Protein AF-0000000078837159 (afdb_homodimer)

Nearest PDB structures (foldseek):
  4mg4-assembly4_D  TM=9.538E-01  e=6.854E-24  Burkholderia cenocepacia J2315
  4iqe-assembly1_B  TM=8.968E-01  e=7.206E-20  Bacillus anthracis
  4iqd-assembly1_A  TM=8.780E-01  e=1.015E-19  Bacillus anthracis
  4iqe-assembly1_A  TM=8.700E-01  e=2.016E-19  Bacillus anthracis
  1s2v-assembly1_C  TM=8.717E-01  e=3.514E-18  Mytilus edulis

Foldseek 3Di:
DALQVLLVQVLCLLVDLFAQEEEADQALQRLLVCVVVPHQEYEHFQQLNQVVVPHGRDLTDDLVSQLQRLLRNPVNHDHAYEYECEQQSDLDLVVSLVSLVSNVVSRHQEYEHECVVHDLLSSLVNLLSSCVSCVSRYQYAYEYCCQVVVVDDDPVSLVVLLVSLVSNVVSPHQHYEYEHDADLVSLLVSLVRRPHAYEYEDDPNHDDRVSSSVSNHRYYYPHCVVVVVVVVLVVVLCVVCVVPVDVVSNVVSCPPPDDVVVSVD/DALQVLLVQVLCLLVDLFAQEEEADQALQRLLVCVVVPHQEYEHFQQLNQVVVPHGRDLTDDLVSQLQRLLRNPVNHDHAYEYECEQQSDLDLVVSLVSLVSNVVSRHQEYEHECVVHDLLSSLVNLLSSCVSCVSRYQYAYEYCCQVVVVDDDPVSLVVLLVSLVSNVVSPHQHYEYEHDADLVSLLVSLVRRPHAYEYEDDPNHDDRVSSSVSNHRYYYPHCVVVVVVVVLVVVLCVVCVVPVDVVSNVVSCPPPDDVVVSVD

Solvent-accessible surface area (backbone atoms only — not comparable to full-atom values): 25350 Å² total; per-residue (Å²): 128,56,64,66,57,34,21,53,52,51,54,45,43,49,70,49,95,54,51,33,51,32,50,28,22,55,29,8,42,53,32,32,46,38,45,74,47,62,35,74,34,39,28,41,20,45,47,43,35,16,29,40,60,46,21,19,57,81,65,61,46,60,64,68,58,52,32,51,41,47,28,33,28,40,74,40,42,90,52,34,32,29,36,39,48,43,58,53,73,48,91,46,60,69,60,32,29,53,48,49,50,47,39,47,72,27,53,37,23,24,34,38,42,36,35,62,90,53,56,64,67,58,42,22,51,45,45,32,41,46,50,63,61,44,69,78,47,48,46,39,28,38,28,46,32,44,60,62,68,57,74,43,59,74,69,56,30,55,52,50,50,47,52,46,46,52,49,32,44,73,31,59,41,60,25,36,30,48,40,61,73,40,51,65,69,59,48,30,52,48,34,72,61,40,95,46,43,29,27,38,47,39,33,76,69,22,65,31,41,68,57,35,35,74,41,49,35,21,31,40,30,34,43,56,32,52,51,27,19,14,49,15,46,30,45,57,50,39,41,50,31,56,73,50,29,37,21,41,63,44,40,59,60,14,55,80,40,74,67,51,54,62,73,46,86,127,56,65,67,57,33,22,52,52,51,54,45,42,49,69,48,94,54,52,34,51,33,52,27,20,56,31,7,40,53,31,31,47,40,46,74,46,62,33,74,35,40,29,39,22,44,47,41,35,16,31,42,59,46,22,18,59,82,64,61,47,60,64,69,58,53,34,52,41,47,28,32,28,41,72,40,42,90,52,36,29,30,36,39,49,43,56,53,72,48,90,47,61,70,60,32,30,54,49,47,50,46,40,48,72,26,52,38,22,24,33,38,43,37,36,63,89,54,56,64,68,59,41,22,52,46,45,32,42,47,49,63,59,44,69,77,48,48,47,38,28,39,27,45,33,44,58,62,68,56,74,42,58,74,68,56,28,54,53,49,50,47,52,46,46,52,49,32,45,75,30,61,40,58,24,36,29,46,39,63,72,40,53,65,67,59,49,31,52,48,33,72,62,40,94,48,44,29,27,38,47,39,33,73,69,23,66,30,40,68,57,35,35,74,38,49,36,21,31,41,30,34,42,55,33,53,50,29,18,14,50,14,45,30,46,57,49,38,39,52,33,55,72,51,31,36,22,41,63,44,39,59,59,14,56,83,40,73,67,51,53,63,72,47,88

Secondary structure (DSSP, 8-state):
--HHHHHHHHHHHHHSSS-EEE-EESSHHHHHHHHHTT-S-EEE-HHHHHHHTT--TTT-S-HHHHHHHHHHHHHH-SS-EEEE-TT-S-S-HHHHHHHHHHHHHHT-SEEEEE-TTS-HHHHHHHHHHHHHHHTT--EEEEE--TTTTTSS-HHHHHHHHHHHHHHHHHTT-SEEE--S---HHHHHHHHHH-SS-EEEE--TT---HHHHHHTT--EEE-TTHHHHHHHHHHHHHHHHHHHH--HHHHHHHTTT---HHHHH-/--HHHHHHHHHHHHHSSS-EEE-EESSHHHHHHHHHTT-S-EEE-HHHHHHHTT--TTT-S-HHHHHHHHHHHHHH-SS-EEEE-TT-S-S-HHHHHHHHHHHHHHT-SEEEEE-TTS-HHHHHHHHHHHHHHHTT--EEEEE--TTTTTSS-HHHHHHHHHHHHHHHHHHT-SEEE--S---HHHHHHHHHH-SS-EEEE--TT---HHHHHHTT--EEE-TTHHHHHHHHHHHHHHHHHHHH--HHHHHHHTTT---HHHHH-

pLDDT: mean 97.95, std 2.35, range [71.56, 98.94]

InterPro domains:
  IPR015813 Pyruvate/Phosphoenolpyruvate kinase-like domain superfamily [SSF51621] (6-253)
  IPR039556 ICL/PEPM domain [cd00377] (10-240)
  IPR040442 Pyruvate kinase-like domain superfamily [G3DSA:3.20.20.60] (1-241)

Sequence (530 aa):
MNQTAKAETFRKLHTGAEILVLPNAWDAASAAIMADAGARAVATSSAAVAWAHGHPDGDAAPFDKVCATIAEVVRAVDVPVTADIEGGYTDHLGELAENIAKVIEAGAVGINLEDGTRDPALHAEKIAAVKAAAGGRLFVNARTDVYLKGLAEGHAAFTEVLQRAERYREAGADGIFVPGPADPDLITRLADGVRLPLNVMGWTGVPNAARLQALGVRRLSSATNPFRVAYAALARAMEAFVRDGDPDALAAAGAGFPNLQKRFGMNQTAKAETFRKLHTGAEILVLPNAWDAASAAIMADAGARAVATSSAAVAWAHGHPDGDAAPFDKVCATIAEVVRAVDVPVTADIEGGYTDHLGELAENIAKVIEAGAVGINLEDGTRDPALHAEKIAAVKAAAGGRLFVNARTDVYLKGLAEGHAAFTEVLQRAERYREAGADGIFVPGPADPDLITRLADGVRLPLNVMGWTGVPNAARLQALGVRRLSSATNPFRVAYAALARAMEAFVRDGDPDALAAAGAGFPNLQKRFG

Organism: Phenylobacterium zucineum (strain HLK1) (NCBI:txid450851)

Structure (mmCIF, N/CA/C/O backbone):
data_AF-0000000078837159-model_v1
#
loop_
_entity.id
_entity.type
_entity.pdbx_description
1 polymer 'Isocitrate lyase/phosphoenolpyruvate mutase family protein'
#
loop_
_atom_site.group_PDB
_atom_site.id
_atom_site.type_symbol
_atom_site.label_atom_id
_atom_site.label_alt_id
_atom_site.label_comp_id
_atom_site.label_asym_id
_atom_site.label_entity_id
_atom_site.label_seq_id
_atom_site.pdbx_PDB_ins_code
_atom_site.Cartn_x
_atom_site.Cartn_y
_atom_site.Cartn_z
_atom_site.occupancy
_atom_site.B_iso_or_equiv
_atom_site.auth_seq_id
_atom_site.auth_comp_id
_atom_site.auth_asym_id
_atom_site.auth_atom_id
_atom_site.pdbx_PDB_model_num
ATOM 1 N N . MET A 1 1 ? -18.109 -17.875 5.527 1 71.56 1 MET A N 1
ATOM 2 C CA . MET A 1 1 ? -17.547 -19.188 5.199 1 71.56 1 MET A CA 1
ATOM 3 C C . MET A 1 1 ? -16.312 -19.484 6.027 1 71.56 1 MET A C 1
ATOM 5 O O . MET A 1 1 ? -15.469 -18.609 6.223 1 71.56 1 MET A O 1
ATOM 9 N N . ASN A 1 2 ? -16.266 -20.609 6.633 1 85.62 2 ASN A N 1
ATOM 10 C CA . ASN A 1 2 ? -15.062 -20.891 7.395 1 85.62 2 ASN A CA 1
ATOM 11 C C . ASN A 1 2 ? -13.906 -21.281 6.484 1 85.62 2 ASN A C 1
ATOM 13 O O . ASN A 1 2 ? -14.07 -21.359 5.266 1 85.62 2 ASN A O 1
ATOM 17 N N . GLN A 1 3 ? -12.805 -21.344 6.914 1 89.56 3 GLN A N 1
ATOM 18 C CA . GLN A 1 3 ? -11.578 -21.516 6.141 1 89.56 3 GLN A CA 1
ATOM 19 C C . GLN A 1 3 ? -11.617 -22.797 5.324 1 89.56 3 GLN A C 1
ATOM 21 O O . GLN A 1 3 ? -11.172 -22.828 4.18 1 89.56 3 GLN A O 1
ATOM 26 N N . THR A 1 4 ? -12.195 -23.859 5.844 1 89.69 4 THR A N 1
ATOM 27 C CA . THR A 1 4 ? -12.305 -25.141 5.141 1 89.69 4 THR A CA 1
ATOM 28 C C . THR A 1 4 ? -13.219 -25.016 3.926 1 89.69 4 THR A C 1
ATOM 30 O O . THR A 1 4 ? -12.898 -25.516 2.846 1 89.69 4 THR A O 1
ATOM 33 N N . ALA A 1 5 ? -14.297 -24.391 4.148 1 93.5 5 ALA A N 1
ATOM 34 C CA . ALA A 1 5 ? -15.227 -24.172 3.051 1 93.5 5 ALA A CA 1
ATOM 35 C C . ALA A 1 5 ? -14.602 -23.297 1.965 1 93.5 5 ALA A C 1
ATOM 37 O O . ALA A 1 5 ? -14.82 -23.531 0.773 1 93.5 5 ALA A O 1
ATOM 38 N N . LYS A 1 6 ? -13.805 -22.312 2.367 1 94.69 6 LYS A N 1
ATOM 39 C CA . LYS A 1 6 ? -13.125 -21.453 1.399 1 94.69 6 LYS A CA 1
ATOM 40 C C . LYS A 1 6 ? -12.086 -22.234 0.606 1 94.69 6 LYS A C 1
ATOM 42 O O . LYS A 1 6 ? -11.906 -22 -0.59 1 94.69 6 LYS A O 1
ATOM 47 N N . ALA A 1 7 ? -11.445 -23.125 1.273 1 94.81 7 ALA A N 1
ATOM 48 C CA . ALA A 1 7 ? -10.461 -23.953 0.6 1 94.81 7 ALA A CA 1
ATOM 49 C C . ALA A 1 7 ? -11.117 -24.828 -0.471 1 94.81 7 ALA A C 1
ATOM 51 O O . ALA A 1 7 ? -10.594 -24.953 -1.582 1 94.81 7 ALA A O 1
ATOM 52 N N . GLU A 1 8 ? -12.219 -25.438 -0.137 1 95.12 8 GLU A N 1
ATOM 53 C CA . GLU A 1 8 ? -12.953 -26.266 -1.097 1 95.12 8 GLU A CA 1
ATOM 54 C C . GLU A 1 8 ? -13.453 -25.422 -2.271 1 95.12 8 GLU A C 1
ATOM 56 O O . GLU A 1 8 ? -13.383 -25.859 -3.422 1 95.12 8 GLU A O 1
ATOM 61 N N . THR A 1 9 ? -13.961 -24.312 -1.923 1 96.38 9 THR A N 1
ATOM 62 C CA . THR A 1 9 ? -14.398 -23.391 -2.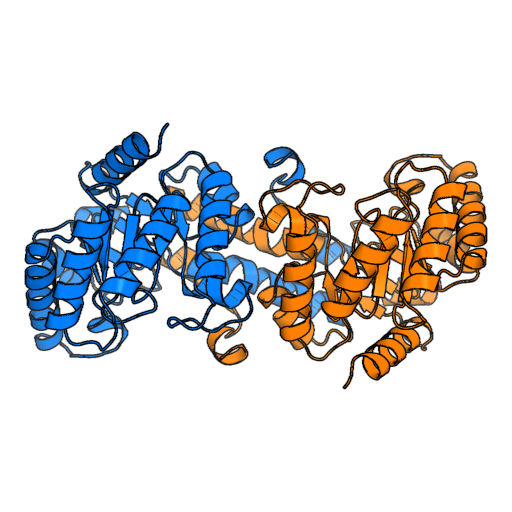967 1 96.38 9 THR A CA 1
ATOM 63 C C . THR A 1 9 ? -13.242 -23.031 -3.896 1 96.38 9 THR A C 1
ATOM 65 O O . THR A 1 9 ? -13.391 -23.047 -5.117 1 96.38 9 THR A O 1
ATOM 68 N N . PHE A 1 10 ? -12.109 -22.75 -3.34 1 98.25 10 PHE A N 1
ATOM 69 C CA . PHE A 1 10 ? -10.938 -22.375 -4.121 1 98.25 10 PHE A CA 1
ATOM 70 C C . PHE A 1 10 ? -10.516 -23.531 -5.035 1 98.25 10 PHE A C 1
ATOM 72 O O . PHE A 1 10 ? -10.18 -23.312 -6.203 1 98.25 10 PHE A O 1
ATOM 79 N N . ARG A 1 11 ? -10.547 -24.719 -4.523 1 97 11 ARG A N 1
ATOM 80 C CA . ARG A 1 11 ? -10.227 -25.891 -5.32 1 97 11 ARG A CA 1
ATOM 81 C C . ARG A 1 11 ? -11.188 -26.047 -6.496 1 97 11 ARG A C 1
ATOM 83 O O . ARG A 1 11 ? -10.766 -26.312 -7.621 1 97 11 ARG A O 1
ATOM 90 N N . LYS A 1 12 ? -12.414 -25.797 -6.254 1 97.12 12 LYS A N 1
ATOM 91 C CA . LYS A 1 12 ? -13.445 -25.938 -7.273 1 97.12 12 LYS A CA 1
ATOM 92 C C . LYS A 1 12 ? -13.281 -24.906 -8.383 1 97.12 12 LYS A C 1
ATOM 94 O O . LYS A 1 12 ? -13.641 -25.156 -9.531 1 97.12 12 LYS A O 1
ATOM 99 N N . LEU A 1 13 ? -12.703 -23.781 -8.023 1 97.88 13 LEU A N 1
ATOM 100 C CA . LEU A 1 13 ? -12.477 -22.734 -9.016 1 97.88 13 LEU A CA 1
ATOM 101 C C . LEU A 1 13 ? -11.461 -23.172 -10.055 1 97.88 13 LEU A C 1
ATOM 103 O O . LEU A 1 13 ? -11.391 -22.594 -11.148 1 97.88 13 LEU A O 1
ATOM 107 N N . HIS A 1 14 ? -10.633 -24.188 -9.797 1 97.88 14 HIS A N 1
ATOM 108 C CA . HIS A 1 14 ? -9.602 -24.656 -10.719 1 97.88 14 HIS A CA 1
ATOM 109 C C . HIS A 1 14 ? -10.094 -25.844 -11.531 1 97.88 14 HIS A C 1
ATOM 111 O O . HIS A 1 14 ? -9.445 -26.266 -12.492 1 97.88 14 HIS A O 1
ATOM 117 N N . THR A 1 15 ? -11.234 -26.406 -11.133 1 93.06 15 THR A N 1
ATOM 118 C CA . THR A 1 15 ? -11.719 -27.609 -11.797 1 93.06 15 THR A CA 1
ATOM 119 C C . THR A 1 15 ? -13.047 -27.344 -12.492 1 93.06 15 THR A C 1
ATOM 121 O O . THR A 1 15 ? -13.602 -28.234 -13.148 1 93.06 15 THR A O 1
ATOM 124 N N . GLY A 1 16 ? -13.547 -26.156 -12.359 1 88.88 16 GLY A N 1
ATOM 125 C CA . GLY A 1 16 ? -14.812 -25.797 -12.992 1 88.88 16 GLY A CA 1
ATOM 126 C C . GLY A 1 16 ? -14.672 -25.5 -14.469 1 88.88 16 GLY A C 1
ATOM 127 O O . GLY A 1 16 ? -13.609 -25.719 -15.055 1 88.88 16 GLY A O 1
ATOM 128 N N . ALA A 1 17 ? -15.797 -25.062 -15.039 1 90.06 17 ALA A N 1
ATOM 129 C CA . ALA A 1 17 ? -15.875 -24.859 -16.484 1 90.06 17 ALA A CA 1
ATOM 130 C C . ALA A 1 17 ? -15.156 -23.578 -16.906 1 90.06 17 ALA A C 1
ATOM 132 O O . ALA A 1 17 ? -14.68 -23.469 -18.031 1 90.06 17 ALA A O 1
ATOM 133 N N . GLU A 1 18 ? -15.062 -22.672 -16 1 96 18 GLU A N 1
ATOM 134 C CA . GLU A 1 18 ? -14.5 -21.375 -16.344 1 96 18 GLU A CA 1
ATOM 135 C C . GLU A 1 18 ? -13.094 -21.203 -15.781 1 96 18 GLU A C 1
ATOM 137 O O . GLU A 1 18 ? -12.812 -21.641 -14.664 1 96 18 GLU A O 1
ATOM 142 N N . ILE A 1 19 ? -12.242 -20.578 -16.594 1 98.56 19 ILE A N 1
ATOM 143 C CA . ILE A 1 19 ? -10.914 -20.219 -16.125 1 98.56 19 ILE A CA 1
ATOM 144 C C . ILE A 1 19 ? -11.031 -19.266 -14.938 1 98.56 19 ILE A C 1
ATOM 146 O O . ILE A 1 19 ? -11.922 -18.406 -14.906 1 98.56 19 ILE A O 1
ATOM 150 N N . LEU A 1 20 ? -10.18 -19.406 -13.93 1 98.75 20 LEU A N 1
ATOM 151 C CA . LEU A 1 20 ? -10.102 -18.469 -12.82 1 98.75 20 LEU A CA 1
ATOM 152 C C . LEU A 1 20 ? -9.234 -17.266 -13.18 1 98.75 20 LEU A C 1
ATOM 154 O O . LEU A 1 20 ? -8.031 -17.406 -13.406 1 98.75 20 LEU A O 1
ATOM 158 N N . VAL A 1 21 ? -9.797 -16.094 -13.352 1 98.81 21 VAL A N 1
ATOM 159 C CA . VAL A 1 21 ? -9.07 -14.836 -13.43 1 98.81 21 VAL A CA 1
ATOM 160 C C . VAL A 1 21 ? -8.719 -14.344 -12.023 1 98.81 21 VAL A C 1
ATOM 162 O O . VAL A 1 21 ? -9.609 -14.023 -11.234 1 98.81 21 VAL A O 1
ATOM 165 N N . LEU A 1 22 ? -7.426 -14.273 -11.719 1 98.88 22 LEU A N 1
ATOM 166 C CA . LEU A 1 22 ? -6.965 -14.117 -10.344 1 98.88 22 LEU A CA 1
ATOM 167 C C . LEU A 1 22 ? -6.125 -12.859 -10.188 1 98.88 22 LEU A C 1
ATOM 169 O O . LEU A 1 22 ? -4.934 -12.852 -10.508 1 98.88 22 LEU A O 1
ATOM 173 N N . PRO A 1 23 ? -6.738 -11.734 -9.672 1 98.94 23 PRO A N 1
ATOM 174 C CA . PRO A 1 23 ? -5.938 -10.539 -9.383 1 98.94 23 PRO A CA 1
ATOM 175 C C . PRO A 1 23 ? -5.035 -10.711 -8.164 1 98.94 23 PRO A C 1
ATOM 177 O O . PRO A 1 23 ? -5.391 -11.43 -7.227 1 98.94 23 PRO A O 1
ATOM 180 N N . ASN A 1 24 ? -3.895 -10.102 -8.18 1 98.94 24 ASN A N 1
ATOM 181 C CA . ASN A 1 24 ? -2.896 -10.211 -7.125 1 98.94 24 ASN A CA 1
ATOM 182 C C . ASN A 1 24 ? -2.793 -8.93 -6.312 1 98.94 24 ASN A C 1
ATOM 184 O O . ASN A 1 24 ? -2.393 -7.887 -6.836 1 98.94 24 ASN A O 1
ATOM 188 N N . ALA A 1 25 ? -3.055 -8.992 -5.086 1 98.94 25 ALA A N 1
ATOM 189 C CA . ALA A 1 25 ? -3.076 -7.879 -4.141 1 98.94 25 ALA A CA 1
ATOM 190 C C . ALA A 1 25 ? -1.755 -7.773 -3.387 1 98.94 25 ALA A C 1
ATOM 192 O O . ALA A 1 25 ? -0.915 -8.672 -3.465 1 98.94 25 ALA A O 1
ATOM 193 N N . TRP A 1 26 ? -1.578 -6.637 -2.627 1 98.94 26 TRP A N 1
ATOM 194 C CA . TRP A 1 26 ? -0.385 -6.484 -1.799 1 98.94 26 TRP A CA 1
ATOM 195 C C . TRP A 1 26 ? -0.732 -5.867 -0.449 1 98.94 26 TRP A C 1
ATOM 197 O O . TRP A 1 26 ? 0.136 -5.715 0.413 1 98.94 26 TRP A O 1
ATOM 207 N N . ASP A 1 27 ? -1.933 -5.453 -0.265 1 98.94 27 ASP A N 1
ATOM 208 C CA . ASP A 1 27 ? -2.432 -4.922 1 1 98.94 27 ASP A CA 1
ATOM 209 C C . ASP A 1 27 ? -3.949 -5.07 1.098 1 98.94 27 ASP A C 1
ATOM 211 O O . ASP A 1 27 ? -4.582 -5.633 0.202 1 98.94 27 ASP A O 1
ATOM 215 N N . ALA A 1 28 ? -4.551 -4.648 2.238 1 98.94 28 ALA A N 1
ATOM 216 C CA . ALA A 1 28 ? -5.984 -4.809 2.473 1 98.94 28 ALA A CA 1
ATOM 217 C C . ALA A 1 28 ? -6.797 -4 1.467 1 98.94 28 ALA A C 1
ATOM 219 O O . ALA A 1 28 ? -7.812 -4.48 0.955 1 98.94 28 ALA A O 1
ATOM 220 N N . ALA A 1 29 ? -6.383 -2.805 1.142 1 98.94 29 ALA A N 1
ATOM 221 C CA . ALA A 1 29 ? -7.117 -1.924 0.237 1 98.94 29 ALA A CA 1
ATOM 222 C C . ALA A 1 29 ? -7.176 -2.51 -1.172 1 98.94 29 ALA A C 1
ATOM 224 O O . ALA A 1 29 ? -8.242 -2.539 -1.795 1 98.94 29 ALA A O 1
ATOM 225 N N . SER A 1 30 ? -6.031 -2.963 -1.709 1 98.94 30 SER A N 1
ATOM 226 C CA . SER A 1 30 ? -6.023 -3.539 -3.049 1 98.94 30 SER A CA 1
ATOM 227 C C . SER A 1 30 ? -6.891 -4.793 -3.117 1 98.94 30 SER A C 1
ATOM 229 O O . SER A 1 30 ? -7.609 -5.004 -4.094 1 98.94 30 SER A O 1
ATOM 231 N N . ALA A 1 31 ? -6.844 -5.633 -2.08 1 98.94 31 ALA A N 1
ATOM 232 C CA . ALA A 1 31 ? -7.676 -6.832 -2.037 1 98.94 31 ALA A CA 1
ATOM 233 C C . ALA A 1 31 ? -9.156 -6.469 -2.057 1 98.94 31 ALA A C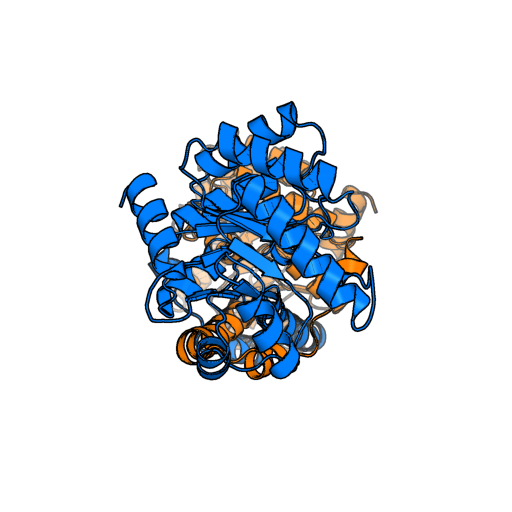 1
ATOM 235 O O . ALA A 1 31 ? -9.938 -7.07 -2.797 1 98.94 31 ALA A O 1
ATOM 236 N N . ALA A 1 32 ? -9.5 -5.5 -1.256 1 98.94 32 ALA A N 1
ATOM 237 C CA . ALA A 1 32 ? -10.898 -5.07 -1.182 1 98.94 32 ALA A CA 1
ATOM 238 C C . ALA A 1 32 ? -11.391 -4.574 -2.537 1 98.94 32 ALA A C 1
ATOM 240 O O . ALA A 1 32 ? -12.5 -4.914 -2.965 1 98.94 32 ALA A O 1
ATOM 241 N N . ILE A 1 33 ? -10.594 -3.809 -3.199 1 98.94 33 ILE A N 1
ATOM 242 C CA . ILE A 1 33 ? -10.93 -3.254 -4.504 1 98.94 33 ILE A CA 1
ATOM 243 C C . ILE A 1 33 ? -11.117 -4.383 -5.516 1 98.94 33 ILE A C 1
ATOM 245 O O . ILE A 1 33 ? -12.047 -4.355 -6.324 1 98.94 33 ILE A O 1
ATOM 249 N N . MET A 1 34 ? -10.289 -5.383 -5.434 1 98.94 34 MET A N 1
ATOM 250 C CA . MET A 1 34 ? -10.359 -6.523 -6.34 1 98.94 34 MET A CA 1
ATOM 251 C C . MET A 1 34 ? -11.633 -7.336 -6.094 1 98.94 34 MET A C 1
ATOM 253 O O . MET A 1 34 ? -12.312 -7.723 -7.043 1 98.94 34 MET A O 1
ATOM 257 N N . ALA A 1 35 ? -11.922 -7.578 -4.832 1 98.81 35 ALA A N 1
ATOM 258 C CA . ALA A 1 35 ? -13.148 -8.297 -4.488 1 98.81 35 ALA A CA 1
ATOM 259 C C . ALA A 1 35 ? -14.383 -7.516 -4.926 1 98.81 35 ALA A C 1
ATOM 261 O O . ALA A 1 35 ? -15.328 -8.094 -5.477 1 98.81 35 ALA A O 1
ATOM 262 N N . ASP A 1 36 ? -14.367 -6.195 -4.711 1 98.56 36 ASP A N 1
ATOM 263 C CA . ASP A 1 36 ? -15.484 -5.336 -5.09 1 98.56 36 ASP A CA 1
ATOM 264 C C . ASP A 1 36 ? -15.68 -5.324 -6.605 1 98.56 36 ASP A C 1
ATOM 266 O O . ASP A 1 36 ? -16.797 -5.117 -7.09 1 98.56 36 ASP A O 1
ATOM 270 N N . ALA A 1 37 ? -14.625 -5.555 -7.363 1 98.62 37 ALA A N 1
ATOM 271 C CA . ALA A 1 37 ? -14.695 -5.605 -8.82 1 98.62 37 ALA A CA 1
ATOM 272 C C . ALA A 1 37 ? -15.273 -6.934 -9.297 1 98.62 37 ALA A C 1
ATOM 274 O O . ALA A 1 37 ? -15.508 -7.121 -10.5 1 98.62 37 ALA A O 1
ATOM 275 N N . GLY A 1 38 ? -15.398 -7.93 -8.367 1 98.69 38 GLY A N 1
ATOM 276 C CA . GLY A 1 38 ? -16.062 -9.18 -8.719 1 98.69 38 GLY A CA 1
ATOM 277 C C . GLY A 1 38 ? -15.109 -10.359 -8.758 1 98.69 38 GLY A C 1
ATOM 278 O O . GLY A 1 38 ? -15.469 -11.43 -9.258 1 98.69 38 GLY A O 1
ATOM 279 N N . ALA A 1 39 ? -13.93 -10.195 -8.289 1 98.81 39 ALA A N 1
ATOM 280 C CA . ALA A 1 39 ? -12.992 -11.312 -8.266 1 98.81 39 ALA A CA 1
ATOM 281 C C . ALA A 1 39 ? -13.547 -12.477 -7.441 1 98.81 39 ALA A C 1
ATOM 283 O O . ALA A 1 39 ? -14.078 -12.273 -6.348 1 98.81 39 ALA A O 1
ATOM 284 N N . ARG A 1 40 ? -13.383 -13.664 -7.898 1 98.38 40 ARG A N 1
ATOM 285 C CA . ARG A 1 40 ? -13.906 -14.852 -7.215 1 98.38 40 ARG A CA 1
ATOM 286 C C . ARG A 1 40 ? -12.891 -15.383 -6.207 1 98.38 40 ARG A C 1
ATOM 288 O O . ARG A 1 40 ? -13.234 -16.203 -5.352 1 98.38 40 ARG A O 1
ATOM 295 N N . ALA A 1 41 ? -11.672 -14.969 -6.254 1 98.81 41 ALA A N 1
ATOM 296 C CA . ALA A 1 41 ? -10.539 -15.18 -5.352 1 98.81 41 ALA A CA 1
ATOM 297 C C . ALA A 1 41 ? -9.484 -14.094 -5.523 1 98.81 41 ALA A C 1
ATOM 299 O O . ALA A 1 41 ? -9.477 -13.383 -6.531 1 98.81 41 ALA A O 1
ATOM 300 N N . VAL A 1 42 ? -8.648 -13.891 -4.516 1 98.94 42 VAL A N 1
ATOM 301 C CA . VAL A 1 42 ? -7.559 -12.922 -4.562 1 98.94 42 VAL A CA 1
ATOM 302 C C . VAL A 1 42 ? -6.246 -13.609 -4.188 1 98.94 42 VAL A C 1
ATOM 304 O O . VAL A 1 42 ? -6.215 -14.469 -3.309 1 98.94 42 VAL A O 1
ATOM 307 N N . ALA A 1 43 ? -5.203 -13.258 -4.895 1 98.94 43 ALA A N 1
ATOM 308 C CA . ALA A 1 43 ? -3.855 -13.695 -4.535 1 98.94 43 ALA A CA 1
ATOM 309 C C . ALA A 1 43 ? -3.043 -12.547 -3.951 1 98.94 43 ALA A C 1
ATOM 311 O O . ALA A 1 43 ? -3.355 -11.375 -4.184 1 98.94 43 ALA A O 1
ATOM 312 N N . THR A 1 44 ? -2.031 -12.875 -3.176 1 98.94 44 THR A N 1
ATOM 313 C CA . THR A 1 44 ? -1.01 -11.875 -2.912 1 98.94 44 THR A CA 1
ATOM 314 C C . THR A 1 44 ? 0.133 -11.984 -3.918 1 98.94 44 THR A C 1
ATOM 316 O O . THR A 1 44 ? 0.485 -13.086 -4.344 1 98.94 44 THR A O 1
ATOM 319 N N . SER A 1 45 ? 0.66 -10.914 -4.32 1 98.75 45 SER A N 1
ATOM 320 C CA . SER A 1 45 ? 1.875 -10.852 -5.125 1 98.75 45 SER A CA 1
ATOM 321 C C . SER A 1 45 ? 3.115 -10.727 -4.246 1 98.75 45 SER A C 1
ATOM 323 O O . SER A 1 45 ? 3.266 -9.75 -3.508 1 98.75 45 SER A O 1
ATOM 325 N N . SER A 1 46 ? 4.027 -11.711 -4.324 1 98.44 46 SER A N 1
ATOM 326 C CA . SER A 1 46 ? 5.215 -11.664 -3.475 1 98.44 46 SER A CA 1
ATOM 327 C C . SER A 1 46 ? 6.02 -10.398 -3.719 1 98.44 46 SER A C 1
ATOM 329 O O . SER A 1 46 ? 6.395 -9.703 -2.773 1 98.44 46 SER A O 1
ATOM 331 N N . ALA A 1 47 ? 6.254 -10.047 -4.992 1 98.56 47 ALA A N 1
ATOM 332 C CA . ALA A 1 47 ? 7.051 -8.867 -5.312 1 98.56 47 ALA A CA 1
ATOM 333 C C . ALA A 1 47 ? 6.367 -7.59 -4.828 1 98.56 47 ALA A C 1
ATOM 335 O O . ALA A 1 47 ? 7 -6.734 -4.207 1 98.56 47 ALA A O 1
ATOM 336 N N . ALA A 1 48 ? 5.082 -7.457 -5.109 1 98.88 48 ALA A N 1
ATOM 337 C CA . ALA A 1 48 ? 4.34 -6.262 -4.719 1 98.88 48 ALA A CA 1
ATOM 338 C C . ALA A 1 48 ? 4.336 -6.09 -3.201 1 98.88 48 ALA A C 1
ATOM 340 O O . ALA A 1 48 ? 4.527 -4.98 -2.695 1 98.88 48 ALA A O 1
ATOM 341 N N . VAL A 1 49 ? 4.109 -7.207 -2.455 1 98.94 49 VAL A N 1
ATOM 342 C CA . VAL A 1 49 ? 4.145 -7.172 -0.997 1 98.94 49 VAL A CA 1
ATOM 343 C C . VAL A 1 49 ? 5.531 -6.746 -0.522 1 98.94 49 VAL A C 1
ATOM 345 O O . VAL A 1 49 ? 5.656 -5.879 0.346 1 98.94 49 VAL A O 1
ATOM 348 N N . ALA A 1 50 ? 6.555 -7.348 -1.106 1 98.88 50 ALA A N 1
ATOM 349 C CA . ALA A 1 50 ? 7.922 -7.008 -0.726 1 98.88 50 ALA A CA 1
ATOM 350 C C . ALA A 1 50 ? 8.211 -5.527 -0.968 1 98.88 50 ALA A C 1
ATOM 352 O O . ALA A 1 50 ? 8.703 -4.832 -0.079 1 98.88 50 ALA A O 1
ATOM 353 N N . TRP A 1 51 ? 7.859 -4.996 -2.148 1 98.88 51 TRP A N 1
ATOM 354 C CA . TRP A 1 51 ? 8.125 -3.611 -2.512 1 98.88 51 TRP A CA 1
ATOM 355 C C . TRP A 1 51 ? 7.359 -2.65 -1.609 1 98.88 51 TRP A C 1
ATOM 357 O O . TRP A 1 51 ? 7.902 -1.634 -1.17 1 98.88 51 TRP A O 1
ATOM 367 N N . ALA A 1 52 ? 6.105 -2.98 -1.328 1 98.88 52 ALA A N 1
ATOM 368 C CA . ALA A 1 52 ? 5.301 -2.131 -0.454 1 98.88 52 ALA A CA 1
ATOM 369 C C . ALA A 1 52 ? 5.961 -1.968 0.912 1 98.88 52 ALA A C 1
ATOM 371 O O . ALA A 1 52 ? 5.805 -0.933 1.564 1 98.88 52 ALA A O 1
ATOM 372 N N . HIS A 1 53 ? 6.758 -2.975 1.302 1 98.88 53 HIS A N 1
ATOM 373 C CA . HIS A 1 53 ? 7.395 -2.953 2.613 1 98.88 53 HIS A CA 1
ATOM 374 C C . HIS A 1 53 ? 8.875 -2.596 2.502 1 98.88 53 HIS A C 1
ATOM 376 O O . HIS A 1 53 ? 9.617 -2.693 3.482 1 98.88 53 HIS A O 1
ATOM 382 N N . GLY A 1 54 ? 9.312 -2.258 1.354 1 98.75 54 GLY A N 1
ATOM 383 C CA . GLY A 1 54 ? 10.656 -1.736 1.179 1 98.75 54 GLY A CA 1
ATOM 384 C C . GLY A 1 54 ? 11.703 -2.822 1.051 1 98.75 54 GLY A C 1
ATOM 385 O O . GLY A 1 54 ? 12.844 -2.645 1.48 1 98.75 54 GLY A O 1
ATOM 386 N N . HIS A 1 55 ? 11.32 -3.982 0.596 1 98.81 55 HIS A N 1
ATOM 387 C CA . HIS A 1 55 ? 12.234 -5.098 0.354 1 98.81 55 HIS A CA 1
ATOM 388 C C . HIS A 1 55 ? 12.195 -5.527 -1.108 1 98.81 55 HIS A C 1
ATOM 390 O O . HIS A 1 55 ? 11.203 -5.312 -1.8 1 98.81 55 HIS A O 1
ATOM 396 N N . PRO A 1 56 ? 13.289 -6.098 -1.61 1 98.5 56 PRO A N 1
ATOM 397 C CA . PRO A 1 56 ? 13.219 -6.738 -2.926 1 98.5 56 PRO A CA 1
ATOM 398 C C . PRO A 1 56 ? 12.508 -8.094 -2.885 1 98.5 56 PRO A C 1
ATOM 400 O O . PRO A 1 56 ? 12.461 -8.734 -1.834 1 98.5 56 PRO A O 1
ATOM 403 N N . ASP A 1 57 ? 11.891 -8.461 -3.99 1 97.81 57 ASP A N 1
ATOM 404 C CA . ASP A 1 57 ? 11.383 -9.812 -4.16 1 97.81 57 ASP A CA 1
ATOM 405 C C . ASP A 1 57 ? 12.508 -10.844 -4.066 1 97.81 57 ASP A C 1
ATOM 407 O O . ASP A 1 57 ? 13.664 -10.531 -4.355 1 97.81 57 ASP A O 1
ATOM 411 N N . GLY A 1 58 ? 12.188 -12.102 -3.66 1 97.25 58 GLY A N 1
ATOM 412 C CA . GLY A 1 58 ? 13.188 -13.156 -3.602 1 97.25 58 GLY A CA 1
ATOM 413 C C . GLY A 1 58 ? 13.469 -13.633 -2.189 1 97.25 58 GLY A C 1
ATOM 414 O O . GLY A 1 58 ? 14.625 -13.82 -1.808 1 97.25 58 GLY A O 1
ATOM 415 N N . ASP A 1 59 ? 12.477 -13.812 -1.43 1 97.44 59 ASP A N 1
ATOM 416 C CA . ASP A 1 59 ? 12.555 -14.336 -0.069 1 97.44 59 ASP A CA 1
ATOM 417 C C . ASP A 1 59 ? 13.32 -13.383 0.845 1 97.44 59 ASP A C 1
ATOM 419 O O . ASP A 1 59 ? 13.984 -13.82 1.787 1 97.44 59 ASP A O 1
ATOM 423 N N . ALA A 1 60 ? 13.281 -12.062 0.511 1 97.38 60 ALA A N 1
ATOM 424 C CA . ALA A 1 60 ? 14.086 -11.086 1.248 1 97.38 60 ALA A CA 1
ATOM 425 C C . ALA A 1 60 ? 13.266 -10.422 2.352 1 97.38 60 ALA A C 1
ATOM 427 O O . ALA A 1 60 ? 13.82 -9.977 3.361 1 97.38 60 ALA A O 1
ATOM 428 N N . ALA A 1 61 ? 11.922 -10.281 2.15 1 98.19 61 ALA A N 1
ATOM 429 C CA . ALA A 1 61 ? 11.07 -9.672 3.17 1 98.19 61 ALA A CA 1
ATOM 430 C C . ALA A 1 61 ? 10.992 -10.547 4.414 1 98.19 61 ALA A C 1
ATOM 432 O O . ALA A 1 61 ? 11.008 -11.781 4.32 1 98.19 61 ALA A O 1
ATOM 433 N N . PRO A 1 62 ? 10.953 -9.984 5.648 1 98.25 62 PRO A N 1
ATOM 434 C CA . PRO A 1 62 ? 10.703 -10.82 6.832 1 98.25 62 PRO A CA 1
ATOM 435 C C . PRO A 1 62 ? 9.406 -11.617 6.727 1 98.25 62 PRO A C 1
ATOM 437 O O . PRO A 1 62 ? 8.352 -11.055 6.434 1 98.25 62 PRO A O 1
ATOM 440 N N . PHE A 1 63 ? 9.492 -12.914 6.969 1 98.62 63 PHE A N 1
ATOM 441 C CA . PHE A 1 63 ? 8.359 -13.789 6.707 1 98.62 63 PHE A CA 1
ATOM 442 C C . PHE A 1 63 ? 7.164 -13.414 7.578 1 98.62 63 PHE A C 1
ATOM 444 O O . PHE A 1 63 ? 6.016 -13.516 7.141 1 98.62 63 PHE A O 1
ATOM 451 N N . ASP A 1 64 ? 7.414 -12.945 8.828 1 98.25 64 ASP A N 1
ATOM 452 C CA . ASP A 1 64 ? 6.316 -12.523 9.695 1 98.25 64 ASP A CA 1
ATOM 453 C C . ASP A 1 64 ? 5.555 -11.344 9.078 1 98.25 64 ASP A C 1
ATOM 455 O O . ASP A 1 64 ? 4.344 -11.227 9.258 1 98.25 64 ASP A O 1
ATOM 459 N N . LYS A 1 65 ? 6.328 -10.469 8.414 1 98.25 65 LYS A N 1
ATOM 460 C CA . LYS A 1 65 ? 5.699 -9.352 7.715 1 98.25 65 LYS A CA 1
ATOM 461 C C . LYS A 1 65 ? 4.812 -9.844 6.574 1 98.25 65 LYS A C 1
ATOM 463 O O . LYS A 1 65 ? 3.709 -9.336 6.375 1 98.25 65 LYS A O 1
ATOM 468 N N . VAL A 1 66 ? 5.281 -10.812 5.883 1 98.81 66 VAL A N 1
ATOM 469 C CA . VAL A 1 66 ? 4.512 -11.43 4.809 1 98.81 66 VAL A CA 1
ATOM 470 C C . VAL A 1 66 ? 3.23 -12.039 5.371 1 98.81 66 VAL A C 1
ATOM 472 O O . VAL A 1 66 ? 2.139 -11.781 4.855 1 98.81 66 VAL A O 1
ATOM 475 N N . CYS A 1 67 ? 3.328 -12.766 6.496 1 98.88 67 CYS A N 1
ATOM 476 C CA . CYS A 1 67 ? 2.174 -13.414 7.105 1 98.88 67 CYS A CA 1
ATOM 477 C C . CYS A 1 67 ? 1.177 -12.383 7.621 1 98.88 67 CYS A C 1
ATOM 479 O O . CYS A 1 67 ? -0.035 -12.562 7.492 1 98.88 67 CYS A O 1
ATOM 481 N N . ALA A 1 68 ? 1.685 -11.312 8.211 1 98.75 68 ALA A N 1
ATOM 482 C CA . ALA A 1 68 ? 0.803 -10.242 8.672 1 98.75 68 ALA A CA 1
ATOM 483 C C . ALA A 1 68 ? 0.034 -9.625 7.512 1 98.75 68 ALA A C 1
ATOM 485 O O . ALA A 1 68 ? -1.148 -9.297 7.645 1 98.75 68 ALA A O 1
ATOM 486 N N . THR A 1 69 ? 0.695 -9.445 6.379 1 98.88 69 THR A N 1
ATOM 487 C CA . THR A 1 69 ? 0.052 -8.906 5.188 1 98.88 69 THR A CA 1
ATOM 488 C C . THR A 1 69 ? -1.028 -9.852 4.676 1 98.88 69 THR A C 1
ATOM 490 O O . THR A 1 69 ? -2.133 -9.422 4.34 1 98.88 69 THR A O 1
ATOM 493 N N . ILE A 1 70 ? -0.705 -11.156 4.641 1 98.94 70 ILE A N 1
ATOM 494 C CA . ILE A 1 70 ? -1.691 -12.156 4.238 1 98.94 70 ILE A CA 1
ATOM 495 C C . ILE A 1 70 ? -2.928 -12.047 5.129 1 98.94 70 ILE A C 1
ATOM 497 O O . ILE A 1 70 ? -4.059 -12.016 4.633 1 98.94 70 ILE A O 1
ATOM 501 N N . ALA A 1 71 ? -2.725 -11.945 6.43 1 98.88 71 ALA A N 1
ATOM 502 C CA . ALA A 1 71 ? -3.836 -11.875 7.375 1 98.88 71 ALA A CA 1
ATOM 503 C C . ALA A 1 71 ? -4.703 -10.648 7.109 1 98.88 71 ALA A C 1
ATOM 505 O O . ALA A 1 71 ? -5.93 -10.719 7.18 1 98.88 71 ALA A O 1
ATOM 506 N N . GLU A 1 72 ? -4.098 -9.539 6.82 1 98.88 72 GLU A N 1
ATOM 507 C CA . GLU A 1 72 ? -4.832 -8.305 6.543 1 98.88 72 GLU A CA 1
ATOM 508 C C . GLU A 1 72 ? -5.645 -8.422 5.258 1 98.88 72 GLU A C 1
ATOM 510 O O . GLU A 1 72 ? -6.785 -7.957 5.191 1 98.88 72 GLU A O 1
ATOM 515 N N . VAL A 1 73 ? -5.035 -9 4.223 1 98.94 73 VAL A N 1
ATOM 516 C CA . VAL A 1 73 ? -5.73 -9.227 2.959 1 98.94 73 VAL A CA 1
ATOM 517 C C . VAL A 1 73 ? -6.938 -10.133 3.188 1 98.94 73 VAL A C 1
ATOM 519 O O . VAL A 1 73 ? -8.039 -9.852 2.707 1 98.94 73 VAL A O 1
ATOM 522 N N . VAL A 1 74 ? -6.738 -11.227 3.975 1 98.88 74 VAL A N 1
ATOM 523 C CA . VAL A 1 74 ? -7.805 -12.188 4.258 1 98.88 74 VAL A CA 1
ATOM 524 C C . VAL A 1 74 ? -8.945 -11.484 4.992 1 98.88 74 VAL A C 1
ATOM 526 O O . VAL A 1 74 ? -10.117 -11.695 4.676 1 98.88 74 VAL A O 1
ATOM 529 N N . ARG A 1 75 ? -8.641 -10.617 5.91 1 98.38 75 ARG A N 1
ATOM 530 C CA . ARG A 1 75 ? -9.656 -9.922 6.691 1 98.38 75 ARG A CA 1
ATOM 531 C C . ARG A 1 75 ? -10.438 -8.945 5.824 1 98.38 75 ARG A C 1
ATOM 533 O O . ARG A 1 75 ? -11.602 -8.648 6.109 1 98.38 75 ARG A O 1
ATOM 540 N N . ALA A 1 76 ? -9.859 -8.508 4.734 1 98.62 76 ALA A N 1
ATOM 541 C CA . ALA A 1 76 ? -10.43 -7.438 3.918 1 98.62 76 ALA A CA 1
ATOM 542 C C . ALA A 1 76 ? -11.453 -7.992 2.93 1 98.62 76 ALA A C 1
ATOM 544 O O . ALA A 1 76 ? -12.211 -7.234 2.314 1 98.62 76 ALA A O 1
ATOM 545 N N . VAL A 1 77 ? -11.539 -9.344 2.754 1 98.56 77 VAL A N 1
ATOM 546 C CA . VAL A 1 77 ? -12.383 -9.875 1.691 1 98.56 77 VAL A CA 1
ATOM 547 C C . VAL A 1 77 ? -13.086 -11.148 2.178 1 98.56 77 VAL A C 1
ATOM 549 O O . VAL A 1 77 ? -12.609 -11.805 3.104 1 98.56 77 VAL A O 1
ATOM 552 N N . ASP A 1 78 ? -14.156 -11.531 1.495 1 97.81 78 ASP A N 1
ATOM 553 C CA . ASP A 1 78 ? -14.898 -12.742 1.824 1 97.81 78 ASP A CA 1
ATOM 554 C C . ASP A 1 78 ? -14.516 -13.891 0.892 1 97.81 78 ASP A C 1
ATOM 556 O O . ASP A 1 78 ? -14.805 -15.055 1.182 1 97.81 78 ASP A O 1
ATOM 560 N N . VAL A 1 79 ? -13.875 -13.594 -0.19 1 98.5 79 VAL A N 1
ATOM 561 C CA . VAL A 1 79 ? -13.492 -14.609 -1.167 1 98.5 79 VAL A CA 1
ATOM 562 C C . VAL A 1 79 ? -12.219 -15.32 -0.711 1 98.5 79 VAL A C 1
ATOM 564 O O . VAL A 1 79 ? -11.484 -14.805 0.137 1 98.5 79 VAL A O 1
ATOM 567 N N . PRO A 1 80 ? -11.906 -16.484 -1.262 1 98.81 80 PRO A N 1
ATOM 568 C CA . PRO A 1 80 ? -10.664 -17.188 -0.921 1 98.81 80 PRO A CA 1
ATOM 569 C C . PRO A 1 80 ? -9.414 -16.375 -1.259 1 98.81 80 PRO A C 1
ATOM 571 O O . PRO A 1 80 ? -9.391 -15.672 -2.273 1 98.81 80 PRO A O 1
ATOM 574 N N . VAL A 1 81 ? -8.422 -16.5 -0.393 1 98.94 81 VAL A N 1
ATOM 575 C CA . VAL A 1 81 ? -7.133 -15.844 -0.615 1 98.94 81 VAL A CA 1
ATOM 576 C C . VAL A 1 81 ? -6.039 -16.906 -0.757 1 98.94 81 VAL A C 1
ATOM 578 O O . VAL A 1 81 ? -5.953 -17.828 0.056 1 98.94 81 VAL A O 1
ATOM 581 N N . THR A 1 82 ? -5.285 -16.828 -1.823 1 98.94 82 THR A N 1
ATOM 582 C CA . THR A 1 82 ? -4.078 -17.625 -2.008 1 98.94 82 THR A CA 1
ATOM 583 C C . THR A 1 82 ? -2.83 -16.75 -1.911 1 98.94 82 THR A C 1
ATOM 585 O O . THR A 1 82 ? -2.838 -15.602 -2.352 1 98.94 82 THR A O 1
ATOM 588 N N . ALA A 1 83 ? -1.771 -17.219 -1.295 1 98.88 83 ALA A N 1
ATOM 589 C CA . ALA A 1 83 ? -0.599 -16.391 -1.012 1 98.88 83 ALA A CA 1
ATOM 590 C C . ALA A 1 83 ? 0.605 -16.844 -1.828 1 98.88 83 ALA A C 1
ATOM 592 O O . ALA A 1 83 ? 0.867 -18.047 -1.937 1 98.88 83 ALA A O 1
ATOM 593 N N . ASP A 1 84 ? 1.249 -15.938 -2.428 1 98.88 84 ASP A N 1
ATOM 594 C CA . ASP A 1 84 ? 2.572 -16.219 -2.971 1 98.88 84 ASP A CA 1
ATOM 595 C C . ASP A 1 84 ? 3.637 -16.188 -1.876 1 98.88 84 ASP A C 1
ATOM 597 O O . ASP A 1 84 ? 3.949 -15.117 -1.349 1 98.88 84 ASP A O 1
ATOM 601 N N . ILE A 1 85 ? 4.203 -17.328 -1.552 1 98.88 85 ILE A N 1
ATOM 602 C CA . ILE A 1 85 ? 5.191 -17.375 -0.483 1 98.88 85 ILE A CA 1
ATOM 603 C C . ILE A 1 85 ? 6.566 -17.703 -1.066 1 98.88 85 ILE A C 1
ATOM 605 O O . ILE A 1 85 ? 7.402 -18.312 -0.394 1 98.88 85 ILE A O 1
ATOM 609 N N . GLU A 1 86 ? 6.738 -17.359 -2.32 1 98.62 86 GLU A N 1
ATOM 610 C CA . GLU A 1 86 ? 8.016 -17.5 -3.014 1 98.62 86 GLU A CA 1
ATOM 611 C C . GLU A 1 86 ? 8.578 -18.906 -2.82 1 98.62 86 GLU A C 1
ATOM 613 O O . GLU A 1 86 ? 7.91 -19.906 -3.115 1 98.62 86 GLU A O 1
ATOM 618 N N . GLY A 1 87 ? 9.758 -19.031 -2.42 1 98.56 87 GLY A N 1
ATOM 619 C CA . GLY A 1 87 ? 10.367 -20.344 -2.238 1 98.56 87 GLY A CA 1
ATOM 620 C C . GLY A 1 87 ? 10.102 -20.938 -0.872 1 98.56 87 GLY A C 1
ATOM 621 O O . GLY A 1 87 ? 10.641 -22 -0.535 1 98.56 87 GLY A O 1
ATOM 622 N N . GLY A 1 88 ? 9.289 -20.297 -0.09 1 98.69 88 GLY A N 1
ATOM 623 C CA . GLY A 1 88 ? 8.961 -20.781 1.246 1 98.69 88 GLY A CA 1
ATOM 624 C C . GLY A 1 88 ? 9.828 -20.156 2.326 1 98.69 88 GLY A C 1
ATOM 625 O O . GLY A 1 88 ? 9.664 -20.453 3.51 1 98.69 88 GLY A O 1
ATOM 626 N N . TYR A 1 89 ? 10.852 -19.375 1.95 1 98.62 89 TYR A N 1
ATOM 627 C CA . TYR A 1 89 ? 11.719 -18.578 2.818 1 98.62 89 TYR A CA 1
ATOM 628 C C . TYR A 1 89 ? 12.688 -19.484 3.59 1 98.62 89 TYR A C 1
ATOM 630 O O . TYR A 1 89 ? 13.305 -19.031 4.559 1 98.62 89 TYR A O 1
ATOM 638 N N . THR A 1 90 ? 12.766 -20.703 3.271 1 98.5 90 THR A N 1
ATOM 639 C CA . THR A 1 90 ? 13.695 -21.672 3.855 1 98.5 90 THR A CA 1
ATOM 640 C C . THR A 1 90 ? 13.805 -22.922 2.982 1 98.5 90 THR A C 1
ATOM 642 O O . THR A 1 90 ? 12.906 -23.203 2.189 1 98.5 90 THR A O 1
ATOM 645 N N . ASP A 1 91 ? 14.906 -23.609 3.066 1 98 91 ASP A N 1
ATOM 646 C CA . ASP A 1 91 ? 15.055 -24.906 2.43 1 98 91 ASP A CA 1
ATOM 647 C C . ASP A 1 91 ? 15.07 -26.031 3.469 1 98 91 ASP A C 1
ATOM 649 O O . ASP A 1 91 ? 15.203 -27.203 3.121 1 98 91 ASP A O 1
ATOM 653 N N . HIS A 1 92 ? 14.891 -25.609 4.707 1 98.31 92 HIS A N 1
ATOM 654 C CA . HIS A 1 92 ? 14.781 -26.578 5.793 1 98.31 92 HIS A CA 1
ATOM 655 C C . HIS A 1 92 ? 13.328 -27.016 5.996 1 98.31 92 HIS A C 1
ATOM 657 O O . HIS A 1 92 ? 12.477 -26.188 6.348 1 98.31 92 HIS A O 1
ATOM 663 N N . LEU A 1 93 ? 13.086 -28.297 5.836 1 98.31 93 LEU A N 1
ATOM 664 C CA . LEU A 1 93 ? 11.734 -28.812 5.77 1 98.31 93 LEU A CA 1
ATOM 665 C C . LEU A 1 93 ? 10.984 -28.562 7.074 1 98.31 93 LEU A C 1
ATOM 667 O O . LEU A 1 93 ? 9.789 -28.25 7.059 1 98.31 93 LEU A O 1
ATOM 671 N N . GLY A 1 94 ? 11.633 -28.688 8.195 1 98.06 94 GLY A N 1
ATOM 672 C CA . GLY A 1 94 ? 11 -28.391 9.469 1 98.06 94 GLY A CA 1
ATOM 673 C C . GLY A 1 94 ? 10.562 -26.953 9.602 1 98.06 94 GLY A C 1
ATOM 674 O O . GLY A 1 94 ? 9.438 -26.672 10.023 1 98.06 94 GLY A O 1
ATOM 675 N N . GLU A 1 95 ? 11.461 -26.047 9.258 1 98.5 95 GLU A N 1
ATOM 676 C CA . GLU A 1 95 ? 11.133 -24.625 9.273 1 98.5 95 GLU A CA 1
ATOM 677 C C . GLU A 1 95 ? 10.031 -24.297 8.281 1 98.5 95 GLU A C 1
ATOM 679 O O . GLU A 1 95 ? 9.18 -23.453 8.547 1 98.5 95 GLU A O 1
ATOM 684 N N . LEU A 1 96 ? 10.102 -24.938 7.16 1 98.75 96 LEU A N 1
ATOM 685 C CA . LEU A 1 96 ? 9.055 -24.75 6.16 1 98.75 96 LEU A CA 1
ATOM 686 C C . LEU A 1 96 ? 7.691 -25.125 6.723 1 98.75 96 LEU A C 1
ATOM 688 O O . LEU A 1 96 ? 6.711 -24.406 6.52 1 98.75 96 LEU A O 1
ATOM 692 N N . ALA A 1 97 ? 7.605 -26.219 7.41 1 98.56 97 ALA A N 1
ATOM 693 C CA . ALA A 1 97 ? 6.355 -26.641 8.031 1 98.56 97 ALA A CA 1
ATOM 694 C C . ALA A 1 97 ? 5.84 -25.578 9 1 98.56 97 ALA A C 1
ATOM 696 O O . ALA A 1 97 ? 4.637 -25.312 9.055 1 98.56 97 ALA A O 1
ATOM 697 N N . GLU A 1 98 ? 6.738 -25 9.773 1 98.62 98 GLU A N 1
ATOM 698 C CA . GLU A 1 98 ? 6.367 -23.938 10.688 1 98.62 98 GLU A CA 1
ATOM 699 C C . GLU A 1 98 ? 5.848 -22.703 9.93 1 98.62 98 GLU A C 1
ATOM 701 O O . GLU A 1 98 ? 4.875 -22.078 10.352 1 98.62 98 GLU A O 1
ATOM 706 N N . ASN A 1 99 ? 6.523 -22.359 8.852 1 98.81 99 ASN A N 1
ATOM 707 C CA . ASN A 1 99 ? 6.082 -21.25 8.016 1 98.81 99 ASN A CA 1
ATOM 708 C C . ASN A 1 99 ? 4.688 -21.484 7.449 1 98.81 99 ASN A C 1
ATOM 710 O O . ASN A 1 99 ? 3.854 -20.578 7.422 1 98.81 99 ASN A O 1
ATOM 714 N N . ILE A 1 100 ? 4.457 -22.703 7.062 1 98.88 100 ILE A N 1
ATOM 715 C CA . ILE A 1 100 ? 3.162 -23.062 6.492 1 98.88 100 ILE A CA 1
ATOM 716 C C . ILE A 1 100 ? 2.074 -22.938 7.555 1 98.88 100 ILE A C 1
ATOM 718 O O . ILE A 1 100 ? 0.973 -22.453 7.27 1 98.88 100 ILE A O 1
ATOM 722 N N . ALA A 1 101 ? 2.375 -23.328 8.734 1 98.69 101 ALA A N 1
ATOM 723 C CA . ALA A 1 101 ? 1.423 -23.156 9.828 1 98.69 101 ALA A CA 1
ATOM 724 C C . ALA A 1 101 ? 1.038 -21.688 9.992 1 98.69 101 ALA A C 1
ATOM 726 O O . ALA A 1 101 ? -0.133 -21.375 10.211 1 98.69 101 ALA A O 1
ATOM 727 N N . LYS A 1 102 ? 1.988 -20.766 9.891 1 98.81 102 LYS A N 1
ATOM 728 C CA . LYS A 1 102 ? 1.733 -19.344 9.992 1 98.81 102 LYS A CA 1
ATOM 729 C C . LYS A 1 102 ? 0.854 -18.859 8.844 1 98.81 102 LYS A C 1
ATOM 731 O O . LYS A 1 102 ? -0.021 -18 9.039 1 98.81 102 LYS A O 1
ATOM 736 N N . VAL A 1 103 ? 1.094 -19.359 7.648 1 98.88 103 VAL A N 1
ATOM 737 C CA . VAL A 1 103 ? 0.323 -18.984 6.469 1 98.88 103 VAL A CA 1
ATOM 738 C C . VAL A 1 103 ? -1.12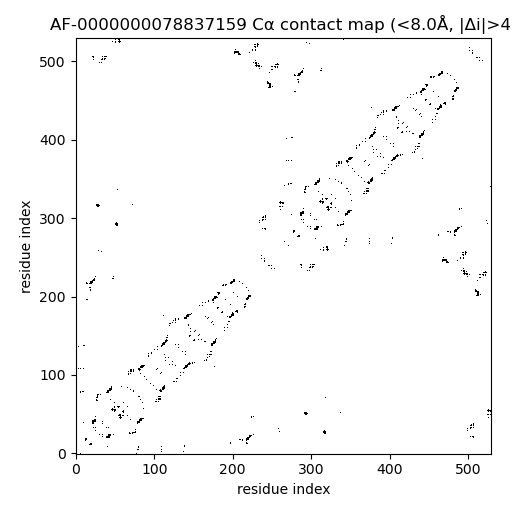9 -19.422 6.637 1 98.88 103 VAL A C 1
ATOM 740 O O . VAL A 1 103 ? -2.053 -18.672 6.332 1 98.88 103 VAL A O 1
ATOM 743 N N . ILE A 1 104 ? -1.339 -20.656 7.113 1 98.62 104 ILE A N 1
ATOM 744 C CA . ILE A 1 104 ? -2.676 -21.188 7.367 1 98.62 104 ILE A CA 1
ATOM 745 C C . ILE A 1 104 ? -3.359 -20.359 8.453 1 98.62 104 ILE A C 1
ATOM 747 O O . ILE A 1 104 ? -4.531 -20 8.328 1 98.62 104 ILE A O 1
ATOM 751 N N . GLU A 1 105 ? -2.602 -20.047 9.531 1 98.38 105 GLU A N 1
ATOM 752 C CA . GLU A 1 105 ? -3.127 -19.219 10.617 1 98.38 105 GLU A CA 1
ATOM 753 C C . GLU A 1 105 ? -3.551 -17.844 10.102 1 98.38 105 GLU A C 1
ATOM 755 O O . GLU A 1 105 ? -4.539 -17.281 10.57 1 98.38 105 GLU A O 1
ATOM 760 N N . ALA A 1 106 ? -2.859 -17.312 9.117 1 98.69 106 ALA A N 1
ATOM 761 C CA . ALA A 1 106 ? -3.18 -16.031 8.523 1 98.69 106 ALA A CA 1
ATOM 762 C C . ALA A 1 106 ? -4.461 -16.109 7.699 1 98.69 106 ALA A C 1
ATOM 764 O O . ALA A 1 106 ? -5.047 -15.078 7.352 1 98.69 106 ALA A O 1
ATOM 765 N N . GLY A 1 107 ? -4.871 -17.297 7.309 1 98.69 107 GLY A N 1
ATOM 766 C CA . GLY A 1 107 ? -6.188 -17.484 6.719 1 98.69 107 GLY A CA 1
ATOM 767 C C . GLY A 1 107 ? -6.133 -17.844 5.242 1 98.69 107 GLY A C 1
ATOM 768 O O . GLY A 1 107 ? -7.172 -18 4.598 1 98.69 107 GLY A O 1
ATOM 769 N N . ALA A 1 108 ? -4.949 -18 4.652 1 98.81 108 ALA A N 1
ATOM 770 C CA . ALA A 1 108 ? -4.812 -18.375 3.244 1 98.81 108 ALA A CA 1
ATOM 771 C C . ALA A 1 108 ? -5.336 -19.781 2.99 1 98.81 108 ALA A C 1
ATOM 773 O O . ALA A 1 108 ? -5.211 -20.656 3.846 1 98.81 108 ALA A O 1
ATOM 774 N N . VAL A 1 109 ? -5.855 -20 1.812 1 98.88 109 VAL A N 1
ATOM 775 C CA . VAL A 1 109 ? -6.387 -21.328 1.488 1 98.88 109 VAL A CA 1
ATOM 776 C C . VAL A 1 109 ? -5.637 -21.906 0.289 1 98.88 109 VAL A C 1
ATOM 778 O O . VAL A 1 109 ? -5.973 -22.984 -0.196 1 98.88 109 VAL A O 1
ATOM 781 N N . GLY A 1 110 ? -4.648 -21.219 -0.199 1 98.81 110 GLY A N 1
ATOM 782 C CA . GLY A 1 110 ? -3.721 -21.625 -1.24 1 98.81 110 GLY A CA 1
ATOM 783 C C . GLY A 1 110 ? -2.371 -20.938 -1.147 1 98.81 110 GLY A C 1
ATOM 784 O O . GLY A 1 110 ? -2.234 -19.922 -0.463 1 98.81 110 GLY A O 1
ATOM 785 N N . ILE A 1 111 ? -1.404 -21.547 -1.802 1 98.94 111 ILE A N 1
ATOM 786 C CA . ILE A 1 111 ? -0.096 -20.906 -1.889 1 98.94 111 ILE A CA 1
ATOM 787 C C . ILE A 1 111 ? 0.509 -21.156 -3.27 1 98.94 111 ILE A C 1
ATOM 789 O O . ILE A 1 111 ? 0.166 -22.125 -3.938 1 98.94 111 ILE A O 1
ATOM 793 N N . ASN A 1 112 ? 1.26 -20.219 -3.711 1 98.88 112 ASN A N 1
ATOM 794 C CA . ASN A 1 112 ? 2.295 -20.469 -4.707 1 98.88 112 ASN A CA 1
ATOM 795 C C . ASN A 1 112 ? 3.633 -20.812 -4.051 1 98.88 112 ASN A C 1
ATOM 797 O O . ASN A 1 112 ? 4.074 -20.109 -3.137 1 98.88 112 ASN A O 1
ATOM 801 N N . LEU A 1 113 ? 4.23 -21.891 -4.434 1 98.94 113 LEU A N 1
ATOM 802 C CA . LEU A 1 113 ? 5.57 -22.281 -4.008 1 98.94 113 LEU A CA 1
ATOM 803 C C . LEU A 1 113 ? 6.484 -22.484 -5.215 1 98.94 113 LEU A C 1
ATOM 805 O O . LEU A 1 113 ? 6.234 -23.344 -6.059 1 98.94 113 LEU A O 1
ATOM 809 N N . GLU A 1 114 ? 7.523 -21.703 -5.266 1 98.88 114 GLU A N 1
ATOM 810 C CA . GLU A 1 114 ? 8.312 -21.703 -6.496 1 98.88 114 GLU A CA 1
ATOM 811 C C . GLU A 1 114 ? 9.625 -22.453 -6.316 1 98.88 114 GLU A C 1
ATOM 813 O O . GLU A 1 114 ? 10.227 -22.406 -5.238 1 98.88 114 GLU A O 1
ATOM 818 N N . ASP A 1 115 ? 10.086 -23.062 -7.336 1 98.75 115 ASP A N 1
ATOM 819 C CA . ASP A 1 115 ? 11.336 -23.828 -7.285 1 98.75 115 ASP A CA 1
ATOM 820 C C . ASP A 1 115 ? 12.539 -22.906 -7.531 1 98.75 115 ASP A C 1
ATOM 822 O O . ASP A 1 115 ? 13.648 -23.203 -7.086 1 98.75 115 ASP A O 1
ATOM 826 N N . GLY A 1 116 ? 12.281 -21.75 -8.195 1 97.81 116 GLY A N 1
ATOM 827 C CA . GLY A 1 116 ? 13.414 -20.922 -8.539 1 97.81 116 GLY A CA 1
ATOM 828 C C . GLY A 1 116 ? 14.5 -21.672 -9.289 1 97.81 116 GLY A C 1
ATOM 829 O O . GLY A 1 116 ? 14.227 -22.312 -10.305 1 97.81 116 GLY A O 1
ATOM 830 N N . THR A 1 117 ? 15.719 -21.578 -8.781 1 97.56 117 THR A N 1
ATOM 831 C CA . THR A 1 117 ? 16.844 -22.281 -9.391 1 97.56 117 THR A CA 1
ATOM 832 C C . THR A 1 117 ? 17.172 -23.547 -8.609 1 97.56 117 THR A C 1
ATOM 834 O O . THR A 1 117 ? 18.203 -24.188 -8.844 1 97.56 117 THR A O 1
ATOM 837 N N . ARG A 1 118 ? 16.312 -23.891 -7.68 1 97.31 118 ARG A N 1
ATOM 838 C CA . ARG A 1 118 ? 16.547 -25.047 -6.824 1 97.31 118 ARG A CA 1
ATOM 839 C C . ARG A 1 118 ? 16.484 -26.344 -7.629 1 97.31 118 ARG A C 1
ATOM 841 O O . ARG A 1 118 ? 15.836 -26.406 -8.672 1 97.31 118 ARG A O 1
ATOM 848 N N . ASP A 1 119 ? 17.094 -27.375 -7.059 1 97.94 119 ASP A N 1
ATOM 849 C CA . ASP A 1 119 ? 16.938 -28.734 -7.539 1 97.94 119 ASP A CA 1
ATOM 850 C C . ASP A 1 119 ? 15.469 -29.172 -7.477 1 97.94 119 ASP A C 1
ATOM 852 O O . ASP A 1 119 ? 14.836 -29.078 -6.426 1 97.94 119 ASP A O 1
ATOM 856 N N . PRO A 1 120 ? 14.992 -29.672 -8.641 1 98.56 120 PRO A N 1
ATOM 857 C CA . PRO A 1 120 ? 13.594 -30.094 -8.656 1 98.56 120 PRO A CA 1
ATOM 858 C C . PRO A 1 120 ? 13.281 -31.156 -7.609 1 98.56 120 PRO A C 1
ATOM 860 O O . PRO A 1 120 ? 12.172 -31.219 -7.082 1 98.56 120 PRO A O 1
ATOM 863 N N . ALA A 1 121 ? 14.219 -32.031 -7.332 1 98.69 121 ALA A N 1
ATOM 864 C CA . ALA A 1 121 ? 14.008 -33.031 -6.309 1 98.69 121 ALA A CA 1
ATOM 865 C C . ALA A 1 121 ? 13.797 -32.406 -4.938 1 98.69 121 ALA A C 1
ATOM 867 O O . ALA A 1 121 ? 12.93 -32.844 -4.176 1 98.69 121 ALA A O 1
ATOM 868 N N . LEU A 1 122 ? 14.609 -31.453 -4.641 1 98.62 122 LEU A N 1
ATOM 869 C CA . LEU A 1 122 ? 14.422 -30.719 -3.391 1 98.62 122 LEU A CA 1
ATOM 870 C C . LEU A 1 122 ? 13.062 -30.031 -3.357 1 98.62 122 LEU A C 1
ATOM 872 O O . LEU A 1 122 ? 12.375 -30.047 -2.332 1 98.62 122 LEU A O 1
ATOM 876 N N . HIS A 1 123 ? 12.727 -29.391 -4.438 1 98.81 123 HIS A N 1
ATOM 877 C CA . HIS A 1 123 ? 11.438 -28.703 -4.473 1 98.81 123 HIS A CA 1
ATOM 878 C C . HIS A 1 123 ? 10.281 -29.688 -4.273 1 98.81 123 HIS A C 1
ATOM 880 O O . HIS A 1 123 ? 9.297 -29.359 -3.607 1 98.81 123 HIS A O 1
ATOM 886 N N . ALA A 1 124 ? 10.383 -30.891 -4.844 1 98.88 124 ALA A N 1
ATOM 887 C CA . ALA A 1 124 ? 9.375 -31.938 -4.629 1 98.88 124 ALA A CA 1
ATOM 888 C C . ALA A 1 124 ? 9.273 -32.312 -3.152 1 98.88 124 ALA A C 1
ATOM 890 O O . ALA A 1 124 ? 8.18 -32.5 -2.629 1 98.88 124 ALA A O 1
ATOM 891 N N . GLU A 1 125 ? 10.414 -32.406 -2.518 1 98.88 125 GLU A N 1
ATOM 892 C CA . GLU A 1 125 ? 10.414 -32.688 -1.082 1 98.88 125 GLU A CA 1
ATOM 893 C C . GLU A 1 125 ? 9.719 -31.562 -0.313 1 98.88 125 GLU A C 1
ATOM 895 O O . GLU A 1 125 ? 8.992 -31.828 0.648 1 98.88 125 GLU A O 1
ATOM 900 N N . LYS A 1 126 ? 9.984 -30.391 -0.711 1 98.88 126 LYS A N 1
ATOM 901 C CA . LYS A 1 126 ? 9.344 -29.25 -0.079 1 98.88 126 LYS A CA 1
ATOM 902 C C . LYS A 1 126 ? 7.832 -29.281 -0.273 1 98.88 126 LYS A C 1
ATOM 904 O O . LYS A 1 126 ? 7.074 -29.016 0.665 1 98.88 126 LYS A O 1
ATOM 909 N N . ILE A 1 127 ? 7.371 -29.578 -1.452 1 98.88 127 ILE A N 1
ATOM 910 C CA . ILE A 1 127 ? 5.945 -29.672 -1.734 1 98.88 127 ILE A CA 1
ATOM 911 C C . ILE A 1 127 ? 5.316 -30.734 -0.832 1 98.88 127 ILE A C 1
ATOM 913 O O . ILE A 1 127 ? 4.266 -30.5 -0.226 1 98.88 127 ILE A O 1
ATOM 917 N N . ALA A 1 128 ? 5.961 -31.875 -0.761 1 98.81 128 ALA A N 1
ATOM 918 C CA . ALA A 1 128 ? 5.453 -32.938 0.085 1 98.81 128 ALA A CA 1
ATOM 919 C C . ALA A 1 128 ? 5.363 -32.5 1.542 1 98.81 128 ALA A C 1
ATOM 921 O O . ALA A 1 128 ? 4.387 -32.812 2.23 1 98.81 128 ALA A O 1
ATOM 922 N N . ALA A 1 129 ? 6.402 -31.812 1.997 1 98.75 129 ALA A N 1
ATOM 923 C CA . ALA A 1 129 ? 6.414 -31.297 3.367 1 98.75 129 ALA A CA 1
ATOM 924 C C . ALA A 1 129 ? 5.281 -30.312 3.594 1 98.75 129 ALA A C 1
ATOM 926 O O . ALA A 1 129 ? 4.645 -30.312 4.648 1 98.75 129 ALA A O 1
ATOM 927 N N . VAL A 1 130 ? 5.047 -29.438 2.648 1 98.88 130 VAL A N 1
ATOM 928 C CA . VAL A 1 130 ? 3.967 -28.453 2.721 1 98.88 130 VAL A CA 1
ATOM 929 C C . VAL A 1 130 ? 2.621 -29.172 2.801 1 98.88 130 VAL A C 1
ATOM 931 O O . VAL A 1 130 ? 1.773 -28.828 3.627 1 98.88 130 VAL A O 1
ATOM 934 N N . LYS A 1 131 ? 2.439 -30.188 1.963 1 98.62 131 LYS A N 1
ATOM 935 C CA . LYS A 1 131 ? 1.188 -30.938 1.946 1 98.62 131 LYS A CA 1
ATOM 936 C C . LYS A 1 131 ? 0.941 -31.625 3.285 1 98.62 131 LYS A C 1
ATOM 938 O O . LYS A 1 131 ? -0.18 -31.609 3.799 1 98.62 131 LYS A O 1
ATOM 943 N N . ALA A 1 132 ? 1.966 -32.188 3.791 1 98.31 132 ALA A N 1
ATOM 944 C CA . ALA A 1 132 ? 1.854 -32.844 5.094 1 98.31 132 ALA A CA 1
ATOM 945 C C . ALA A 1 132 ? 1.489 -31.828 6.18 1 98.31 132 ALA A C 1
ATOM 947 O O . ALA A 1 132 ? 0.604 -32.094 7 1 98.31 132 ALA A O 1
ATOM 948 N N . ALA A 1 133 ? 2.146 -30.672 6.184 1 98.19 133 ALA A N 1
ATOM 949 C CA . ALA A 1 133 ? 1.916 -29.641 7.191 1 98.19 133 ALA A CA 1
ATOM 950 C C . ALA A 1 133 ? 0.524 -29.031 7.043 1 98.19 133 ALA A C 1
ATOM 952 O O . ALA A 1 133 ? -0.109 -28.672 8.039 1 98.19 133 ALA A O 1
ATOM 953 N N . ALA A 1 134 ? 0.029 -28.891 5.828 1 97.19 134 ALA A N 1
ATOM 954 C CA . ALA A 1 134 ? -1.234 -28.219 5.539 1 97.19 134 ALA A CA 1
ATOM 955 C C . ALA A 1 134 ? -2.424 -29.109 5.883 1 97.19 134 ALA A C 1
ATOM 957 O O . ALA A 1 134 ? -3.51 -28.625 6.195 1 97.19 134 ALA A O 1
ATOM 958 N N . GLY A 1 135 ? -2.264 -30.406 5.801 1 94.12 135 GLY A N 1
ATOM 959 C CA . GLY A 1 135 ? -3.332 -31.344 6.121 1 94.12 135 GLY A CA 1
ATOM 960 C C . GLY A 1 135 ? -4.57 -31.141 5.266 1 94.12 135 GLY A C 1
ATOM 961 O O . GLY A 1 135 ? -5.691 -31.172 5.773 1 94.12 135 GLY A O 1
ATOM 962 N N . GLY A 1 136 ? -4.414 -30.766 4.051 1 93.31 136 GLY A N 1
ATOM 963 C CA . GLY A 1 136 ? -5.512 -30.609 3.109 1 93.31 136 GLY A CA 1
ATOM 964 C C . GLY A 1 136 ? -6.113 -29.219 3.107 1 93.31 136 GLY A C 1
ATOM 965 O O . GLY A 1 136 ? -7.047 -28.953 2.348 1 93.31 136 GLY A O 1
ATOM 966 N N . ARG A 1 137 ? -5.574 -28.312 3.807 1 94.75 137 ARG A N 1
ATOM 967 C CA . ARG A 1 137 ? -6.184 -27 4.016 1 94.75 137 ARG A CA 1
ATOM 968 C C . ARG A 1 137 ? -5.664 -26 3.002 1 94.75 137 ARG A C 1
ATOM 970 O O . ARG A 1 137 ? -6.152 -24.859 2.943 1 94.75 137 ARG A O 1
ATOM 977 N N . LEU A 1 138 ? -4.633 -26.422 2.197 1 98.12 138 LEU A N 1
ATOM 978 C CA . LEU A 1 138 ? -4.047 -25.5 1.226 1 98.12 138 LEU A CA 1
ATOM 979 C C . LEU A 1 138 ? -4.051 -26.109 -0.17 1 98.12 138 LEU A C 1
ATOM 981 O O . LEU A 1 138 ? -3.678 -27.281 -0.344 1 98.12 138 LEU A O 1
ATOM 985 N N . PHE A 1 139 ? -4.578 -25.391 -1.146 1 98.69 139 PHE A N 1
ATOM 986 C CA . PHE A 1 139 ? -4.262 -25.641 -2.545 1 98.69 139 PHE A CA 1
ATOM 987 C C . PHE A 1 139 ? -2.812 -25.281 -2.848 1 98.69 139 PHE A C 1
ATOM 989 O O . PHE A 1 139 ? -2.436 -24.109 -2.775 1 98.69 139 PHE A O 1
ATOM 996 N N . VAL A 1 140 ? -1.96 -26.219 -3.164 1 98.88 140 VAL A N 1
ATOM 997 C CA . VAL A 1 140 ? -0.547 -25.953 -3.426 1 98.88 140 VAL A CA 1
ATOM 998 C C . VAL A 1 140 ? -0.314 -25.828 -4.93 1 98.88 140 VAL A C 1
ATOM 1000 O O . VAL A 1 140 ? -0.37 -26.812 -5.66 1 98.88 140 VAL A O 1
ATOM 1003 N N . ASN A 1 141 ? -0.106 -24.656 -5.355 1 98.88 141 ASN A N 1
ATOM 1004 C CA . ASN A 1 141 ? 0.264 -24.344 -6.73 1 98.88 141 ASN A CA 1
ATOM 1005 C C . ASN A 1 141 ? 1.778 -24.344 -6.918 1 98.88 141 ASN A C 1
ATOM 1007 O O . ASN A 1 141 ? 2.449 -23.359 -6.613 1 98.88 141 ASN A O 1
ATOM 1011 N N . ALA A 1 142 ? 2.32 -25.422 -7.422 1 98.94 142 ALA A N 1
ATOM 1012 C CA . ALA A 1 142 ? 3.762 -25.562 -7.609 1 98.94 142 ALA A CA 1
ATOM 1013 C C . ALA A 1 142 ? 4.23 -24.781 -8.836 1 98.94 142 ALA A C 1
ATOM 1015 O O . ALA A 1 142 ? 3.785 -25.031 -9.953 1 98.94 142 ALA A O 1
ATOM 1016 N N . ARG A 1 143 ? 5.086 -23.859 -8.609 1 98.88 143 ARG A N 1
ATOM 1017 C CA . ARG A 1 143 ? 5.617 -23.016 -9.68 1 98.88 143 ARG A CA 1
ATOM 1018 C C . ARG A 1 143 ? 6.977 -23.531 -10.148 1 98.88 143 ARG A C 1
ATOM 1020 O O . ARG A 1 143 ? 7.82 -23.906 -9.328 1 98.88 143 ARG A O 1
ATOM 1027 N N . THR A 1 144 ? 7.168 -23.594 -11.398 1 98.81 144 THR A N 1
ATOM 1028 C CA . THR A 1 144 ? 8.492 -23.859 -11.953 1 98.81 144 THR A CA 1
ATOM 1029 C C . THR A 1 144 ? 8.977 -22.672 -12.789 1 98.81 144 THR A C 1
ATOM 1031 O O . THR A 1 144 ? 8.273 -22.219 -13.695 1 98.81 144 THR A O 1
ATOM 1034 N N . ASP A 1 145 ? 10.203 -22.25 -12.57 1 98.56 145 ASP A N 1
ATOM 1035 C CA . ASP A 1 145 ? 10.727 -21.016 -13.148 1 98.56 145 ASP A CA 1
ATOM 1036 C C . ASP A 1 145 ? 11.586 -21.297 -14.375 1 98.56 145 ASP A C 1
ATOM 1038 O O . ASP A 1 145 ? 12.398 -20.453 -14.781 1 98.56 145 ASP A O 1
ATOM 1042 N N . VAL A 1 146 ? 11.391 -22.422 -14.984 1 98.81 146 VAL A N 1
ATOM 1043 C CA . VAL A 1 146 ? 12.219 -22.844 -16.109 1 98.81 146 VAL A CA 1
ATOM 1044 C C . VAL A 1 146 ? 12.227 -21.75 -17.172 1 98.81 146 VAL A C 1
ATOM 1046 O O . VAL A 1 146 ? 13.297 -21.281 -17.594 1 98.81 146 VAL A O 1
ATOM 1049 N N . TYR A 1 147 ? 11.094 -21.266 -17.609 1 98.31 147 TYR A N 1
ATOM 1050 C CA . TYR A 1 147 ? 11.016 -20.266 -18.656 1 98.31 147 TYR A CA 1
ATOM 1051 C C . TYR A 1 147 ? 11.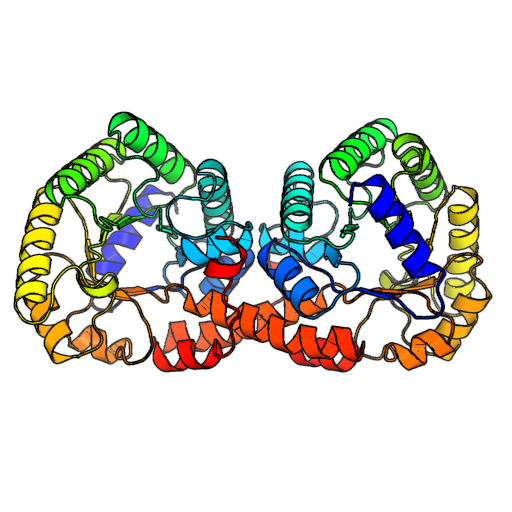344 -18.875 -18.109 1 98.31 147 TYR A C 1
ATOM 1053 O O . TYR A 1 147 ? 12.102 -18.125 -18.719 1 98.31 147 TYR A O 1
ATOM 1061 N N . LEU A 1 148 ? 10.797 -18.531 -16.953 1 96.69 148 LEU A N 1
ATOM 1062 C CA . LEU A 1 148 ? 10.945 -17.203 -16.375 1 96.69 148 LEU A CA 1
ATOM 1063 C C . LEU A 1 148 ? 12.414 -16.891 -16.125 1 96.69 148 LEU A C 1
ATOM 1065 O O . LEU A 1 148 ? 12.867 -15.766 -16.359 1 96.69 148 LEU A O 1
ATOM 1069 N N . LYS A 1 149 ? 13.133 -17.875 -15.68 1 97.19 149 LYS A N 1
ATOM 1070 C CA . LYS A 1 149 ? 14.531 -17.672 -15.32 1 97.19 149 LYS A CA 1
ATOM 1071 C C . LYS A 1 149 ? 15.469 -18.172 -16.422 1 97.19 149 LYS A C 1
ATOM 1073 O O . LYS A 1 149 ? 16.688 -18.141 -16.266 1 97.19 149 LYS A O 1
ATOM 1078 N N . GLY A 1 150 ? 14.922 -18.672 -17.453 1 97.75 150 GLY A N 1
ATOM 1079 C CA . GLY A 1 150 ? 15.727 -19.125 -18.578 1 97.75 150 GLY A CA 1
ATOM 1080 C C . GLY A 1 150 ? 16.641 -20.297 -18.203 1 97.75 150 GLY A C 1
ATOM 1081 O O . GLY A 1 150 ? 17.812 -20.297 -18.562 1 97.75 150 GLY A O 1
ATOM 1082 N N . LEU A 1 151 ? 16.125 -21.266 -17.484 1 97.94 151 LEU A N 1
ATOM 1083 C CA . LEU A 1 151 ? 16.922 -22.391 -17 1 97.94 151 LEU A CA 1
ATOM 1084 C C . LEU A 1 151 ? 17.188 -23.391 -18.125 1 97.94 151 LEU A C 1
ATOM 1086 O O . LEU A 1 151 ? 18.078 -24.234 -18.016 1 97.94 151 LEU A O 1
ATOM 1090 N N . ALA A 1 152 ? 16.375 -23.391 -19.125 1 97.12 152 ALA A N 1
ATOM 1091 C CA . ALA A 1 152 ? 16.5 -24.141 -20.375 1 97.12 152 ALA A CA 1
ATOM 1092 C C . ALA A 1 152 ? 15.82 -23.391 -21.531 1 97.12 152 ALA A C 1
ATOM 1094 O O . ALA A 1 152 ? 15.133 -22.391 -21.312 1 97.12 152 ALA A O 1
ATOM 1095 N N . GLU A 1 153 ? 16.078 -23.875 -22.781 1 95.38 153 GLU A N 1
ATOM 1096 C CA . GLU A 1 153 ? 15.508 -23.203 -23.938 1 95.38 153 GLU A CA 1
ATOM 1097 C C . GLU A 1 153 ? 14.859 -24.188 -24.891 1 95.38 153 GLU A C 1
ATOM 1099 O O . GLU A 1 153 ? 15.133 -25.391 -24.844 1 95.38 153 GLU A O 1
ATOM 1104 N N . GLY A 1 154 ? 13.914 -23.625 -25.703 1 93.94 154 GLY A N 1
ATOM 1105 C CA . GLY A 1 154 ? 13.297 -24.422 -26.766 1 93.94 154 GLY A CA 1
ATOM 1106 C C . GLY A 1 154 ? 12.641 -25.688 -26.25 1 93.94 154 GLY A C 1
ATOM 1107 O O . GLY A 1 154 ? 11.891 -25.656 -25.281 1 93.94 154 GLY A O 1
ATOM 1108 N N . HIS A 1 155 ? 12.891 -26.75 -26.953 1 96.38 155 HIS A N 1
ATOM 1109 C CA . HIS A 1 155 ? 12.289 -28.047 -26.625 1 96.38 155 HIS A CA 1
ATOM 1110 C C . HIS A 1 155 ? 12.781 -28.578 -25.297 1 96.38 155 HIS A C 1
ATOM 1112 O O . HIS A 1 155 ? 12.031 -29.219 -24.562 1 96.38 155 HIS A O 1
ATOM 1118 N N . ALA A 1 156 ? 13.984 -28.297 -24.969 1 98.06 156 ALA A N 1
ATOM 1119 C CA . ALA A 1 156 ? 14.531 -28.734 -23.688 1 98.06 156 ALA A CA 1
ATOM 1120 C C . ALA A 1 156 ? 13.773 -28.109 -22.516 1 98.06 156 ALA A C 1
ATOM 1122 O O . ALA A 1 156 ? 13.586 -28.734 -21.469 1 98.06 156 ALA A O 1
ATOM 1123 N N . ALA A 1 157 ? 13.438 -26.875 -22.703 1 98.56 157 ALA A N 1
ATOM 1124 C CA . ALA A 1 157 ? 12.656 -26.188 -21.672 1 98.56 157 ALA A CA 1
ATOM 1125 C C . ALA A 1 157 ? 11.297 -26.859 -21.5 1 98.56 157 ALA A C 1
ATOM 1127 O O . ALA A 1 157 ? 10.852 -27.094 -20.375 1 98.56 157 ALA A O 1
ATOM 1128 N N . PHE A 1 158 ? 10.664 -27.172 -22.594 1 98.5 158 PHE A N 1
ATOM 1129 C CA . PHE A 1 158 ? 9.367 -27.828 -22.578 1 98.5 158 PHE A CA 1
ATOM 1130 C C . PHE A 1 158 ? 9.453 -29.172 -21.844 1 98.5 158 PHE A C 1
ATOM 1132 O O . PHE A 1 158 ? 8.656 -29.438 -20.953 1 98.5 158 PHE A O 1
ATOM 1139 N N . THR A 1 159 ? 10.406 -29.938 -22.172 1 98.56 159 THR A N 1
ATOM 1140 C CA . THR A 1 159 ? 10.609 -31.25 -21.562 1 98.56 159 THR A CA 1
ATOM 1141 C C . THR A 1 159 ? 10.891 -31.125 -20.078 1 98.56 159 THR A C 1
ATOM 1143 O O . THR A 1 159 ? 10.359 -31.891 -19.266 1 98.56 159 THR A O 1
ATOM 1146 N N . GLU A 1 160 ? 11.75 -30.172 -19.781 1 98.69 160 GLU A N 1
ATOM 1147 C CA . GLU A 1 160 ? 12.094 -29.938 -18.391 1 98.69 160 GLU A CA 1
ATOM 1148 C C . GLU A 1 160 ? 10.859 -29.562 -17.562 1 98.69 160 GLU A C 1
ATOM 1150 O O . GLU A 1 160 ? 10.672 -30.062 -16.453 1 98.69 160 GLU A O 1
ATOM 1155 N N . VAL A 1 161 ? 10.023 -28.688 -18.078 1 98.81 161 VAL A N 1
ATOM 1156 C CA . VAL A 1 161 ? 8.805 -28.281 -17.375 1 98.81 161 VAL A CA 1
ATOM 1157 C C . VAL A 1 161 ? 7.914 -29.484 -17.141 1 98.81 161 VAL A C 1
ATOM 1159 O O . VAL A 1 161 ? 7.383 -29.672 -16.031 1 98.81 161 VAL A O 1
ATOM 1162 N N . LEU A 1 162 ? 7.711 -30.375 -18.125 1 98.81 162 LEU A N 1
ATOM 1163 C CA . LEU A 1 162 ? 6.852 -31.531 -17.984 1 98.81 162 LEU A CA 1
ATOM 1164 C C . LEU A 1 162 ? 7.41 -32.5 -16.938 1 98.81 162 LEU A C 1
ATOM 1166 O O . LEU A 1 162 ? 6.656 -33.094 -16.156 1 98.81 162 LEU A O 1
ATOM 1170 N N . GLN A 1 163 ? 8.719 -32.656 -16.969 1 98.75 163 GLN A N 1
ATOM 1171 C CA . GLN A 1 163 ? 9.359 -33.531 -15.977 1 98.75 163 GLN A CA 1
ATOM 1172 C C . GLN A 1 163 ? 9.164 -32.969 -14.562 1 98.75 163 GLN A C 1
ATOM 1174 O O . GLN A 1 163 ? 8.828 -33.719 -13.648 1 98.75 163 GLN A O 1
ATOM 1179 N N . ARG A 1 164 ? 9.367 -31.75 -14.375 1 98.88 164 ARG A N 1
ATOM 1180 C CA . ARG A 1 164 ? 9.172 -31.125 -13.07 1 98.88 164 ARG A CA 1
ATOM 1181 C C . ARG A 1 164 ? 7.711 -31.188 -12.648 1 98.88 164 ARG A C 1
ATOM 1183 O O . ARG A 1 164 ? 7.41 -31.5 -11.492 1 98.88 164 ARG A O 1
ATOM 1190 N N . ALA A 1 165 ? 6.848 -30.859 -13.586 1 98.88 165 ALA A N 1
ATOM 1191 C CA . ALA A 1 165 ? 5.418 -30.891 -13.297 1 98.88 165 ALA A CA 1
ATOM 1192 C C . ALA A 1 165 ? 5.004 -32.281 -12.773 1 98.88 165 ALA A C 1
ATOM 1194 O O . ALA A 1 165 ? 4.238 -32.375 -11.812 1 98.88 165 ALA A O 1
ATOM 1195 N N . GLU A 1 166 ? 5.496 -33.312 -13.461 1 98.81 166 GLU A N 1
ATOM 1196 C CA . GLU A 1 166 ? 5.18 -34.688 -13.031 1 98.81 166 GLU A CA 1
ATOM 1197 C C . GLU A 1 166 ? 5.746 -34.969 -11.641 1 98.81 166 GLU A C 1
ATOM 1199 O O . GLU A 1 166 ? 5.062 -35.562 -10.797 1 98.81 166 GLU A O 1
ATOM 1204 N N . ARG A 1 167 ? 6.965 -34.562 -11.414 1 98.75 167 ARG A N 1
ATOM 1205 C CA . ARG A 1 167 ? 7.594 -34.75 -10.109 1 98.75 167 ARG A CA 1
ATOM 1206 C C . ARG A 1 167 ? 6.801 -34.031 -9.023 1 98.75 167 ARG A C 1
ATOM 1208 O O . ARG A 1 167 ? 6.617 -34.562 -7.926 1 98.75 167 ARG A O 1
ATOM 1215 N N . TYR A 1 168 ? 6.375 -32.812 -9.266 1 98.94 168 TYR A N 1
ATOM 1216 C CA . TYR A 1 168 ? 5.629 -32 -8.305 1 98.94 168 TYR A CA 1
ATOM 1217 C C . TYR A 1 168 ? 4.238 -32.594 -8.07 1 98.94 168 TYR A C 1
ATOM 1219 O O . TYR A 1 168 ? 3.734 -32.562 -6.945 1 98.94 168 TYR A O 1
ATOM 1227 N N . ARG A 1 169 ? 3.588 -33.094 -9.164 1 98.81 169 ARG A N 1
ATOM 1228 C CA . ARG A 1 169 ? 2.311 -33.781 -9.023 1 98.81 169 ARG A CA 1
ATOM 1229 C C . ARG A 1 169 ? 2.434 -34.969 -8.086 1 98.81 169 ARG A C 1
ATOM 1231 O O . ARG A 1 169 ? 1.604 -35.156 -7.195 1 98.81 169 ARG A O 1
ATOM 1238 N N . GLU A 1 170 ? 3.451 -35.75 -8.305 1 98.75 170 GLU A N 1
ATOM 1239 C CA . GLU A 1 170 ? 3.68 -36.938 -7.484 1 98.75 170 GLU A CA 1
ATOM 1240 C C . GLU A 1 170 ? 3.918 -36.562 -6.023 1 98.75 170 GLU A C 1
ATOM 1242 O O . GLU A 1 170 ? 3.564 -37.312 -5.113 1 98.75 170 GLU A O 1
ATOM 1247 N N . ALA A 1 171 ? 4.508 -35.375 -5.848 1 98.81 171 ALA A N 1
ATOM 1248 C CA . ALA A 1 171 ? 4.789 -34.875 -4.5 1 98.81 171 ALA A CA 1
ATOM 1249 C C . ALA A 1 171 ? 3.523 -34.344 -3.84 1 98.81 171 ALA A C 1
ATOM 1251 O O . ALA A 1 171 ? 3.52 -34.031 -2.641 1 98.81 171 ALA A O 1
ATOM 1252 N N . GLY A 1 172 ? 2.463 -34.125 -4.629 1 98.75 172 GLY A N 1
ATOM 1253 C CA . GLY A 1 172 ? 1.181 -33.781 -4.035 1 98.75 172 GLY A CA 1
ATOM 1254 C C . GLY A 1 172 ? 0.67 -32.406 -4.461 1 98.75 172 GLY A C 1
ATOM 1255 O O . GLY A 1 172 ? -0.351 -31.938 -3.959 1 98.75 172 GLY A O 1
ATOM 1256 N N . ALA A 1 173 ? 1.319 -31.719 -5.359 1 98.81 173 ALA A N 1
ATOM 1257 C CA . ALA A 1 173 ? 0.852 -30.422 -5.836 1 98.81 173 ALA A CA 1
ATOM 1258 C C . ALA A 1 173 ? -0.578 -30.516 -6.363 1 98.81 173 ALA A C 1
ATOM 1260 O O . ALA A 1 173 ? -0.995 -31.562 -6.867 1 98.81 173 ALA A O 1
ATOM 1261 N N . ASP A 1 174 ? -1.346 -29.391 -6.223 1 98.69 174 ASP A N 1
ATOM 1262 C CA . ASP A 1 174 ? -2.729 -29.328 -6.688 1 98.69 174 ASP A CA 1
ATOM 1263 C C . ASP A 1 174 ? -2.824 -28.656 -8.055 1 98.69 174 ASP A C 1
ATOM 1265 O O . ASP A 1 174 ? -3.82 -28.812 -8.758 1 98.69 174 ASP A O 1
ATOM 1269 N N . GLY A 1 175 ? -1.897 -27.875 -8.398 1 98.69 175 GLY A N 1
ATOM 1270 C CA . GLY A 1 175 ? -1.771 -27.156 -9.656 1 98.69 175 GLY A CA 1
ATOM 1271 C C . GLY A 1 175 ? -0.331 -26.891 -10.047 1 98.69 175 GLY A C 1
ATOM 1272 O O . GLY A 1 175 ? 0.575 -27.016 -9.219 1 98.69 175 GLY A O 1
ATOM 1273 N N . ILE A 1 176 ? -0.089 -26.594 -11.289 1 98.94 176 ILE A N 1
ATOM 1274 C CA . ILE A 1 176 ? 1.229 -26.25 -11.812 1 98.94 176 ILE A CA 1
ATOM 1275 C C . ILE A 1 176 ? 1.2 -24.844 -12.398 1 98.94 176 ILE A C 1
ATOM 1277 O O . ILE A 1 176 ? 0.325 -24.516 -13.203 1 98.94 176 ILE A O 1
ATOM 1281 N N . PHE A 1 177 ? 2.057 -24.031 -11.883 1 98.94 177 PHE A N 1
ATOM 1282 C CA . PHE A 1 177 ? 2.203 -22.656 -12.352 1 98.94 177 PHE A CA 1
ATOM 1283 C C . PHE A 1 177 ? 3.457 -22.5 -13.203 1 98.94 177 PHE A C 1
ATOM 1285 O O . PHE A 1 177 ? 4.57 -22.734 -12.727 1 98.94 177 PHE A O 1
ATOM 1292 N N . VAL A 1 178 ? 3.291 -22.109 -14.422 1 98.75 178 VAL A N 1
ATOM 1293 C CA . VAL A 1 178 ? 4.402 -21.938 -15.352 1 98.75 178 VAL A CA 1
ATOM 1294 C C . VAL A 1 178 ? 4.438 -20.5 -15.852 1 98.75 178 VAL A C 1
ATOM 1296 O O . VAL A 1 178 ? 3.854 -20.172 -16.891 1 98.75 178 VAL A O 1
ATOM 1299 N N . PRO A 1 179 ? 5.121 -19.578 -15.234 1 98.25 179 PRO A N 1
ATOM 1300 C CA . PRO A 1 179 ? 5.289 -18.219 -15.734 1 98.25 179 PRO A CA 1
ATOM 1301 C C . PRO A 1 179 ? 6.242 -18.141 -16.922 1 98.25 179 PRO A C 1
ATOM 1303 O O . PRO A 1 179 ? 7.223 -18.875 -16.984 1 98.25 179 PRO A O 1
ATOM 1306 N N . GLY A 1 180 ? 5.941 -17.203 -17.812 1 96.5 180 GLY A N 1
ATOM 1307 C CA . GLY A 1 180 ? 6.883 -16.969 -18.906 1 96.5 180 GLY A CA 1
ATOM 1308 C C . GLY A 1 180 ? 6.27 -17.172 -20.266 1 96.5 180 GLY A C 1
ATOM 1309 O O . GLY A 1 180 ? 6.336 -16.281 -21.125 1 96.5 180 GLY A O 1
ATOM 1310 N N . PRO A 1 181 ? 5.707 -18.359 -20.531 1 96.94 181 PRO A N 1
ATOM 1311 C CA . PRO A 1 181 ? 5.172 -18.641 -21.859 1 96.94 181 PRO A CA 1
ATOM 1312 C C . PRO A 1 181 ? 4.039 -17.688 -22.25 1 96.94 181 PRO A C 1
ATOM 1314 O O . PRO A 1 181 ? 3.152 -17.406 -21.438 1 96.94 181 PRO A O 1
ATOM 1317 N N . ALA A 1 182 ? 4.078 -17.219 -23.484 1 97.31 182 ALA A N 1
ATOM 1318 C CA . ALA A 1 182 ? 3.033 -16.359 -24.031 1 97.31 182 ALA A CA 1
ATOM 1319 C C . ALA A 1 182 ? 2.492 -16.938 -25.344 1 97.31 182 ALA A C 1
ATOM 1321 O O . ALA A 1 182 ? 1.386 -16.594 -25.766 1 97.31 182 ALA A O 1
ATOM 1322 N N . ASP A 1 183 ? 3.217 -17.844 -25.969 1 97.5 183 ASP A N 1
ATOM 1323 C CA . ASP A 1 183 ? 2.844 -18.438 -27.25 1 97.5 183 ASP A CA 1
ATOM 1324 C C . ASP A 1 183 ? 1.684 -19.422 -27.078 1 97.5 183 ASP A C 1
ATOM 1326 O O . ASP A 1 183 ? 1.803 -20.406 -26.344 1 97.5 183 ASP A O 1
ATOM 1330 N N . PRO A 1 184 ? 0.603 -19.219 -27.828 1 98.31 184 PRO A N 1
ATOM 1331 C CA . PRO A 1 184 ? -0.569 -20.094 -27.672 1 98.31 184 PRO A CA 1
ATOM 1332 C C . PRO A 1 184 ? -0.262 -21.562 -27.969 1 98.31 184 PRO A C 1
ATOM 1334 O O . PRO A 1 184 ? -0.794 -22.453 -27.297 1 98.31 184 PRO A O 1
ATOM 1337 N N . ASP A 1 185 ? 0.537 -21.812 -28.906 1 98.19 185 ASP A N 1
ATOM 1338 C CA . ASP A 1 185 ? 0.871 -23.188 -29.234 1 98.19 185 ASP A CA 1
ATOM 1339 C C . ASP A 1 185 ? 1.613 -23.859 -28.078 1 98.19 185 ASP A C 1
ATOM 1341 O O . ASP A 1 185 ? 1.333 -25.016 -27.75 1 98.19 185 ASP A O 1
ATOM 1345 N N . LEU A 1 186 ? 2.574 -23.141 -27.594 1 98.5 186 LEU A N 1
ATOM 1346 C CA . LEU A 1 186 ? 3.307 -23.656 -26.453 1 98.5 186 LEU A CA 1
ATOM 1347 C C . LEU A 1 186 ? 2.373 -23.875 -25.266 1 98.5 186 LEU A C 1
ATOM 1349 O O . LEU A 1 186 ? 2.449 -24.906 -24.594 1 98.5 186 LEU A O 1
ATOM 1353 N N . ILE A 1 187 ? 1.508 -22.953 -24.984 1 98.62 187 ILE A N 1
ATOM 1354 C CA . ILE A 1 187 ? 0.577 -23.031 -23.875 1 98.62 187 ILE A CA 1
ATOM 1355 C C . ILE A 1 187 ? -0.33 -24.25 -24.031 1 98.62 187 ILE A C 1
ATOM 1357 O O . ILE A 1 187 ? -0.574 -24.984 -23.078 1 98.62 187 ILE A O 1
ATOM 1361 N N . THR A 1 188 ? -0.81 -24.469 -25.25 1 98.56 188 THR A N 1
ATOM 1362 C CA . THR A 1 188 ? -1.652 -25.625 -25.516 1 98.56 188 THR A CA 1
ATOM 1363 C C . THR A 1 188 ? -0.9 -26.922 -25.234 1 98.56 188 THR A C 1
ATOM 1365 O O . THR A 1 188 ? -1.443 -27.844 -24.594 1 98.56 188 THR A O 1
ATOM 1368 N N . ARG A 1 189 ? 0.32 -27 -25.672 1 98.56 189 ARG A N 1
ATOM 1369 C CA . ARG A 1 189 ? 1.12 -28.203 -25.453 1 98.56 189 ARG A CA 1
ATOM 1370 C C . ARG A 1 189 ? 1.375 -28.422 -23.969 1 98.56 189 ARG A C 1
ATOM 1372 O O . ARG A 1 189 ? 1.365 -29.562 -23.5 1 98.56 189 ARG A O 1
ATOM 1379 N N . LEU A 1 190 ? 1.665 -27.344 -23.266 1 98.75 190 LEU A N 1
ATOM 1380 C CA . LEU A 1 190 ? 1.852 -27.453 -21.828 1 98.75 190 LEU A CA 1
ATOM 1381 C C . LEU A 1 190 ? 0.571 -27.922 -21.156 1 98.75 190 LEU A C 1
ATOM 1383 O O . LEU A 1 190 ? 0.613 -28.797 -20.281 1 98.75 190 LEU A O 1
ATOM 1387 N N . ALA A 1 191 ? -0.564 -27.359 -21.531 1 98.38 191 ALA A N 1
ATOM 1388 C CA . ALA A 1 191 ? -1.849 -27.734 -20.953 1 98.38 191 ALA A CA 1
ATOM 1389 C C . ALA A 1 191 ? -2.145 -29.219 -21.172 1 98.38 191 ALA A C 1
ATOM 1391 O O . ALA A 1 191 ? -2.688 -29.875 -20.281 1 98.38 191 ALA A O 1
ATOM 1392 N N . ASP A 1 192 ? -1.775 -29.703 -22.281 1 98 192 ASP A N 1
ATOM 1393 C CA . ASP A 1 192 ? -2.01 -31.094 -22.641 1 98 192 ASP A CA 1
ATOM 1394 C C . ASP A 1 192 ? -1.064 -32.031 -21.875 1 98 192 ASP A C 1
ATOM 1396 O O . ASP A 1 192 ? -1.401 -33.188 -21.609 1 98 192 ASP A O 1
ATOM 1400 N N . GLY A 1 193 ? 0.078 -31.5 -21.609 1 98.12 193 GLY A N 1
ATOM 1401 C CA . GLY A 1 193 ? 1.12 -32.344 -21.031 1 98.12 193 GLY A CA 1
ATOM 1402 C C . GLY A 1 193 ? 1.09 -32.375 -19.516 1 98.12 193 GLY A C 1
ATOM 1403 O O . GLY A 1 193 ? 1.506 -33.375 -18.922 1 98.12 193 GLY A O 1
ATOM 1404 N N . VAL A 1 194 ? 0.714 -31.297 -18.906 1 97.38 194 VAL A N 1
ATOM 1405 C CA . VAL A 1 194 ? 0.645 -31.203 -17.438 1 97.38 194 VAL A CA 1
ATOM 1406 C C . VAL A 1 194 ? -0.619 -31.891 -16.938 1 97.38 194 VAL A C 1
ATOM 1408 O O . VAL A 1 194 ? -1.706 -31.688 -17.484 1 97.38 194 VAL A O 1
ATOM 1411 N N . ARG A 1 195 ? -0.631 -32.781 -16.031 1 96.88 195 ARG A N 1
ATOM 1412 C CA . ARG A 1 195 ? -1.744 -33.625 -15.586 1 96.88 195 ARG A CA 1
ATOM 1413 C C . ARG A 1 195 ? -2.455 -32.969 -14.391 1 96.88 195 ARG A C 1
ATOM 1415 O O . ARG A 1 195 ? -3.199 -33.656 -13.68 1 96.88 195 ARG A O 1
ATOM 1422 N N . LEU A 1 196 ? -2.16 -31.781 -14.102 1 98.31 196 LEU A N 1
ATOM 1423 C CA . LEU A 1 196 ? -2.812 -30.922 -13.117 1 98.31 196 LEU A CA 1
ATOM 1424 C C . LEU A 1 196 ? -3.289 -29.625 -13.766 1 98.31 196 LEU A C 1
ATOM 1426 O O . LEU A 1 196 ? -2.93 -29.328 -14.906 1 98.31 196 LEU A O 1
ATOM 1430 N N . PRO A 1 197 ? -4.277 -28.891 -13.086 1 98.5 197 PRO A N 1
ATOM 1431 C CA . PRO A 1 197 ? -4.629 -27.578 -13.633 1 98.5 197 PRO A CA 1
ATOM 1432 C C . PRO A 1 197 ? -3.402 -26.734 -13.945 1 98.5 197 PRO A C 1
ATOM 1434 O O . PRO A 1 197 ? -2.533 -26.547 -13.094 1 98.5 197 PRO A O 1
ATOM 1437 N N . LEU A 1 198 ? -3.312 -26.219 -15.188 1 98.75 198 LEU A N 1
ATOM 1438 C CA . LEU A 1 198 ? -2.23 -25.328 -15.594 1 98.75 198 LEU A CA 1
ATOM 1439 C C . LEU A 1 198 ? -2.576 -23.875 -15.289 1 98.75 198 LEU A C 1
ATOM 1441 O O . LEU A 1 198 ? -3.635 -23.391 -15.688 1 98.75 198 LEU A O 1
ATOM 1445 N N . ASN A 1 199 ? -1.739 -23.219 -14.594 1 98.75 199 ASN A N 1
ATOM 1446 C CA . ASN A 1 199 ? -1.841 -21.812 -14.242 1 98.75 199 ASN A CA 1
ATOM 1447 C C . ASN A 1 199 ? -0.763 -20.984 -14.938 1 98.75 199 ASN A C 1
ATOM 1449 O O . ASN A 1 199 ? 0.394 -21.391 -15.016 1 98.75 199 ASN A O 1
ATOM 1453 N N . VAL A 1 200 ? -1.135 -19.828 -15.445 1 98.69 200 VAL A N 1
ATOM 1454 C CA . VAL A 1 200 ? -0.168 -19.016 -16.172 1 98.69 200 VAL A CA 1
ATOM 1455 C C . VAL A 1 200 ? -0.154 -17.594 -15.609 1 98.69 200 VAL A C 1
ATOM 1457 O O . VAL A 1 200 ? -1.079 -17.203 -14.898 1 98.69 200 VAL A O 1
ATOM 1460 N N . MET A 1 201 ? 0.912 -16.922 -15.875 1 98.44 201 MET A N 1
ATOM 1461 C CA . MET A 1 201 ? 1.135 -15.539 -15.469 1 98.44 201 MET A CA 1
ATOM 1462 C C . MET A 1 201 ? 0.747 -14.578 -16.578 1 98.44 201 MET A C 1
ATOM 1464 O O . MET A 1 201 ? 1.208 -14.711 -17.719 1 98.44 201 MET A O 1
ATOM 1468 N N . GLY A 1 202 ? -0.112 -13.641 -16.25 1 97.75 202 GLY A N 1
ATOM 1469 C CA . GLY A 1 202 ? -0.485 -12.625 -17.219 1 97.75 202 GLY A CA 1
ATOM 1470 C C . GLY A 1 202 ? 0.579 -11.555 -17.391 1 97.75 202 GLY A C 1
ATOM 1471 O O . GLY A 1 202 ? 0.964 -10.891 -16.438 1 97.75 202 GLY A O 1
ATOM 1472 N N . TRP A 1 203 ? 1.04 -11.375 -18.609 1 94.81 203 TRP A N 1
ATOM 1473 C CA . TRP A 1 203 ? 1.946 -10.297 -19 1 94.81 203 TRP A CA 1
ATOM 1474 C C . TRP A 1 203 ? 1.821 -10 -20.484 1 94.81 203 TRP A C 1
ATOM 1476 O O . TRP A 1 203 ? 0.934 -10.523 -21.156 1 94.81 203 TRP A O 1
ATOM 1486 N N . THR A 1 204 ? 2.594 -9.102 -20.938 1 96.56 204 THR A N 1
ATOM 1487 C CA . THR A 1 204 ? 2.506 -8.648 -22.328 1 96.56 204 THR A CA 1
ATOM 1488 C C . THR A 1 204 ? 2.611 -9.836 -23.281 1 96.56 204 THR A C 1
ATOM 1490 O O . THR A 1 204 ? 3.527 -10.656 -23.172 1 96.56 204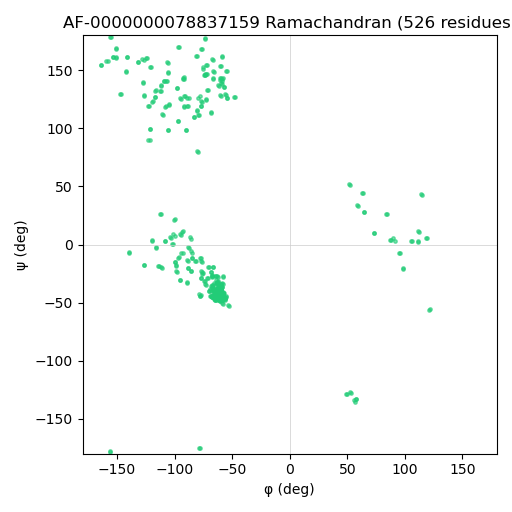 THR A O 1
ATOM 1493 N N . GLY A 1 205 ? 1.667 -9.969 -24.141 1 97.69 205 GLY A N 1
ATOM 1494 C CA . GLY A 1 205 ? 1.689 -10.992 -25.172 1 97.69 205 GLY A CA 1
ATOM 1495 C C . GLY A 1 205 ? 0.87 -12.219 -24.812 1 97.69 205 GLY A C 1
ATOM 1496 O O . GLY A 1 205 ? 0.537 -13.023 -25.672 1 97.69 205 GLY A O 1
ATOM 1497 N N . VAL A 1 206 ? 0.584 -12.445 -23.531 1 98.44 206 VAL A N 1
ATOM 1498 C CA . VAL A 1 206 ? -0.216 -13.586 -23.094 1 98.44 206 VAL A CA 1
ATOM 1499 C C . VAL A 1 206 ? -1.676 -13.375 -23.5 1 98.44 206 VAL A C 1
ATOM 1501 O O . VAL A 1 206 ? -2.234 -12.297 -23.281 1 98.44 206 VAL A O 1
ATOM 1504 N N . PRO A 1 207 ? -2.318 -14.383 -24.078 1 98.31 207 PRO A N 1
ATOM 1505 C CA . PRO A 1 207 ? -3.713 -14.25 -24.5 1 98.31 207 PRO A CA 1
ATOM 1506 C C . PRO A 1 207 ? -4.652 -13.898 -23.344 1 98.31 207 PRO A C 1
ATOM 1508 O O . PRO A 1 207 ? -4.285 -14.047 -22.188 1 98.31 207 PRO A O 1
ATOM 1511 N N . ASN A 1 208 ? -5.824 -13.391 -23.719 1 98.56 208 ASN A N 1
ATOM 1512 C CA . ASN A 1 208 ? -6.809 -13.078 -22.688 1 98.56 208 ASN A CA 1
ATOM 1513 C C . ASN A 1 208 ? -7.438 -14.344 -22.109 1 98.56 208 ASN A C 1
ATOM 1515 O O . ASN A 1 208 ? -7.164 -15.445 -22.578 1 98.56 208 ASN A O 1
ATOM 1519 N N . ALA A 1 209 ? -8.273 -14.188 -21.141 1 98.62 209 ALA A N 1
ATOM 1520 C CA . ALA A 1 209 ? -8.812 -15.289 -20.344 1 98.62 209 ALA A CA 1
ATOM 1521 C C . ALA A 1 209 ? -9.602 -16.266 -21.219 1 98.62 209 ALA A C 1
ATOM 1523 O O . ALA A 1 209 ? -9.422 -17.469 -21.125 1 98.62 209 ALA A O 1
ATOM 1524 N N . ALA A 1 210 ? -10.438 -15.742 -22.062 1 98.38 210 ALA A N 1
ATOM 1525 C CA . ALA A 1 210 ? -11.273 -16.594 -22.891 1 98.38 210 ALA A CA 1
ATOM 1526 C C . ALA A 1 210 ? -10.414 -17.484 -23.797 1 98.38 210 ALA A C 1
ATOM 1528 O O . ALA A 1 210 ? -10.68 -18.688 -23.922 1 98.38 210 ALA A O 1
ATOM 1529 N N . ARG A 1 211 ? -9.469 -16.875 -24.391 1 98.56 211 ARG A N 1
ATOM 1530 C CA . ARG A 1 211 ? -8.57 -17.641 -25.25 1 98.56 211 ARG A CA 1
ATOM 1531 C C . ARG A 1 211 ? -7.754 -18.641 -24.453 1 98.56 211 ARG A C 1
ATOM 1533 O O . ARG A 1 211 ? -7.574 -19.781 -24.875 1 98.56 211 ARG A O 1
ATOM 1540 N N . LEU A 1 212 ? -7.219 -18.234 -23.312 1 98.81 212 LEU A N 1
ATOM 1541 C CA . LEU A 1 212 ? -6.453 -19.141 -22.453 1 98.81 212 LEU A CA 1
ATOM 1542 C C . LEU A 1 212 ? -7.301 -20.328 -22.031 1 98.81 212 LEU A C 1
ATOM 1544 O O . LEU A 1 212 ? -6.812 -21.453 -22 1 98.81 212 LEU A O 1
ATOM 1548 N N . GLN A 1 213 ? -8.539 -20.016 -21.688 1 98.5 213 GLN A N 1
ATOM 1549 C CA . GLN A 1 213 ? -9.461 -21.094 -21.328 1 98.5 213 GLN A CA 1
ATOM 1550 C C . GLN A 1 213 ? -9.57 -22.109 -22.469 1 98.5 213 GLN A C 1
ATOM 1552 O O . GLN A 1 213 ? -9.523 -23.312 -22.219 1 98.5 213 GLN A O 1
ATOM 1557 N N . ALA A 1 214 ? -9.719 -21.625 -23.641 1 98.31 214 ALA A N 1
ATOM 1558 C CA . ALA A 1 214 ? -9.836 -22.469 -24.812 1 98.31 214 ALA A CA 1
ATOM 1559 C C . ALA A 1 214 ? -8.57 -23.297 -25.031 1 98.31 214 ALA A C 1
ATOM 1561 O O . ALA A 1 214 ? -8.617 -24.391 -25.578 1 98.31 214 ALA A O 1
ATOM 1562 N N . LEU A 1 215 ? -7.465 -22.75 -24.578 1 98.38 215 LEU A N 1
ATOM 1563 C CA . LEU A 1 215 ? -6.18 -23.422 -24.75 1 98.38 215 LEU A CA 1
ATOM 1564 C C . LEU A 1 215 ? -5.945 -24.438 -23.625 1 98.38 215 LEU A C 1
ATOM 1566 O O . LEU A 1 215 ? -4.949 -25.172 -23.641 1 98.38 215 LEU A O 1
ATOM 1570 N N . GLY A 1 216 ? -6.793 -24.469 -22.641 1 98.12 216 GLY A N 1
ATOM 1571 C CA . GLY A 1 216 ? -6.707 -25.484 -21.609 1 98.12 216 GLY A CA 1
ATOM 1572 C C . GLY A 1 216 ? -6.168 -24.938 -20.281 1 98.12 216 GLY A C 1
ATOM 1573 O O . GLY A 1 216 ? -5.969 -25.703 -19.344 1 98.12 216 GLY A O 1
ATOM 1574 N N . VAL A 1 217 ? -5.914 -23.656 -20.188 1 98.69 217 VAL A N 1
ATOM 1575 C CA . VAL A 1 217 ? -5.43 -23.016 -18.969 1 98.69 217 VAL A CA 1
ATOM 1576 C C . VAL A 1 217 ? -6.57 -22.922 -17.953 1 98.69 217 VAL A C 1
ATOM 1578 O O . VAL A 1 217 ? -7.715 -22.641 -18.328 1 98.69 217 VAL A O 1
ATOM 1581 N N . ARG A 1 218 ? -6.219 -23.047 -16.672 1 98.69 218 ARG A N 1
ATOM 1582 C CA . ARG A 1 218 ? -7.266 -23.078 -15.656 1 98.69 218 ARG A CA 1
ATOM 1583 C C . ARG A 1 218 ? -7.188 -21.844 -14.75 1 98.69 218 ARG A C 1
ATOM 1585 O O . ARG A 1 218 ? -8.148 -21.531 -14.047 1 98.69 218 ARG A O 1
ATOM 1592 N N . ARG A 1 219 ? -6.121 -21.172 -14.703 1 98.75 219 ARG A N 1
ATOM 1593 C CA . ARG A 1 219 ? -5.949 -19.969 -13.891 1 98.75 219 ARG A CA 1
ATOM 1594 C C . ARG A 1 219 ? -5.008 -18.969 -14.57 1 98.75 219 ARG A C 1
ATOM 1596 O O . ARG A 1 219 ? -3.963 -19.359 -15.102 1 98.75 219 ARG A O 1
ATOM 1603 N N . LEU A 1 220 ? -5.445 -17.734 -14.672 1 98.88 220 LEU A N 1
ATOM 1604 C CA . LEU A 1 220 ? -4.66 -16.578 -15.117 1 98.88 220 LEU A CA 1
ATOM 1605 C C . LEU A 1 220 ? -4.398 -15.625 -13.961 1 98.88 220 LEU A C 1
ATOM 1607 O O . LEU A 1 220 ? -5.328 -15.008 -13.438 1 98.88 220 LEU A O 1
ATOM 1611 N N . SER A 1 221 ? -3.164 -15.516 -13.523 1 98.69 221 SER A N 1
ATOM 1612 C CA . SER A 1 221 ? -2.779 -14.594 -12.461 1 98.69 221 SER A CA 1
ATOM 1613 C C . SER A 1 221 ? -2.326 -13.25 -13.039 1 98.69 221 SER A C 1
ATOM 1615 O O . SER A 1 221 ? -1.63 -13.211 -14.055 1 98.69 221 SER A O 1
ATOM 1617 N N . SER A 1 222 ? -2.643 -12.195 -12.328 1 98.69 222 SER A N 1
ATOM 1618 C CA . SER A 1 222 ? -2.27 -10.867 -12.805 1 98.69 222 SER A CA 1
ATOM 1619 C C . SER A 1 222 ? -0.821 -10.539 -12.461 1 98.69 222 SER A C 1
ATOM 1621 O O . SER A 1 222 ? -0.255 -9.578 -12.977 1 98.69 222 SER A O 1
ATOM 1623 N N . ALA A 1 223 ? -0.26 -11.312 -11.602 1 97.19 223 ALA A N 1
ATOM 1624 C CA . ALA A 1 223 ? 1.113 -11.102 -11.156 1 97.19 223 ALA A CA 1
ATOM 1625 C C . ALA A 1 223 ? 1.288 -9.703 -10.555 1 97.19 223 ALA A C 1
ATOM 1627 O O . ALA A 1 223 ? 0.527 -9.305 -9.672 1 97.19 223 ALA A O 1
ATOM 1628 N N . THR A 1 224 ? 2.328 -8.992 -10.953 1 98.31 224 THR A N 1
ATOM 1629 C CA . THR A 1 224 ? 2.682 -7.711 -10.344 1 98.31 224 THR A CA 1
ATOM 1630 C C . THR A 1 224 ? 1.957 -6.562 -11.047 1 98.31 224 THR A C 1
ATOM 1632 O O . THR A 1 224 ? 2.045 -5.41 -10.609 1 98.31 224 THR A O 1
ATOM 1635 N N . ASN A 1 225 ? 1.206 -6.855 -12.047 1 98.69 225 ASN A N 1
ATOM 1636 C CA . ASN A 1 225 ? 0.702 -5.805 -12.93 1 98.69 225 ASN A CA 1
ATOM 1637 C C . ASN A 1 225 ? -0.233 -4.855 -12.188 1 98.69 225 ASN A C 1
ATOM 1639 O O . ASN A 1 225 ? -0.172 -3.639 -12.391 1 98.69 225 ASN A O 1
ATOM 1643 N N . PRO A 1 226 ? -1.122 -5.395 -11.312 1 98.94 226 PRO A N 1
ATOM 1644 C CA . PRO A 1 226 ? -1.973 -4.441 -10.594 1 98.94 226 PRO A CA 1
ATOM 1645 C C . PRO A 1 226 ? -1.169 -3.426 -9.789 1 98.94 226 PRO A C 1
ATOM 1647 O O . PRO A 1 226 ? -1.508 -2.238 -9.773 1 98.94 226 PRO A O 1
ATOM 1650 N N . PHE A 1 227 ? -0.116 -3.861 -9.102 1 98.94 227 PHE A N 1
ATOM 1651 C CA . PHE A 1 227 ? 0.769 -2.967 -8.367 1 98.94 227 PHE A CA 1
ATOM 1652 C C . PHE A 1 227 ? 1.421 -1.957 -9.305 1 98.94 227 PHE A C 1
ATOM 1654 O O . PHE A 1 227 ? 1.475 -0.764 -9 1 98.94 227 PHE A O 1
ATOM 1661 N N . ARG A 1 228 ? 1.849 -2.428 -10.43 1 98.88 228 ARG A N 1
ATOM 1662 C CA . ARG A 1 228 ? 2.486 -1.563 -11.414 1 98.88 228 ARG A CA 1
ATOM 1663 C C . ARG A 1 228 ? 1.518 -0.497 -11.914 1 98.88 228 ARG A C 1
ATOM 1665 O O . ARG A 1 228 ? 1.91 0.65 -12.141 1 98.88 228 ARG A O 1
ATOM 1672 N N . VAL A 1 229 ? 0.272 -0.87 -12.133 1 98.94 229 VAL A N 1
ATOM 1673 C CA . VAL A 1 229 ? -0.745 0.082 -12.57 1 98.94 229 VAL A CA 1
ATOM 1674 C C . VAL A 1 229 ? -0.88 1.201 -11.539 1 98.94 229 VAL A C 1
ATOM 1676 O O . VAL A 1 229 ? -0.799 2.383 -11.883 1 98.94 229 VAL A O 1
ATOM 1679 N N . ALA A 1 230 ? -1.042 0.87 -10.281 1 98.94 230 ALA A N 1
ATOM 1680 C CA . ALA A 1 230 ? -1.283 1.833 -9.211 1 98.94 230 ALA A CA 1
ATOM 1681 C C . ALA A 1 230 ? -0.08 2.752 -9.016 1 98.94 230 ALA A C 1
ATOM 1683 O O . ALA A 1 230 ? -0.226 3.975 -8.977 1 98.94 230 ALA A O 1
ATOM 1684 N N . TYR A 1 231 ? 1.099 2.193 -9.008 1 98.94 231 TYR A N 1
ATOM 1685 C CA . TYR A 1 231 ? 2.268 2.969 -8.602 1 98.94 231 TYR A CA 1
ATOM 1686 C C . TYR A 1 231 ? 2.881 3.689 -9.797 1 98.94 231 TYR A C 1
ATOM 1688 O O . TYR A 1 231 ? 3.633 4.652 -9.633 1 98.94 231 TYR A O 1
ATOM 1696 N N . ALA A 1 232 ? 2.57 3.217 -11.008 1 98.88 232 ALA A N 1
ATOM 1697 C CA . ALA A 1 232 ? 2.885 4.039 -12.172 1 98.88 232 ALA A CA 1
ATOM 1698 C C . ALA A 1 232 ? 2.062 5.324 -12.172 1 98.88 232 ALA A C 1
ATOM 1700 O O . ALA A 1 232 ? 2.582 6.402 -12.477 1 98.88 232 ALA A O 1
ATOM 1701 N N . ALA A 1 233 ? 0.779 5.188 -11.859 1 98.88 233 ALA A N 1
ATOM 1702 C CA . ALA A 1 233 ? -0.076 6.363 -11.75 1 98.88 233 ALA A CA 1
ATOM 1703 C C . ALA A 1 233 ? 0.432 7.312 -10.664 1 98.88 233 ALA A C 1
ATOM 1705 O O . ALA A 1 233 ? 0.467 8.531 -10.859 1 98.88 233 ALA A O 1
ATOM 1706 N N . LEU A 1 234 ? 0.845 6.777 -9.578 1 98.94 234 LEU A N 1
ATOM 1707 C CA . LEU A 1 234 ? 1.41 7.57 -8.492 1 98.94 234 LEU A CA 1
ATOM 1708 C C . LEU A 1 234 ? 2.658 8.312 -8.953 1 98.94 234 LEU A C 1
ATOM 1710 O O . LEU A 1 234 ? 2.799 9.516 -8.711 1 98.94 234 LEU A O 1
ATOM 1714 N N . ALA A 1 235 ? 3.551 7.602 -9.602 1 98.88 235 ALA A N 1
ATOM 1715 C CA . ALA A 1 235 ? 4.82 8.18 -10.023 1 98.88 235 ALA A CA 1
ATOM 1716 C C . ALA A 1 235 ? 4.598 9.391 -10.93 1 98.88 235 ALA A C 1
ATOM 1718 O O . ALA A 1 235 ? 5.207 10.445 -10.734 1 98.88 235 ALA A O 1
ATOM 1719 N N . ARG A 1 236 ? 3.693 9.219 -11.852 1 98.56 236 ARG A N 1
ATOM 1720 C CA . ARG A 1 236 ? 3.387 10.312 -12.773 1 98.56 236 ARG A CA 1
ATOM 1721 C C . ARG A 1 236 ? 2.812 11.508 -12.023 1 98.56 236 ARG A C 1
ATOM 1723 O O . ARG A 1 236 ? 3.227 12.648 -12.258 1 98.56 236 ARG A O 1
ATOM 1730 N N . ALA A 1 237 ? 1.924 11.258 -11.148 1 98.75 237 ALA A N 1
ATOM 1731 C CA . ALA A 1 237 ? 1.265 12.328 -10.406 1 98.75 237 ALA A CA 1
ATOM 1732 C C . ALA A 1 237 ? 2.246 13.031 -9.477 1 98.75 237 ALA A C 1
ATOM 1734 O O . ALA A 1 237 ? 2.168 14.25 -9.289 1 98.75 237 ALA A O 1
ATOM 1735 N N . MET A 1 238 ? 3.166 12.25 -8.875 1 98.69 238 MET A N 1
ATOM 1736 C CA . MET A 1 238 ? 4.086 12.828 -7.902 1 98.69 238 MET A CA 1
ATOM 1737 C C . MET A 1 238 ? 5.141 13.688 -8.594 1 98.69 238 MET A C 1
ATOM 1739 O O . MET A 1 238 ? 5.57 14.703 -8.055 1 98.69 238 MET A O 1
ATOM 1743 N N . GLU A 1 239 ? 5.551 13.289 -9.781 1 98.44 239 GLU A N 1
ATOM 1744 C CA . GLU A 1 239 ? 6.465 14.141 -10.539 1 98.44 239 GLU A CA 1
ATOM 1745 C C . GLU A 1 239 ? 5.879 15.531 -10.75 1 98.44 239 GLU A C 1
ATOM 1747 O O . GLU A 1 239 ? 6.555 16.531 -10.508 1 98.44 239 GLU A O 1
ATOM 1752 N N . ALA A 1 240 ? 4.656 15.57 -11.156 1 98.31 240 ALA A N 1
ATOM 1753 C CA . ALA A 1 240 ? 3.979 16.844 -11.406 1 98.31 240 ALA A CA 1
ATOM 1754 C C . ALA A 1 240 ? 3.729 17.594 -10.102 1 98.31 240 ALA A C 1
ATOM 1756 O O . ALA A 1 240 ? 3.975 18.797 -10.008 1 98.31 240 ALA A O 1
ATOM 1757 N N . PHE A 1 241 ? 3.27 16.922 -9.078 1 98.81 241 PHE A N 1
ATOM 1758 C CA . PHE A 1 241 ? 2.875 17.578 -7.832 1 98.81 241 PHE A CA 1
ATOM 1759 C C . PHE A 1 241 ? 4.086 18.172 -7.121 1 98.81 241 PHE A C 1
ATOM 1761 O O . PHE A 1 241 ? 4.023 19.281 -6.59 1 98.81 241 PHE A O 1
ATOM 1768 N N . VAL A 1 242 ? 5.141 17.391 -7.062 1 98.56 242 VAL A N 1
ATOM 1769 C CA . VAL A 1 242 ? 6.34 17.859 -6.375 1 98.56 242 VAL A CA 1
ATOM 1770 C C . VAL A 1 242 ? 6.895 19.094 -7.086 1 98.56 242 VAL A C 1
ATOM 1772 O O . VAL A 1 242 ? 7.402 20.016 -6.441 1 98.56 242 VAL A O 1
ATOM 1775 N N . ARG A 1 243 ? 6.723 19.172 -8.398 1 97.12 243 ARG A N 1
ATOM 1776 C CA . ARG A 1 243 ? 7.223 20.281 -9.195 1 97.12 243 ARG A CA 1
ATOM 1777 C C . ARG A 1 243 ? 6.32 21.5 -9.062 1 97.12 243 ARG A C 1
ATOM 1779 O O . ARG A 1 243 ? 6.801 22.609 -8.828 1 97.12 243 ARG A O 1
ATOM 1786 N N . ASP A 1 244 ? 4.973 21.266 -9.102 1 97.06 244 ASP A N 1
ATOM 1787 C CA . ASP A 1 244 ? 4.059 22.391 -9.297 1 97.06 244 ASP A CA 1
ATOM 1788 C C . ASP A 1 244 ? 3.242 22.656 -8.031 1 97.06 244 ASP A C 1
ATOM 1790 O O . ASP A 1 244 ? 2.65 23.719 -7.887 1 97.06 244 ASP A O 1
ATOM 1794 N N . GLY A 1 245 ? 3.184 21.641 -7.16 1 98.56 245 GLY A N 1
ATOM 1795 C CA . GLY A 1 245 ? 2.297 21.781 -6.016 1 98.56 245 GLY A CA 1
ATOM 1796 C C . GLY A 1 245 ? 0.881 22.172 -6.402 1 98.56 245 GLY A C 1
ATOM 1797 O O . GLY A 1 245 ? 0.316 23.109 -5.844 1 98.56 245 GLY A O 1
ATOM 1798 N N . ASP A 1 246 ? 0.277 21.422 -7.344 1 98.5 246 ASP A N 1
ATOM 1799 C CA . ASP A 1 246 ? -1.059 21.734 -7.848 1 98.5 246 ASP A CA 1
ATOM 1800 C C . ASP A 1 246 ? -2.09 20.75 -7.297 1 98.5 246 ASP A C 1
ATOM 1802 O O . ASP A 1 246 ? -2.293 19.672 -7.863 1 98.5 246 ASP A O 1
ATOM 1806 N N . PRO A 1 247 ? -2.814 21.125 -6.246 1 98.31 247 PRO A N 1
ATOM 1807 C CA . PRO A 1 247 ? -3.775 20.219 -5.617 1 98.31 247 PRO A CA 1
ATOM 1808 C C . PRO A 1 247 ? -4.914 19.828 -6.555 1 98.31 247 PRO A C 1
ATOM 1810 O O . PRO A 1 247 ? -5.418 18.703 -6.484 1 98.31 247 PRO A O 1
ATOM 1813 N N . ASP A 1 248 ? -5.324 20.719 -7.434 1 98.25 248 ASP A N 1
ATOM 1814 C CA . ASP A 1 248 ? -6.422 20.422 -8.344 1 98.25 248 ASP A CA 1
ATOM 1815 C C . ASP A 1 248 ? -6.043 19.312 -9.32 1 98.25 248 ASP A C 1
ATOM 1817 O O . ASP A 1 248 ? -6.832 18.391 -9.555 1 98.25 248 ASP A O 1
ATOM 1821 N N . ALA A 1 249 ? -4.883 19.438 -9.883 1 98.12 249 ALA A N 1
ATOM 1822 C CA . ALA A 1 249 ? -4.414 18.406 -10.797 1 98.12 249 ALA A CA 1
ATOM 1823 C C . ALA A 1 249 ? -4.32 17.047 -10.102 1 98.12 249 ALA A C 1
ATOM 1825 O O . ALA A 1 249 ? -4.715 16.031 -10.664 1 98.12 249 ALA A O 1
ATOM 1826 N N . LEU A 1 250 ? -3.812 17.078 -8.906 1 98.44 250 LEU A N 1
ATOM 1827 C CA . LEU A 1 250 ? -3.658 15.836 -8.148 1 98.44 250 LEU A CA 1
ATOM 1828 C C . LEU A 1 250 ? -5.016 15.242 -7.793 1 98.44 250 LEU A C 1
ATOM 1830 O O . LEU A 1 250 ? -5.227 14.031 -7.938 1 98.44 250 LEU A O 1
ATOM 1834 N N . ALA A 1 251 ? -5.93 16.047 -7.375 1 98.25 251 ALA A N 1
ATOM 1835 C CA . ALA A 1 251 ? -7.281 15.602 -7.062 1 98.25 251 ALA A CA 1
ATOM 1836 C C . ALA A 1 251 ? -7.961 15.016 -8.297 1 98.25 251 ALA A C 1
ATOM 1838 O O . ALA A 1 251 ? -8.633 13.984 -8.219 1 98.25 251 ALA A O 1
ATOM 1839 N N . ALA A 1 252 ? -7.812 15.688 -9.398 1 98.19 252 ALA A N 1
ATOM 1840 C CA . ALA A 1 252 ? -8.406 15.219 -10.641 1 98.19 252 ALA A CA 1
ATOM 1841 C C . ALA A 1 252 ? -7.859 13.844 -11.031 1 98.19 252 ALA A C 1
ATOM 1843 O O . ALA A 1 252 ? -8.609 12.984 -11.492 1 98.19 252 ALA A O 1
ATOM 1844 N N . ALA A 1 253 ? -6.594 13.594 -10.789 1 97.88 253 ALA A N 1
ATOM 1845 C CA . ALA A 1 253 ? -5.957 12.32 -11.125 1 97.88 253 ALA A CA 1
ATOM 1846 C C . ALA A 1 253 ? -6.508 11.195 -10.258 1 97.88 253 ALA A C 1
ATOM 1848 O O . ALA A 1 253 ? -6.465 10.023 -10.656 1 97.88 253 ALA A O 1
ATOM 1849 N N . GLY A 1 254 ? -6.984 11.508 -9.07 1 98.25 254 GLY A N 1
ATOM 1850 C CA . GLY A 1 254 ? -7.508 10.5 -8.156 1 98.25 254 GLY A CA 1
ATOM 1851 C C . GLY A 1 254 ? -9.008 10.328 -8.258 1 98.25 254 GLY A C 1
ATOM 1852 O O . GLY A 1 254 ? -9.617 9.656 -7.418 1 98.25 254 GLY A O 1
ATOM 1853 N N . ALA A 1 255 ? -9.594 10.977 -9.273 1 97.56 255 ALA A N 1
ATOM 1854 C CA . ALA A 1 255 ? -11.039 10.875 -9.445 1 97.56 255 ALA A CA 1
ATOM 1855 C C . ALA A 1 255 ? -11.469 9.422 -9.617 1 97.56 255 ALA A C 1
ATOM 1857 O O . ALA A 1 255 ? -10.781 8.641 -10.273 1 97.56 255 ALA A O 1
ATOM 1858 N N . GLY A 1 256 ? -12.648 9.008 -9.055 1 96.81 256 GLY A N 1
ATOM 1859 C CA . GLY A 1 256 ? -13.18 7.66 -9.164 1 96.81 256 GLY A CA 1
ATOM 1860 C C . GLY A 1 256 ? -12.664 6.727 -8.086 1 96.81 256 GLY A C 1
ATOM 1861 O O . GLY A 1 256 ? -12.953 5.527 -8.102 1 96.81 256 GLY A O 1
ATOM 1862 N N . PHE A 1 257 ? -11.883 7.277 -7.164 1 98 257 PHE A N 1
ATOM 1863 C CA . PHE A 1 257 ? -11.391 6.496 -6.031 1 98 257 PHE A CA 1
ATOM 1864 C C . PHE A 1 257 ? -12.555 5.906 -5.242 1 98 257 PHE A C 1
ATOM 1866 O O . PHE A 1 257 ? -13.523 6.602 -4.941 1 98 257 PHE A O 1
ATOM 1873 N N . PRO A 1 258 ? -12.477 4.637 -4.855 1 97.69 258 PRO A N 1
ATOM 1874 C CA . PRO A 1 258 ? -13.547 4.043 -4.055 1 97.69 258 PRO A CA 1
ATOM 1875 C C . PRO A 1 258 ? -13.555 4.551 -2.613 1 97.69 258 PRO A C 1
ATOM 1877 O O . PRO A 1 258 ? -12.508 4.914 -2.076 1 97.69 258 PRO A O 1
ATOM 1880 N N . ASN A 1 259 ? -14.695 4.527 -1.946 1 97.75 259 ASN A N 1
ATOM 1881 C CA . ASN A 1 259 ? -14.836 4.996 -0.571 1 97.75 259 ASN A CA 1
ATOM 1882 C C . ASN A 1 259 ? -14.352 3.949 0.429 1 97.75 259 ASN A C 1
ATOM 1884 O O . ASN A 1 259 ? -15.164 3.295 1.086 1 97.75 259 ASN A O 1
ATOM 1888 N N . LEU A 1 260 ? -13.094 3.838 0.622 1 98.19 260 LEU A N 1
ATOM 1889 C CA . LEU A 1 260 ? -12.5 2.83 1.493 1 98.19 260 LEU A CA 1
ATOM 1890 C C . LEU A 1 260 ? -12.781 3.143 2.959 1 98.19 260 LEU A C 1
ATOM 1892 O O . LEU A 1 260 ? -12.789 2.24 3.799 1 98.19 260 LEU A O 1
ATOM 1896 N N . GLN A 1 261 ? -12.945 4.48 3.26 1 97.94 261 GLN A N 1
ATOM 1897 C CA . GLN A 1 261 ? -13.344 4.844 4.617 1 97.94 261 GLN A CA 1
ATOM 1898 C C . GLN A 1 261 ? -14.641 4.148 5.016 1 97.94 261 GLN A C 1
ATOM 1900 O O . GLN A 1 261 ? -14.742 3.592 6.109 1 97.94 261 GLN A O 1
ATOM 1905 N N . LYS A 1 262 ? -15.578 4.191 4.137 1 97.25 262 LYS A N 1
ATOM 1906 C CA . LYS A 1 262 ? -16.859 3.531 4.379 1 97.25 262 LYS A CA 1
ATOM 1907 C C . LYS A 1 262 ? -16.703 2.014 4.344 1 97.25 262 LYS A C 1
ATOM 1909 O O . LYS A 1 262 ? -17.297 1.307 5.16 1 97.25 262 LYS A O 1
ATOM 1914 N N . ARG A 1 263 ? -15.922 1.5 3.434 1 97.12 263 ARG A N 1
ATOM 1915 C CA . ARG A 1 263 ? -15.742 0.062 3.258 1 97.12 263 ARG A CA 1
ATOM 1916 C C . ARG A 1 263 ? -15.195 -0.582 4.527 1 97.12 263 ARG A C 1
ATOM 1918 O O . ARG A 1 263 ? -15.586 -1.694 4.883 1 97.12 263 ARG A O 1
ATOM 1925 N N . PHE A 1 264 ? -14.258 0.097 5.23 1 97.75 264 PHE A N 1
ATOM 1926 C CA . PHE A 1 264 ? -13.57 -0.496 6.371 1 97.75 264 PHE A CA 1
ATOM 1927 C C . PHE A 1 264 ? -14.203 -0.039 7.684 1 97.75 264 PHE A C 1
ATOM 1929 O O . PHE A 1 264 ? -13.836 -0.522 8.758 1 97.75 264 PHE A O 1
ATOM 1936 N N . GLY A 1 265 ? -14.984 1.054 7.68 1 92.06 265 GLY A N 1
ATOM 1937 C CA . GLY A 1 265 ? -15.602 1.598 8.883 1 92.06 265 GLY A CA 1
ATOM 1938 C C . GLY A 1 265 ? -17 1.053 9.133 1 92.06 265 GLY A C 1
ATOM 1939 O O . GLY A 1 265 ? -17.547 0.338 8.297 1 92.06 265 GLY A O 1
ATOM 1940 N N . MET B 1 1 ? 22.422 11.25 7.18 1 71.62 1 MET B N 1
ATOM 1941 C CA . MET B 1 1 ? 22.062 12.242 8.195 1 71.62 1 MET B CA 1
ATOM 1942 C C . MET B 1 1 ? 21.438 11.57 9.406 1 71.62 1 MET B C 1
ATOM 1944 O O . MET B 1 1 ? 20.609 10.664 9.266 1 71.62 1 MET B O 1
ATOM 1948 N N . ASN B 1 2 ? 21.906 11.883 10.531 1 85.56 2 ASN B N 1
ATOM 1949 C CA . ASN B 1 2 ? 21.266 11.273 11.695 1 85.56 2 ASN B CA 1
ATOM 1950 C C . ASN B 1 2 ? 19.938 11.945 12.008 1 85.56 2 ASN B C 1
ATOM 1952 O O . ASN B 1 2 ? 19.547 12.914 11.352 1 85.56 2 ASN B O 1
ATOM 1956 N N . GLN B 1 3 ? 19.203 11.438 12.789 1 89.44 3 GLN B N 1
ATOM 1957 C CA . GLN B 1 3 ? 17.828 11.852 13.055 1 89.44 3 GLN B CA 1
ATOM 1958 C C . GLN B 1 3 ? 17.766 13.305 13.523 1 89.44 3 GLN B C 1
ATOM 1960 O O . GLN B 1 3 ? 16.875 14.047 13.148 1 89.44 3 GLN B O 1
ATOM 1965 N N . THR B 1 4 ? 18.719 13.758 14.297 1 89.5 4 THR B N 1
ATOM 1966 C CA . THR B 1 4 ? 18.781 15.133 14.789 1 89.5 4 THR B CA 1
ATOM 1967 C C . THR B 1 4 ? 18.984 16.109 13.641 1 89.5 4 THR B C 1
ATOM 1969 O O . THR B 1 4 ? 18.328 17.141 13.57 1 89.5 4 THR B O 1
ATOM 1972 N N . ALA B 1 5 ? 19.891 15.758 12.805 1 93.38 5 ALA B N 1
ATOM 1973 C CA . ALA B 1 5 ? 20.156 16.594 11.641 1 93.38 5 ALA B CA 1
ATOM 1974 C C . ALA B 1 5 ? 18.922 16.656 10.727 1 93.38 5 ALA B C 1
ATOM 1976 O O . ALA B 1 5 ? 18.625 17.703 10.148 1 93.38 5 ALA B O 1
ATOM 1977 N N . LYS B 1 6 ? 18.203 15.531 10.609 1 94.69 6 LYS B N 1
ATOM 1978 C CA . LYS B 1 6 ? 16.984 15.516 9.797 1 94.69 6 LYS B CA 1
ATOM 1979 C C . LYS B 1 6 ? 15.898 16.391 10.406 1 94.69 6 LYS B C 1
ATOM 1981 O O . LYS B 1 6 ? 15.148 17.062 9.688 1 94.69 6 LYS B O 1
ATOM 1986 N N . ALA B 1 7 ? 15.852 16.375 11.672 1 94.62 7 ALA B N 1
ATOM 1987 C CA . ALA B 1 7 ? 14.867 17.203 12.367 1 94.62 7 ALA B CA 1
ATOM 1988 C C . ALA B 1 7 ? 15.141 18.688 12.117 1 94.62 7 ALA B C 1
ATOM 1990 O O . ALA B 1 7 ? 14.219 19.469 11.844 1 94.62 7 ALA B O 1
ATOM 1991 N N . GLU B 1 8 ? 16.375 19.094 12.234 1 95 8 GLU B N 1
ATOM 1992 C CA . GLU B 1 8 ? 16.75 20.469 11.977 1 95 8 GLU B CA 1
ATOM 1993 C C . GLU B 1 8 ? 16.484 20.859 10.531 1 95 8 GLU B C 1
ATOM 1995 O O . GLU B 1 8 ? 15.992 21.969 10.258 1 95 8 GLU B O 1
ATOM 2000 N N . THR B 1 9 ? 16.844 19.984 9.68 1 96.31 9 THR B N 1
ATOM 2001 C CA . THR B 1 9 ? 16.562 20.219 8.266 1 96.31 9 THR B CA 1
ATOM 2002 C C . THR B 1 9 ? 15.055 20.406 8.047 1 96.31 9 THR B C 1
ATOM 2004 O O . THR B 1 9 ? 14.641 21.312 7.332 1 96.31 9 THR B O 1
ATOM 2007 N N . PHE B 1 10 ? 14.266 19.562 8.656 1 98.25 10 PHE B N 1
ATOM 2008 C CA . PHE B 1 10 ? 12.82 19.641 8.508 1 98.25 10 PHE B CA 1
ATOM 2009 C C . PHE B 1 10 ? 12.281 20.969 9.031 1 98.25 10 PHE B C 1
ATOM 2011 O O . PHE B 1 10 ? 11.422 21.578 8.398 1 98.25 10 PHE B O 1
ATOM 2018 N N . ARG B 1 11 ? 12.797 21.406 10.125 1 96.94 11 ARG B N 1
ATOM 2019 C CA . ARG B 1 11 ? 12.406 22.688 10.688 1 96.94 11 ARG B CA 1
ATOM 2020 C C . ARG B 1 11 ? 12.742 23.828 9.727 1 96.94 11 ARG B C 1
ATOM 2022 O O . ARG B 1 11 ? 11.93 24.734 9.508 1 96.94 11 ARG B O 1
ATOM 2029 N N . LYS B 1 12 ? 13.867 23.75 9.141 1 97.12 12 LYS B N 1
ATOM 2030 C CA . LYS B 1 12 ? 14.336 24.797 8.227 1 97.12 12 LYS B CA 1
ATOM 2031 C C . LYS B 1 12 ? 13.477 24.844 6.973 1 97.12 12 LYS B C 1
ATOM 2033 O O . LYS B 1 12 ? 13.32 25.922 6.371 1 97.12 12 LYS B O 1
ATOM 2038 N N . LEU B 1 13 ? 12.898 23.734 6.617 1 97.88 13 LEU B N 1
ATOM 2039 C CA . LEU B 1 13 ? 12.039 23.688 5.441 1 97.88 13 LEU B CA 1
ATOM 2040 C C . LEU B 1 13 ? 10.773 24.516 5.656 1 97.88 13 LEU B C 1
ATOM 2042 O O . LEU B 1 13 ? 10.109 24.906 4.691 1 97.88 13 LEU B O 1
ATOM 2046 N N . HIS B 1 14 ? 10.391 24.828 6.891 1 97.88 14 HIS B N 1
ATOM 2047 C CA . HIS B 1 14 ? 9.18 25.594 7.184 1 97.88 14 HIS B CA 1
ATOM 2048 C C . HIS B 1 14 ? 9.492 27.062 7.375 1 97.88 14 HIS B C 1
ATOM 2050 O O . HIS B 1 14 ? 8.578 27.891 7.445 1 97.88 14 HIS B O 1
ATOM 2056 N N . THR B 1 15 ? 10.773 27.391 7.477 1 93.06 15 THR B N 1
ATOM 2057 C CA . THR B 1 15 ? 11.148 28.766 7.766 1 93.06 15 THR B CA 1
ATOM 2058 C C . THR B 1 15 ? 11.938 29.375 6.602 1 93.06 15 THR B C 1
ATOM 2060 O O . THR B 1 15 ? 12.312 30.547 6.637 1 93.06 15 THR B O 1
ATOM 2063 N N . GLY B 1 16 ? 12.188 28.578 5.602 1 88.81 16 GLY B N 1
ATOM 2064 C CA . GLY B 1 16 ? 12.93 29.047 4.441 1 88.81 16 GLY B CA 1
ATOM 2065 C C . GLY B 1 16 ? 12.086 29.875 3.494 1 88.81 16 GLY B C 1
ATOM 2066 O O . GLY B 1 16 ? 10.945 30.219 3.811 1 88.81 16 GLY B O 1
ATOM 2067 N N . ALA B 1 17 ? 12.719 30.234 2.375 1 90 17 ALA B N 1
ATOM 2068 C CA . ALA B 1 17 ? 12.102 31.156 1.422 1 90 17 ALA B CA 1
ATOM 2069 C C . ALA B 1 17 ? 11.016 30.453 0.611 1 90 17 ALA B C 1
ATOM 2071 O O . ALA B 1 17 ? 10.078 31.094 0.13 1 90 17 ALA B O 1
ATOM 2072 N N . GLU B 1 18 ? 11.133 29.188 0.503 1 96 18 GLU B N 1
ATOM 2073 C CA . GLU B 1 18 ? 10.211 28.453 -0.363 1 96 18 GLU B CA 1
ATOM 2074 C C . GLU B 1 18 ? 9.219 27.641 0.454 1 96 18 GLU B C 1
ATOM 2076 O O . GLU B 1 18 ? 9.57 27.062 1.486 1 96 18 GLU B O 1
ATOM 2081 N N . ILE B 1 19 ? 7.973 27.641 -0.045 1 98.56 19 ILE B N 1
ATOM 2082 C CA . ILE B 1 19 ? 6.953 26.766 0.542 1 98.56 19 ILE B CA 1
ATOM 2083 C C . ILE B 1 19 ? 7.395 25.312 0.447 1 98.56 19 ILE B C 1
ATOM 2085 O O . ILE B 1 19 ? 8 24.906 -0.544 1 98.56 19 ILE B O 1
ATOM 2089 N N . LEU B 1 20 ? 7.133 24.516 1.476 1 98.75 20 LEU B N 1
ATOM 2090 C CA . LEU B 1 20 ? 7.363 23.062 1.44 1 98.75 20 LEU B CA 1
ATOM 2091 C C . LEU B 1 20 ? 6.195 22.344 0.774 1 98.75 20 LEU B C 1
ATOM 2093 O O . LEU B 1 20 ? 5.078 22.344 1.298 1 98.75 20 LEU B O 1
ATOM 2097 N N . VAL B 1 21 ? 6.363 21.812 -0.405 1 98.81 21 VAL B N 1
ATOM 2098 C CA . VAL B 1 21 ? 5.43 20.875 -1.026 1 98.81 21 VAL B CA 1
ATOM 2099 C C . VAL B 1 21 ? 5.656 19.469 -0.471 1 98.81 21 VAL B C 1
ATOM 2101 O O . VAL B 1 21 ? 6.715 18.875 -0.683 1 98.81 21 VAL B O 1
ATOM 2104 N N . LEU B 1 22 ? 4.652 18.938 0.231 1 98.88 22 LEU B N 1
ATOM 2105 C CA . LEU B 1 22 ? 4.84 17.75 1.063 1 98.88 22 LEU B CA 1
ATOM 2106 C C . LEU B 1 22 ? 3.916 16.625 0.618 1 98.88 22 LEU B C 1
ATOM 2108 O O . LEU B 1 22 ? 2.734 16.609 0.973 1 98.88 22 LEU B O 1
ATOM 2112 N N . PRO B 1 23 ? 4.449 15.625 -0.182 1 98.94 23 PRO B N 1
ATOM 2113 C CA . PRO B 1 23 ? 3.631 14.461 -0.523 1 98.94 23 PRO B CA 1
ATOM 2114 C C . PRO B 1 23 ? 3.434 13.516 0.656 1 98.94 23 PRO B C 1
ATOM 2116 O O . PRO B 1 23 ? 4.316 13.391 1.509 1 98.94 23 PRO B O 1
ATOM 2119 N N . ASN B 1 24 ? 2.303 12.891 0.722 1 98.94 24 ASN B N 1
ATOM 2120 C CA . ASN B 1 24 ? 1.934 11.992 1.815 1 98.94 24 ASN B CA 1
ATOM 2121 C C . ASN B 1 24 ? 1.941 10.531 1.373 1 98.94 24 ASN B C 1
ATOM 2123 O O . ASN B 1 24 ? 1.14 10.133 0.528 1 98.94 24 ASN B O 1
ATOM 2127 N N . ALA B 1 25 ? 2.738 9.758 1.961 1 98.94 25 ALA B N 1
ATOM 2128 C CA . ALA B 1 25 ? 2.947 8.344 1.657 1 98.94 25 ALA B CA 1
ATOM 2129 C C . ALA B 1 25 ? 2.123 7.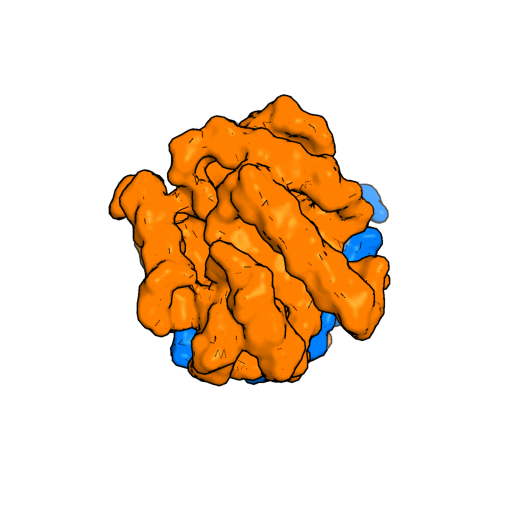457 2.584 1 98.94 25 ALA B C 1
ATOM 2131 O O . ALA B 1 25 ? 1.553 7.934 3.568 1 98.94 25 ALA B O 1
ATOM 2132 N N . TRP B 1 26 ? 2.068 6.117 2.262 1 98.94 26 TRP B N 1
ATOM 2133 C CA . TRP B 1 26 ? 1.379 5.176 3.139 1 98.94 26 TRP B CA 1
ATOM 2134 C C . TRP B 1 26 ? 2.16 3.873 3.26 1 98.94 26 TRP B C 1
ATOM 2136 O O . TRP B 1 26 ? 1.768 2.975 4.008 1 98.94 26 TRP B O 1
ATOM 2146 N N . ASP B 1 27 ? 3.195 3.709 2.51 1 98.94 27 ASP B N 1
ATOM 2147 C CA . ASP B 1 27 ? 4.086 2.555 2.578 1 98.94 27 ASP B CA 1
ATOM 2148 C C . ASP B 1 27 ? 5.477 2.9 2.051 1 98.94 27 ASP B C 1
ATOM 2150 O O . ASP B 1 27 ? 5.738 4.051 1.688 1 98.94 27 ASP B O 1
ATOM 2154 N N . ALA B 1 28 ? 6.426 1.937 2.086 1 98.94 28 ALA B N 1
ATOM 2155 C CA . ALA B 1 28 ? 7.809 2.176 1.678 1 98.94 28 ALA B CA 1
ATOM 2156 C C . ALA B 1 28 ? 7.891 2.529 0.195 1 98.94 28 ALA B C 1
ATOM 2158 O O . ALA B 1 28 ? 8.641 3.428 -0.196 1 98.94 28 ALA B O 1
ATOM 2159 N N . ALA B 1 29 ? 7.137 1.876 -0.643 1 98.94 29 ALA B N 1
ATOM 2160 C CA . ALA B 1 29 ? 7.176 2.092 -2.088 1 98.94 29 ALA B CA 1
ATOM 2161 C C . ALA B 1 29 ? 6.715 3.5 -2.445 1 98.94 29 ALA B C 1
ATOM 2163 O O . ALA B 1 29 ? 7.363 4.191 -3.238 1 98.94 29 ALA B O 1
ATOM 2164 N N . SER B 1 30 ? 5.578 3.951 -1.89 1 98.94 30 SER B N 1
ATOM 2165 C CA . SER B 1 30 ? 5.086 5.293 -2.189 1 98.94 30 SER B CA 1
ATOM 2166 C C . SER B 1 30 ? 6.07 6.359 -1.72 1 98.94 30 SER B C 1
ATOM 2168 O O . SER B 1 30 ? 6.297 7.352 -2.416 1 98.94 30 SER B O 1
ATOM 2170 N N . ALA B 1 31 ? 6.676 6.164 -0.545 1 98.94 31 ALA B N 1
ATOM 2171 C CA . ALA B 1 31 ? 7.668 7.105 -0.042 1 98.94 31 ALA B CA 1
ATOM 2172 C C . ALA B 1 31 ? 8.875 7.188 -0.979 1 98.94 31 ALA B C 1
ATOM 2174 O O . ALA B 1 31 ? 9.344 8.281 -1.297 1 98.94 31 ALA B O 1
ATOM 2175 N N . ALA B 1 32 ? 9.32 6.039 -1.405 1 98.94 32 ALA B N 1
ATOM 2176 C CA . ALA B 1 32 ? 10.477 5.992 -2.301 1 98.94 32 ALA B CA 1
ATOM 2177 C C . ALA B 1 32 ? 10.195 6.734 -3.602 1 98.94 32 ALA B C 1
ATOM 2179 O O . ALA B 1 32 ? 11.031 7.5 -4.086 1 98.94 32 ALA B O 1
ATOM 2180 N N . ILE B 1 33 ? 9.039 6.531 -4.141 1 98.94 33 ILE B N 1
ATOM 2181 C CA . ILE B 1 33 ? 8.633 7.164 -5.391 1 98.94 33 ILE B CA 1
ATOM 2182 C C . ILE B 1 33 ? 8.578 8.68 -5.207 1 98.94 33 ILE B C 1
ATOM 2184 O O . ILE B 1 33 ? 9.008 9.43 -6.078 1 98.94 33 ILE B O 1
ATOM 2188 N N . MET B 1 34 ? 8.109 9.117 -4.078 1 98.94 34 MET B N 1
ATOM 2189 C CA . MET B 1 34 ? 8 10.539 -3.773 1 98.94 34 MET B CA 1
ATOM 2190 C C . MET B 1 34 ? 9.383 11.172 -3.635 1 98.94 34 MET B C 1
ATOM 2192 O O . MET B 1 34 ? 9.633 12.25 -4.176 1 98.94 34 MET B O 1
ATOM 2196 N N . ALA B 1 35 ? 10.258 10.484 -2.922 1 98.81 35 ALA B N 1
ATOM 2197 C CA . ALA B 1 35 ? 11.625 10.977 -2.777 1 98.81 35 ALA B CA 1
ATOM 2198 C C . ALA B 1 35 ? 12.336 11.023 -4.129 1 98.81 35 ALA B C 1
ATOM 2200 O O . ALA B 1 35 ? 13.023 12 -4.434 1 98.81 35 ALA B O 1
ATOM 2201 N N . ASP B 1 36 ? 12.133 9.992 -4.953 1 98.56 36 ASP B N 1
ATOM 2202 C CA . ASP B 1 36 ? 12.75 9.93 -6.273 1 98.56 36 ASP B CA 1
ATOM 2203 C C . ASP B 1 36 ? 12.234 11.047 -7.176 1 98.56 36 ASP B C 1
ATOM 2205 O O . ASP B 1 36 ? 12.938 11.492 -8.086 1 98.56 36 ASP B O 1
ATOM 2209 N N . ALA B 1 37 ? 11.023 11.516 -6.941 1 98.62 37 ALA B N 1
ATOM 2210 C CA . ALA B 1 37 ? 10.43 12.609 -7.711 1 98.62 37 ALA B CA 1
ATOM 2211 C C . ALA B 1 37 ? 11 13.953 -7.277 1 98.62 37 ALA B C 1
ATOM 2213 O O . ALA B 1 37 ? 10.711 14.984 -7.887 1 98.62 37 ALA B O 1
ATOM 2214 N N . GLY B 1 38 ? 11.75 13.977 -6.125 1 98.69 38 GLY B N 1
ATOM 2215 C CA . GLY B 1 38 ? 12.422 15.195 -5.719 1 98.69 38 GLY B CA 1
ATOM 2216 C C . GLY B 1 38 ? 11.828 15.82 -4.469 1 98.69 38 GLY B C 1
ATOM 2217 O O . GLY B 1 38 ? 12.141 16.969 -4.125 1 98.69 38 GLY B O 1
ATOM 2218 N N . ALA B 1 39 ? 10.984 15.117 -3.791 1 98.81 39 ALA B N 1
ATOM 2219 C CA . ALA B 1 39 ? 10.422 15.648 -2.555 1 98.81 39 ALA B CA 1
ATOM 2220 C C . ALA B 1 39 ? 11.516 15.953 -1.536 1 98.81 39 ALA B C 1
ATOM 2222 O O . ALA B 1 39 ? 12.43 15.141 -1.338 1 98.81 39 ALA B O 1
ATOM 2223 N N . ARG B 1 40 ? 11.414 17.047 -0.846 1 98.38 40 ARG B N 1
ATOM 2224 C CA . ARG B 1 40 ? 12.422 17.453 0.132 1 98.38 40 ARG B CA 1
ATOM 2225 C C . ARG B 1 40 ? 12.109 16.875 1.51 1 98.38 40 ARG B C 1
ATOM 2227 O O . ARG B 1 40 ? 12.961 16.891 2.398 1 98.38 40 ARG B O 1
ATOM 2234 N N . ALA B 1 41 ? 10.938 16.359 1.733 1 98.81 41 ALA B N 1
ATOM 2235 C CA . ALA B 1 41 ? 10.414 15.625 2.877 1 98.81 41 ALA B CA 1
ATOM 2236 C C . ALA B 1 41 ? 9.195 14.805 2.482 1 98.81 41 ALA B C 1
ATOM 2238 O O . ALA B 1 41 ? 8.578 15.047 1.438 1 98.81 41 ALA B O 1
ATOM 2239 N N . VAL B 1 42 ? 8.875 13.773 3.252 1 98.94 42 VAL B N 1
ATOM 2240 C CA . VAL B 1 42 ? 7.703 12.938 3.027 1 98.94 42 VAL B CA 1
ATOM 2241 C C . VAL B 1 42 ? 6.875 12.852 4.305 1 98.94 42 VAL B C 1
ATOM 2243 O O . VAL B 1 42 ? 7.426 12.797 5.406 1 98.94 42 VAL B O 1
ATOM 2246 N N . ALA B 1 43 ? 5.578 12.922 4.156 1 98.94 43 ALA B N 1
ATOM 2247 C CA . ALA B 1 43 ? 4.664 12.672 5.27 1 98.94 43 ALA B CA 1
ATOM 2248 C C . ALA B 1 43 ? 3.982 11.312 5.121 1 98.94 43 ALA B C 1
ATOM 2250 O O . ALA B 1 43 ? 3.896 10.766 4.02 1 98.94 43 ALA B O 1
ATOM 2251 N N . THR B 1 44 ? 3.533 10.766 6.23 1 98.94 44 THR B N 1
ATOM 2252 C CA . THR B 1 44 ? 2.551 9.688 6.113 1 98.94 44 THR B CA 1
ATOM 2253 C C . THR B 1 44 ? 1.132 10.242 6.168 1 98.94 44 THR B C 1
ATOM 2255 O O . THR B 1 44 ? 0.865 11.211 6.891 1 98.94 44 THR B O 1
ATOM 2258 N N . SER B 1 45 ? 0.27 9.711 5.434 1 98.75 45 SER B N 1
ATOM 2259 C CA . SER B 1 45 ? -1.161 9.984 5.5 1 98.75 45 SER B CA 1
ATOM 2260 C C . SER B 1 45 ? -1.867 9.016 6.441 1 98.75 45 SER B C 1
ATOM 2262 O O . SER B 1 45 ? -1.87 7.809 6.211 1 98.75 45 SER B O 1
ATOM 2264 N N . SER B 1 46 ? -2.488 9.539 7.516 1 98.44 46 SER B N 1
ATOM 2265 C CA . SER B 1 46 ? -3.141 8.648 8.469 1 98.44 46 SER B CA 1
ATOM 2266 C C . SER B 1 46 ? -4.223 7.816 7.793 1 98.44 46 SER B C 1
ATOM 2268 O O . SER B 1 46 ? -4.27 6.594 7.969 1 98.44 46 SER B O 1
ATOM 2270 N N . ALA B 1 47 ? -5.07 8.438 6.973 1 98.56 47 ALA B N 1
ATOM 2271 C CA . ALA B 1 47 ? -6.156 7.719 6.312 1 98.56 47 ALA B CA 1
ATOM 2272 C C . ALA B 1 47 ? -5.609 6.664 5.352 1 98.56 47 ALA B C 1
ATOM 2274 O O . ALA B 1 47 ? -6.062 5.516 5.355 1 98.56 47 ALA B O 1
ATOM 2275 N N . ALA B 1 48 ? -4.656 7.043 4.523 1 98.88 48 ALA B N 1
ATOM 2276 C CA . ALA B 1 48 ? -4.09 6.121 3.545 1 98.88 48 ALA B CA 1
ATOM 2277 C C . ALA B 1 48 ? -3.441 4.922 4.234 1 98.88 48 ALA B C 1
ATOM 2279 O O . ALA B 1 48 ? -3.611 3.781 3.799 1 98.88 48 ALA B O 1
ATOM 2280 N N . VAL B 1 49 ? -2.668 5.18 5.328 1 98.94 49 VAL B N 1
ATOM 2281 C CA . VAL B 1 49 ? -2.049 4.102 6.098 1 98.94 49 VAL B CA 1
ATOM 2282 C C . VAL B 1 49 ? -3.129 3.188 6.668 1 98.94 49 VAL B C 1
ATOM 2284 O O . VAL B 1 49 ? -3.029 1.962 6.566 1 98.94 49 VAL B O 1
ATOM 2287 N N . ALA B 1 50 ? -4.152 3.793 7.246 1 98.88 50 ALA B N 1
ATOM 2288 C CA . ALA B 1 50 ? -5.242 3.004 7.82 1 98.88 50 ALA B CA 1
ATOM 2289 C C . ALA B 1 50 ? -5.906 2.135 6.758 1 98.88 50 ALA B C 1
ATOM 2291 O O . ALA B 1 50 ? -6.082 0.93 6.953 1 98.88 50 ALA B O 1
ATOM 2292 N N . TRP B 1 51 ? -6.25 2.705 5.594 1 98.88 51 TRP B N 1
ATOM 2293 C CA . TRP B 1 51 ? -6.938 1.987 4.527 1 98.88 51 TRP B CA 1
ATOM 2294 C C . TRP B 1 51 ? -6.066 0.864 3.975 1 98.88 51 TRP B C 1
ATOM 2296 O O . TRP B 1 51 ? -6.551 -0.242 3.725 1 98.88 51 TRP B O 1
ATOM 2306 N N . ALA B 1 52 ? -4.781 1.142 3.793 1 98.88 52 ALA B N 1
ATOM 2307 C CA . ALA B 1 52 ? -3.869 0.118 3.289 1 98.88 52 ALA B CA 1
ATOM 2308 C C . ALA B 1 52 ? -3.863 -1.108 4.195 1 98.88 52 ALA B C 1
ATOM 2310 O O . ALA B 1 52 ? -3.658 -2.232 3.732 1 98.88 52 ALA B O 1
ATOM 2311 N N . HIS B 1 53 ? -4.16 -0.881 5.488 1 98.88 53 HIS B N 1
ATOM 2312 C CA . HIS B 1 53 ? -4.129 -1.97 6.461 1 98.88 53 HIS B CA 1
ATOM 2313 C C . HIS B 1 53 ? -5.535 -2.439 6.809 1 98.88 53 HIS B C 1
ATOM 2315 O O . HIS B 1 53 ? -5.719 -3.232 7.734 1 98.88 53 HIS B O 1
ATOM 2321 N N . GLY B 1 54 ? -6.504 -1.937 6.156 1 98.75 54 GLY B N 1
ATOM 2322 C CA . GLY B 1 54 ? -7.859 -2.439 6.293 1 98.75 54 GLY B CA 1
ATOM 2323 C C . GLY B 1 54 ? -8.602 -1.846 7.477 1 98.75 54 GLY B C 1
ATOM 2324 O O . GLY B 1 54 ? -9.43 -2.514 8.094 1 98.75 54 GLY B O 1
ATOM 2325 N N . HIS B 1 55 ? -8.234 -0.662 7.887 1 98.81 55 HIS B N 1
ATOM 2326 C CA . HIS B 1 55 ? -8.898 0.063 8.961 1 98.81 55 HIS B CA 1
ATOM 2327 C C . HIS B 1 55 ? -9.43 1.404 8.477 1 98.81 55 HIS B C 1
ATOM 2329 O O . HIS B 1 55 ? -8.922 1.967 7.504 1 98.81 55 HIS B O 1
ATOM 2335 N N . PRO B 1 56 ? -10.492 1.916 9.102 1 98.5 56 PRO B N 1
ATOM 2336 C CA . PRO B 1 56 ? -10.883 3.299 8.82 1 98.5 56 PRO B CA 1
ATOM 2337 C C . PRO B 1 56 ? -9.961 4.316 9.492 1 98.5 56 PRO B C 1
ATOM 2339 O O . PRO B 1 56 ? -9.32 4.004 10.5 1 98.5 56 PRO B O 1
ATOM 2342 N N . ASP B 1 57 ? -9.852 5.48 8.898 1 97.81 57 ASP B N 1
ATOM 2343 C CA . ASP B 1 57 ? -9.203 6.613 9.555 1 97.81 57 ASP B CA 1
ATOM 2344 C C . ASP B 1 57 ? -9.922 6.988 10.844 1 97.81 57 ASP B C 1
ATOM 2346 O O . ASP B 1 57 ? -11.125 6.742 10.984 1 97.81 57 ASP B O 1
ATOM 2350 N N . GLY B 1 58 ? -9.203 7.605 11.82 1 97.31 58 GLY B N 1
ATOM 2351 C CA . GLY B 1 58 ? -9.828 8.047 13.062 1 97.31 58 GLY B CA 1
ATOM 2352 C C . GLY B 1 58 ? -9.328 7.305 14.281 1 97.31 58 GLY B C 1
ATOM 2353 O O . GLY B 1 58 ? -10.117 6.914 15.148 1 97.31 58 GLY B O 1
ATOM 2354 N N . ASP B 1 59 ? -8.07 7.09 14.359 1 97.5 59 ASP B N 1
ATOM 2355 C CA . ASP B 1 59 ? -7.414 6.453 15.492 1 97.5 59 ASP B CA 1
ATOM 2356 C C . ASP B 1 59 ? -7.863 5.004 15.648 1 97.5 59 ASP B C 1
ATOM 2358 O O . ASP B 1 59 ? -7.922 4.48 16.766 1 97.5 59 ASP B O 1
ATOM 2362 N N . ALA B 1 60 ? -8.266 4.363 14.508 1 97.38 60 ALA B N 1
ATOM 2363 C CA . ALA B 1 60 ? -8.828 3.016 14.57 1 97.38 60 ALA B CA 1
ATOM 2364 C C . ALA B 1 60 ? -7.758 1.961 14.312 1 97.38 60 ALA B C 1
ATOM 2366 O O . ALA B 1 60 ? -7.871 0.827 14.789 1 97.38 60 ALA B O 1
ATOM 2367 N N . ALA B 1 61 ? -6.715 2.285 13.492 1 98.19 61 ALA B N 1
ATOM 2368 C CA . ALA B 1 61 ? -5.641 1.333 13.219 1 98.19 61 ALA B CA 1
ATOM 2369 C C . ALA B 1 61 ? -4.828 1.043 14.477 1 98.19 61 ALA B C 1
ATOM 2371 O O . ALA B 1 61 ? -4.625 1.93 15.312 1 98.19 61 ALA B O 1
ATOM 2372 N N . PRO B 1 62 ? -4.359 -0.206 14.711 1 98.25 62 PRO B N 1
ATOM 2373 C CA . PRO B 1 62 ? -3.438 -0.448 15.828 1 98.25 62 PRO B CA 1
ATOM 2374 C C . PRO B 1 62 ? -2.191 0.431 15.766 1 98.25 62 PRO B C 1
ATOM 2376 O O . PRO B 1 62 ? -1.52 0.485 14.734 1 98.25 62 PRO B O 1
ATOM 2379 N N . PHE B 1 63 ? -1.888 1.104 16.859 1 98.62 63 PHE B N 1
ATOM 2380 C CA . PHE B 1 63 ? -0.838 2.117 16.828 1 98.62 63 PHE B CA 1
ATOM 2381 C C . PHE B 1 63 ? 0.51 1.493 16.5 1 98.62 63 PHE B C 1
ATOM 2383 O O . PHE B 1 63 ? 1.335 2.113 15.82 1 98.62 63 PHE B O 1
ATOM 2390 N N . ASP B 1 64 ? 0.762 0.231 16.953 1 98.25 64 ASP B N 1
ATOM 2391 C CA . ASP B 1 64 ? 2.016 -0.437 16.609 1 98.25 64 ASP B CA 1
ATOM 2392 C C . ASP B 1 64 ? 2.156 -0.625 15.109 1 98.25 64 ASP B C 1
ATOM 2394 O O . ASP B 1 64 ? 3.266 -0.579 14.57 1 98.25 64 ASP B O 1
ATOM 2398 N N . LYS B 1 65 ? 0.997 -0.896 14.461 1 98.25 65 LYS B N 1
ATOM 2399 C CA . LYS B 1 65 ? 0.995 -1.008 13 1 98.25 65 LYS B CA 1
ATOM 2400 C C . LYS B 1 65 ? 1.354 0.324 12.352 1 98.25 65 LYS B C 1
ATOM 2402 O O . LYS B 1 65 ? 2.115 0.36 11.375 1 98.25 65 LYS B O 1
ATOM 2407 N N . VAL B 1 66 ? 0.83 1.371 12.891 1 98.81 66 VAL B N 1
ATOM 2408 C CA . VAL B 1 66 ? 1.14 2.713 12.406 1 98.81 66 VAL B CA 1
ATOM 2409 C C . VAL B 1 66 ? 2.633 2.986 12.562 1 98.81 66 VAL B C 1
ATOM 2411 O O . VAL B 1 66 ? 3.295 3.414 11.617 1 98.81 66 VAL B O 1
ATOM 2414 N N . CYS B 1 67 ? 3.213 2.635 13.719 1 98.88 67 CYS B N 1
ATOM 2415 C CA . CYS B 1 67 ? 4.625 2.877 13.992 1 98.88 67 CYS B CA 1
ATOM 2416 C C . CYS B 1 67 ? 5.508 2.029 13.078 1 98.88 67 CYS B C 1
ATOM 2418 O O . CYS B 1 67 ? 6.535 2.498 12.594 1 98.88 67 CYS B O 1
ATOM 2420 N N . ALA B 1 68 ? 5.109 0.791 12.859 1 98.75 68 ALA B N 1
ATOM 2421 C CA . ALA B 1 68 ? 5.859 -0.068 11.945 1 98.75 68 ALA B CA 1
ATOM 2422 C C . ALA B 1 68 ? 5.871 0.511 10.531 1 98.75 68 ALA B C 1
ATOM 2424 O O . ALA B 1 68 ? 6.887 0.447 9.836 1 98.75 68 ALA B O 1
ATOM 2425 N N . THR B 1 69 ? 4.75 1.062 10.102 1 98.88 69 THR B N 1
ATOM 2426 C CA . THR B 1 69 ? 4.652 1.687 8.789 1 98.88 69 THR B CA 1
ATOM 2427 C C . THR B 1 69 ? 5.559 2.912 8.703 1 98.88 69 THR B C 1
ATOM 2429 O O . THR B 1 69 ? 6.273 3.096 7.715 1 98.88 69 THR B O 1
ATOM 2432 N N . ILE B 1 70 ? 5.539 3.744 9.766 1 98.94 70 ILE B N 1
ATOM 2433 C CA . ILE B 1 70 ? 6.422 4.902 9.82 1 98.94 70 ILE B CA 1
ATOM 2434 C C . ILE B 1 70 ? 7.871 4.453 9.656 1 98.94 70 ILE B C 1
ATOM 2436 O O . ILE B 1 70 ? 8.617 5.027 8.859 1 98.94 70 ILE B O 1
ATOM 2440 N N . ALA B 1 71 ? 8.258 3.412 10.367 1 98.88 71 ALA B N 1
ATOM 2441 C CA . ALA B 1 71 ? 9.633 2.922 10.32 1 98.88 71 ALA B CA 1
ATOM 2442 C C . ALA B 1 71 ? 10.008 2.477 8.906 1 98.88 71 ALA B C 1
ATOM 2444 O O . ALA B 1 71 ? 11.125 2.73 8.445 1 98.88 71 ALA B O 1
ATOM 2445 N N . GLU B 1 72 ? 9.125 1.822 8.242 1 98.88 72 GLU B N 1
ATOM 2446 C CA . GLU B 1 72 ? 9.375 1.354 6.883 1 98.88 72 GLU B CA 1
ATOM 2447 C C . GLU B 1 72 ? 9.531 2.523 5.914 1 98.88 72 GLU B C 1
ATOM 2449 O O . GLU B 1 72 ? 10.391 2.5 5.031 1 98.88 72 GLU B O 1
ATOM 2454 N N . VAL B 1 73 ? 8.656 3.523 6.047 1 98.94 73 VAL B N 1
ATOM 2455 C CA . VAL B 1 73 ? 8.734 4.727 5.223 1 98.94 73 VAL B CA 1
ATOM 2456 C C . VAL B 1 73 ? 10.07 5.422 5.449 1 98.94 73 VAL B C 1
ATOM 2458 O O . VAL B 1 73 ? 10.75 5.805 4.492 1 98.94 73 VAL B O 1
ATOM 2461 N N . VAL B 1 74 ? 10.484 5.543 6.738 1 98.88 74 VAL B N 1
ATOM 2462 C CA . VAL B 1 74 ? 11.734 6.199 7.094 1 98.88 74 VAL B CA 1
ATOM 2463 C C . VAL B 1 74 ? 12.914 5.449 6.473 1 98.88 74 VAL B C 1
ATOM 2465 O O . VAL B 1 74 ? 13.828 6.066 5.922 1 98.88 74 VAL B O 1
ATOM 2468 N N . ARG B 1 75 ? 12.883 4.152 6.48 1 98.38 75 ARG B N 1
ATOM 2469 C CA . ARG B 1 75 ? 13.969 3.338 5.938 1 98.38 75 ARG B CA 1
ATOM 2470 C C . ARG B 1 75 ? 14.047 3.473 4.422 1 98.38 75 ARG B C 1
ATOM 2472 O O . ARG B 1 75 ? 15.125 3.307 3.838 1 98.38 75 ARG B O 1
ATOM 2479 N N . ALA B 1 76 ? 12.969 3.836 3.787 1 98.62 76 ALA B N 1
ATOM 2480 C CA . ALA B 1 76 ? 12.875 3.83 2.33 1 98.62 76 ALA B CA 1
ATOM 2481 C C . ALA B 1 76 ? 13.43 5.121 1.737 1 98.62 76 ALA B C 1
ATOM 2483 O O . ALA B 1 76 ? 13.641 5.215 0.527 1 98.62 76 ALA B O 1
ATOM 2484 N N . VAL B 1 77 ? 13.703 6.168 2.574 1 98.56 77 VAL B N 1
ATOM 2485 C CA . VAL B 1 77 ? 14.07 7.461 2.008 1 98.56 77 VAL B CA 1
ATOM 2486 C C . VAL B 1 77 ? 15.164 8.109 2.857 1 98.56 77 VAL B C 1
ATOM 2488 O O . VAL B 1 77 ? 15.305 7.789 4.043 1 98.56 77 VAL B O 1
ATOM 2491 N N . ASP B 1 78 ? 15.867 9.07 2.289 1 97.81 78 ASP B N 1
ATOM 2492 C CA . ASP B 1 78 ? 16.922 9.797 2.998 1 97.81 78 ASP B CA 1
ATOM 2493 C C . ASP B 1 78 ? 16.406 11.148 3.492 1 97.81 78 ASP B C 1
ATOM 2495 O O . ASP B 1 78 ? 17.031 11.781 4.352 1 97.81 78 ASP B O 1
ATOM 2499 N N . VAL B 1 79 ? 15.297 11.594 2.998 1 98.5 79 VAL B N 1
ATOM 2500 C CA . VAL B 1 79 ? 14.742 12.883 3.373 1 98.5 79 VAL B CA 1
ATOM 2501 C C . VAL B 1 79 ? 13.984 12.758 4.695 1 98.5 79 VAL B C 1
ATOM 2503 O O . VAL B 1 79 ? 13.625 11.656 5.109 1 98.5 79 VAL B O 1
ATOM 2506 N N . PRO B 1 80 ? 13.711 13.867 5.391 1 98.81 80 PRO B N 1
ATOM 2507 C CA . PRO B 1 80 ? 12.93 13.828 6.629 1 98.81 80 PRO B CA 1
ATOM 2508 C C . PRO B 1 80 ? 11.531 13.266 6.426 1 98.81 80 PRO B C 1
ATOM 2510 O O . PRO B 1 80 ? 10.906 13.516 5.391 1 98.81 80 PRO B O 1
ATOM 2513 N N . VAL B 1 81 ? 11.086 12.516 7.418 1 98.94 81 VAL B N 1
ATOM 2514 C CA . VAL B 1 81 ? 9.734 11.977 7.414 1 98.94 81 VAL B CA 1
ATOM 2515 C C . VAL B 1 81 ? 8.938 12.547 8.586 1 98.94 81 VAL B C 1
ATOM 2517 O O . VAL B 1 81 ? 9.422 12.555 9.727 1 98.94 81 VAL B O 1
ATOM 2520 N N . THR B 1 82 ? 7.789 13.109 8.312 1 98.94 82 THR B N 1
ATOM 2521 C CA . THR B 1 82 ? 6.828 13.523 9.328 1 98.94 82 THR B CA 1
ATOM 2522 C C . THR B 1 82 ? 5.605 12.602 9.312 1 98.94 82 THR B C 1
ATOM 2524 O O . THR B 1 82 ? 5.176 12.148 8.258 1 98.94 82 THR B O 1
ATOM 2527 N N . ALA B 1 83 ? 5.059 12.242 10.453 1 98.88 83 ALA B N 1
ATOM 2528 C CA . ALA B 1 83 ? 3.996 11.242 10.547 1 98.88 83 ALA B CA 1
ATOM 2529 C C . ALA B 1 83 ? 2.68 11.883 10.984 1 98.88 83 ALA B C 1
ATOM 2531 O O . ALA B 1 83 ? 2.656 12.695 11.906 1 98.88 83 ALA B O 1
ATOM 2532 N N . ASP B 1 84 ? 1.663 11.578 10.305 1 98.88 84 ASP B N 1
ATOM 2533 C CA . ASP B 1 84 ? 0.331 11.883 10.812 1 98.88 84 ASP B CA 1
ATOM 2534 C C . ASP B 1 84 ? -0.109 10.844 11.844 1 98.88 84 ASP B C 1
ATOM 2536 O O . ASP B 1 84 ? -0.365 9.688 11.508 1 98.88 84 ASP B O 1
ATOM 2540 N N . ILE B 1 85 ? -0.213 11.25 13.086 1 98.88 85 ILE B N 1
ATOM 2541 C CA . ILE B 1 85 ? -0.585 10.312 14.141 1 98.88 85 ILE B CA 1
ATOM 2542 C C . ILE B 1 85 ? -1.969 10.664 14.68 1 98.88 85 ILE B C 1
ATOM 2544 O O . ILE B 1 85 ? -2.27 10.406 15.844 1 98.88 85 ILE B O 1
ATOM 2548 N N . GLU B 1 86 ? -2.752 11.297 13.836 1 98.62 86 GLU B N 1
ATOM 2549 C CA . GLU B 1 86 ? -4.137 11.633 14.148 1 98.62 86 GLU B CA 1
ATOM 2550 C C . GLU B 1 86 ? -4.246 12.305 15.516 1 98.62 86 GLU B C 1
ATOM 2552 O O . GLU B 1 86 ? -3.592 13.32 15.766 1 98.62 86 GLU B O 1
ATOM 2557 N N . GLY B 1 87 ? -5.062 11.859 16.344 1 98.56 87 GLY B N 1
ATOM 2558 C CA . GLY B 1 87 ? -5.23 12.469 17.656 1 98.56 87 GLY B CA 1
ATOM 2559 C C . GLY B 1 87 ? -4.254 11.945 18.688 1 98.56 87 GLY B C 1
ATOM 2560 O O . GLY B 1 87 ? -4.336 12.305 19.875 1 98.56 87 GLY B O 1
ATOM 2561 N N . GLY B 1 88 ? -3.338 11.117 18.281 1 98.69 88 GLY B N 1
ATOM 2562 C CA . GLY B 1 88 ? -2.352 10.547 19.188 1 98.69 88 GLY B CA 1
ATOM 2563 C C . GLY B 1 88 ? -2.746 9.18 19.703 1 98.69 88 GLY B C 1
ATOM 2564 O O . GLY B 1 88 ? -2.014 8.57 20.5 1 98.69 88 GLY B O 1
ATOM 2565 N N . TYR B 1 89 ? -3.971 8.719 19.406 1 98.62 89 TYR B N 1
ATOM 2566 C CA . TYR B 1 89 ? -4.492 7.391 19.703 1 98.62 89 TYR B CA 1
ATOM 2567 C C . TYR B 1 89 ? -4.793 7.23 21.188 1 98.62 89 TYR B C 1
ATOM 2569 O O . TYR B 1 89 ? -4.988 6.113 21.672 1 98.62 89 TYR B O 1
ATOM 2577 N N . THR B 1 90 ? -4.75 8.266 21.938 1 98.5 90 THR B N 1
ATOM 2578 C CA . THR B 1 90 ? -5.09 8.289 23.359 1 98.5 90 THR B CA 1
ATOM 2579 C C . THR B 1 90 ? -5.316 9.727 23.828 1 98.5 90 THR B C 1
ATOM 2581 O O . THR B 1 90 ? -4.828 10.672 23.203 1 98.5 90 THR B O 1
ATOM 2584 N N . ASP B 1 91 ? -6.09 9.891 24.859 1 98 91 ASP B N 1
ATOM 2585 C CA . ASP B 1 91 ? -6.227 11.18 25.531 1 98 91 ASP B CA 1
ATOM 2586 C C . ASP B 1 91 ? -5.543 11.18 26.891 1 98 91 ASP B C 1
ATOM 2588 O O . ASP B 1 91 ? -5.559 12.18 27.609 1 98 91 ASP B O 1
ATOM 2592 N N . HIS B 1 92 ? -4.906 10.055 27.172 1 98.31 92 HIS B N 1
ATOM 2593 C CA . HIS B 1 92 ? -4.117 9.938 28.391 1 98.31 92 HIS B CA 1
ATOM 2594 C C . HIS B 1 92 ? -2.68 10.391 28.156 1 98.31 92 HIS B C 1
ATOM 2596 O O . HIS B 1 92 ? -1.95 9.781 27.375 1 98.31 92 HIS B O 1
ATOM 2602 N N . LEU B 1 93 ? -2.277 11.406 28.875 1 98.31 93 LEU B N 1
ATOM 2603 C CA . LEU B 1 93 ? -1.018 12.094 28.609 1 98.31 93 LEU B CA 1
ATOM 2604 C C . LEU B 1 93 ? 0.165 11.141 28.781 1 98.31 93 LEU B C 1
ATOM 2606 O O . LEU B 1 93 ? 1.131 11.203 28.031 1 98.31 93 LEU B O 1
ATOM 2610 N N . GLY B 1 94 ? 0.139 10.289 29.781 1 98.06 94 GLY B N 1
ATOM 2611 C CA . GLY B 1 94 ? 1.198 9.312 29.953 1 98.06 94 GLY B CA 1
ATOM 2612 C C . GLY B 1 94 ? 1.329 8.352 28.797 1 98.06 94 GLY B C 1
ATOM 2613 O O . GLY B 1 94 ? 2.436 8.102 28.312 1 98.06 94 GLY B O 1
ATOM 2614 N N . GLU B 1 95 ? 0.208 7.816 28.375 1 98.44 95 GLU B N 1
ATOM 2615 C CA . GLU B 1 95 ? 0.195 6.926 27.219 1 98.44 95 GLU B CA 1
ATOM 2616 C C . GLU B 1 95 ? 0.635 7.656 25.953 1 98.44 95 GLU B C 1
ATOM 2618 O O . GLU B 1 95 ? 1.314 7.078 25.094 1 98.44 95 GLU B O 1
ATOM 2623 N N . LEU B 1 96 ? 0.202 8.867 25.844 1 98.75 96 LEU B N 1
ATOM 2624 C CA . LEU B 1 96 ? 0.617 9.672 24.703 1 98.75 96 LEU B CA 1
ATOM 2625 C C . LEU B 1 96 ? 2.135 9.812 24.656 1 98.75 96 LEU B C 1
ATOM 2627 O O . LEU B 1 96 ? 2.742 9.68 23.594 1 98.75 96 LEU B O 1
ATOM 2631 N N . ALA B 1 97 ? 2.746 10.055 25.766 1 98.56 97 ALA B N 1
ATOM 2632 C CA . ALA B 1 97 ? 4.203 10.156 25.844 1 98.56 97 ALA B CA 1
ATOM 2633 C C . ALA B 1 97 ? 4.867 8.867 25.359 1 98.56 97 ALA B C 1
ATOM 2635 O O . ALA B 1 97 ? 5.879 8.906 24.656 1 98.56 97 ALA B O 1
ATOM 2636 N N . GLU B 1 98 ? 4.312 7.742 25.75 1 98.62 98 GLU B N 1
ATOM 2637 C CA . GLU B 1 98 ? 4.82 6.449 25.312 1 98.62 98 GLU B CA 1
ATOM 2638 C C . GLU B 1 98 ? 4.672 6.289 23.797 1 98.62 98 GLU B C 1
ATOM 2640 O O . GLU B 1 98 ? 5.57 5.773 23.141 1 98.62 98 GLU B O 1
ATOM 2645 N N . ASN B 1 99 ? 3.521 6.684 23.281 1 98.81 99 ASN B N 1
ATOM 2646 C CA . ASN B 1 99 ? 3.295 6.633 21.844 1 98.81 99 ASN B CA 1
ATOM 2647 C C . ASN B 1 99 ? 4.301 7.496 21.078 1 98.81 99 ASN B C 1
ATOM 2649 O O . ASN B 1 99 ? 4.82 7.086 20.047 1 98.81 99 ASN B O 1
ATOM 2653 N N . ILE B 1 100 ? 4.574 8.633 21.641 1 98.88 100 ILE B N 1
ATOM 2654 C CA . ILE B 1 100 ? 5.516 9.547 21.016 1 98.88 100 ILE B CA 1
ATOM 2655 C C . ILE B 1 100 ? 6.91 8.93 21 1 98.88 100 ILE B C 1
ATOM 2657 O O . ILE B 1 100 ? 7.641 9.055 20.016 1 98.88 100 ILE B O 1
ATOM 2661 N N . ALA B 1 101 ? 7.266 8.289 22.047 1 98.69 101 ALA B N 1
ATOM 2662 C CA . ALA B 1 101 ? 8.547 7.594 22.078 1 98.69 101 ALA B CA 1
ATOM 2663 C C . ALA B 1 101 ? 8.648 6.574 20.953 1 98.69 101 ALA B C 1
ATOM 2665 O O . ALA B 1 101 ? 9.695 6.449 20.312 1 98.69 101 ALA B O 1
ATOM 2666 N N . LYS B 1 102 ? 7.586 5.836 20.656 1 98.81 102 LYS B N 1
ATOM 2667 C CA . LYS B 1 102 ? 7.551 4.863 19.578 1 98.81 102 LYS B CA 1
ATOM 2668 C C . LYS B 1 102 ? 7.695 5.543 18.219 1 98.81 102 LYS B C 1
ATOM 2670 O O . LYS B 1 102 ? 8.367 5.023 17.328 1 98.81 102 LYS B O 1
ATOM 2675 N N . VAL B 1 103 ? 7.059 6.688 18.047 1 98.88 103 VAL B N 1
ATOM 2676 C CA . VAL B 1 103 ? 7.117 7.445 16.797 1 98.88 103 VAL B CA 1
ATOM 2677 C C . VAL B 1 103 ? 8.547 7.922 16.547 1 98.88 103 VAL B C 1
ATOM 2679 O O . VAL B 1 103 ? 9.055 7.824 15.43 1 98.88 103 VAL B O 1
ATOM 2682 N N . ILE B 1 104 ? 9.203 8.445 17.594 1 98.62 104 ILE B N 1
ATOM 2683 C CA . ILE B 1 104 ? 10.586 8.891 17.516 1 98.62 104 ILE B CA 1
ATOM 2684 C C . ILE B 1 104 ? 11.492 7.707 17.203 1 98.62 104 ILE B C 1
ATOM 2686 O O . ILE B 1 104 ? 12.383 7.805 16.344 1 98.62 104 ILE B O 1
ATOM 2690 N N . GLU B 1 105 ? 11.258 6.57 17.891 1 98.38 105 GLU B N 1
ATOM 2691 C CA . GLU B 1 105 ? 12.023 5.355 17.625 1 98.38 105 GLU B CA 1
ATOM 2692 C C . GLU B 1 105 ? 11.875 4.898 16.188 1 98.38 105 GLU B C 1
ATOM 2694 O O . GLU B 1 105 ? 12.828 4.391 15.586 1 98.38 105 GLU B O 1
ATOM 2699 N N . ALA B 1 106 ? 10.719 5.102 15.602 1 98.75 106 ALA B N 1
ATOM 2700 C CA . ALA B 1 106 ? 10.453 4.734 14.211 1 98.75 106 ALA B CA 1
ATOM 2701 C C . ALA B 1 106 ? 11.211 5.641 13.25 1 98.75 106 ALA B C 1
ATOM 2703 O O . ALA B 1 106 ? 11.344 5.328 12.062 1 98.75 106 ALA B O 1
ATOM 2704 N N . GLY B 1 107 ? 11.641 6.801 13.703 1 98.69 107 GLY B N 1
ATOM 2705 C CA . GLY B 1 107 ? 12.555 7.625 12.93 1 98.69 107 GLY B CA 1
ATOM 2706 C C . GLY B 1 107 ? 11.914 8.906 12.422 1 98.69 107 GLY B C 1
ATOM 2707 O O . GLY B 1 107 ? 12.562 9.688 11.719 1 98.69 107 GLY B O 1
ATOM 2708 N N . ALA B 1 108 ? 10.656 9.188 12.766 1 98.81 108 ALA B N 1
ATOM 2709 C CA . ALA B 1 108 ? 9.984 10.414 12.336 1 98.81 108 ALA B CA 1
ATOM 2710 C C . ALA B 1 108 ? 10.625 11.641 12.969 1 98.81 108 ALA B C 1
ATOM 2712 O O . ALA B 1 108 ? 11.094 11.586 14.109 1 98.81 108 ALA B O 1
ATOM 2713 N N . VAL B 1 109 ? 10.586 12.742 12.258 1 98.81 109 VAL B N 1
ATOM 2714 C CA . VAL B 1 109 ? 11.18 13.969 12.789 1 98.81 109 VAL B CA 1
ATOM 2715 C C . VAL B 1 109 ? 10.117 15.055 12.906 1 98.81 109 VAL B C 1
ATOM 2717 O O . VAL B 1 109 ? 10.414 16.188 13.273 1 98.81 109 VAL B O 1
ATOM 2720 N N . GLY B 1 110 ? 8.891 14.734 12.602 1 98.81 110 GLY B N 1
ATOM 2721 C CA . GLY B 1 110 ? 7.703 15.555 12.758 1 98.81 110 GLY B CA 1
ATOM 2722 C C . GLY B 1 110 ? 6.43 14.75 12.922 1 98.81 110 GLY B C 1
ATOM 2723 O O . GLY B 1 110 ? 6.406 13.555 12.625 1 98.81 110 GLY B O 1
ATOM 2724 N N . ILE B 1 111 ? 5.426 15.422 13.445 1 98.94 111 ILE B N 1
ATOM 2725 C CA . ILE B 1 111 ? 4.117 14.781 13.531 1 98.94 111 ILE B CA 1
ATOM 2726 C C . ILE B 1 111 ? 3.025 15.805 13.234 1 98.94 111 ILE B C 1
ATOM 2728 O O . ILE B 1 111 ? 3.23 17.016 13.414 1 98.94 111 ILE B O 1
ATOM 2732 N N . ASN B 1 112 ? 1.974 15.344 12.68 1 98.88 112 ASN B N 1
ATOM 2733 C CA . ASN B 1 112 ? 0.682 16.016 12.797 1 98.88 112 ASN B CA 1
ATOM 2734 C C . ASN B 1 112 ? -0.119 15.484 13.984 1 98.88 112 ASN B C 1
ATOM 2736 O O . ASN B 1 112 ? -0.245 14.273 14.164 1 98.88 112 ASN B O 1
ATOM 2740 N N . LEU B 1 113 ? -0.57 16.359 14.82 1 98.94 113 LEU B N 1
ATOM 2741 C CA . LEU B 1 113 ? -1.458 16.031 15.93 1 98.94 113 LEU B CA 1
ATOM 2742 C C . LEU B 1 113 ? -2.754 16.828 15.844 1 98.94 113 LEU B C 1
ATOM 2744 O O . LEU B 1 113 ? -2.734 18.062 15.891 1 98.94 113 LEU B O 1
ATOM 2748 N N . GLU B 1 114 ? -3.848 16.125 15.734 1 98.88 114 GLU B N 1
ATOM 2749 C CA . GLU B 1 114 ? -5.082 16.844 15.43 1 98.88 114 GLU B CA 1
ATOM 2750 C C . GLU B 1 114 ? -5.984 16.938 16.656 1 98.88 114 GLU B C 1
ATOM 2752 O O . GLU B 1 114 ? -6.031 16.016 17.469 1 98.88 114 GLU B O 1
ATOM 2757 N N . ASP B 1 115 ? -6.723 17.984 16.75 1 98.75 115 ASP B N 1
ATOM 2758 C CA . ASP B 1 115 ? -7.625 18.188 17.891 1 98.75 115 ASP B CA 1
ATOM 2759 C C . ASP B 1 115 ? -8.969 17.5 17.641 1 98.75 115 ASP B C 1
ATOM 2761 O O . ASP B 1 115 ? -9.672 17.141 18.594 1 98.75 115 ASP B O 1
ATOM 2765 N N . GLY B 1 116 ? -9.281 17.266 16.344 1 97.88 116 GLY B N 1
ATOM 2766 C CA . GLY B 1 116 ? -10.602 16.703 16.078 1 97.88 116 GLY B CA 1
ATOM 2767 C C . GLY B 1 116 ? -11.719 17.516 16.703 1 97.88 116 GLY B C 1
ATOM 2768 O O . GLY B 1 116 ? -11.805 18.734 16.5 1 97.88 116 GLY B O 1
ATOM 2769 N N . THR B 1 117 ? -12.57 16.844 17.453 1 97.62 117 THR B N 1
ATOM 2770 C CA . THR B 1 117 ? -13.664 17.5 18.141 1 97.62 117 THR B CA 1
ATOM 2771 C C . THR B 1 117 ? -13.328 17.734 19.609 1 97.62 117 THR B C 1
ATOM 2773 O O . THR B 1 117 ? -14.195 18.109 20.406 1 97.62 117 THR B O 1
ATOM 2776 N N . ARG B 1 118 ? -12.102 17.469 19.969 1 97.38 118 ARG B N 1
ATOM 2777 C CA . ARG B 1 118 ? -11.672 17.578 21.359 1 97.38 118 ARG B CA 1
ATOM 2778 C C . ARG B 1 118 ? -11.711 19.031 21.828 1 97.38 118 ARG B C 1
ATOM 2780 O O . ARG B 1 118 ? -11.602 19.953 21.016 1 97.38 118 ARG B O 1
ATOM 2787 N N . ASP B 1 119 ? -11.766 19.172 23.141 1 97.94 119 ASP B N 1
ATOM 2788 C CA . ASP B 1 119 ? -11.547 20.469 23.781 1 97.94 119 ASP B CA 1
ATOM 2789 C C . ASP B 1 119 ? -10.156 21.016 23.469 1 97.94 119 ASP B C 1
ATOM 2791 O O . ASP B 1 119 ? -9.156 20.344 23.688 1 97.94 119 ASP B O 1
ATOM 2795 N N . PRO B 1 120 ? -10.156 22.281 23 1 98.56 120 PRO B N 1
ATOM 2796 C CA . PRO B 1 120 ? -8.859 22.875 22.656 1 98.56 120 PRO B CA 1
ATOM 2797 C C . PRO B 1 120 ? -7.898 22.906 23.844 1 98.56 120 PRO B C 1
ATOM 2799 O O . PRO B 1 120 ? -6.684 22.781 23.656 1 98.56 120 PRO B O 1
ATOM 2802 N N . ALA B 1 121 ? -8.414 23.078 25.031 1 98.69 121 ALA B N 1
ATOM 2803 C CA . ALA B 1 121 ? -7.555 23.062 26.203 1 98.69 121 ALA B CA 1
ATOM 2804 C C . ALA B 1 121 ? -6.883 21.703 26.391 1 98.69 121 ALA B C 1
ATOM 2806 O O . ALA B 1 121 ? -5.699 21.641 26.719 1 98.69 121 ALA B O 1
ATOM 2807 N N . LEU B 1 122 ? -7.66 20.688 26.234 1 98.62 122 LEU B N 1
ATOM 2808 C CA . LEU B 1 122 ? -7.086 19.344 26.297 1 98.62 122 LEU B CA 1
ATOM 2809 C C . LEU B 1 122 ? -6.035 19.156 25.219 1 98.62 122 LEU B C 1
ATOM 2811 O O . LEU B 1 122 ? -4.977 18.578 25.469 1 98.62 122 LEU B O 1
ATOM 2815 N N . HIS B 1 123 ? -6.363 19.562 24.031 1 98.81 123 HIS B N 1
ATOM 2816 C CA . HIS B 1 123 ? -5.406 19.406 22.938 1 98.81 123 HIS B CA 1
ATOM 2817 C C . HIS B 1 123 ? -4.113 20.156 23.234 1 98.81 123 HIS B C 1
ATOM 2819 O O . HIS B 1 123 ? -3.025 19.672 22.906 1 98.81 123 HIS B O 1
ATOM 2825 N N . ALA B 1 124 ? -4.199 21.344 23.828 1 98.88 124 ALA B N 1
ATOM 2826 C CA . ALA B 1 124 ? -3.012 22.094 24.219 1 98.88 124 ALA B CA 1
ATOM 2827 C C . ALA B 1 124 ? -2.18 21.312 25.234 1 98.88 124 ALA B C 1
ATOM 2829 O O . ALA B 1 124 ? -0.949 21.312 25.156 1 98.88 124 ALA B O 1
ATOM 2830 N N . GLU B 1 125 ? -2.854 20.703 26.172 1 98.88 125 GLU B N 1
ATOM 2831 C CA . GLU B 1 125 ? -2.152 19.844 27.125 1 98.88 125 GLU B CA 1
ATOM 2832 C C . GLU B 1 125 ? -1.437 18.703 26.422 1 98.88 125 GLU B C 1
ATOM 2834 O O . GLU B 1 125 ? -0.317 18.344 26.797 1 98.88 125 GLU B O 1
ATOM 2839 N N . LYS B 1 126 ? -2.094 18.141 25.484 1 98.88 126 LYS B N 1
ATOM 2840 C CA . LYS B 1 126 ? -1.497 17.062 24.719 1 98.88 126 LYS B CA 1
ATOM 2841 C C . LYS B 1 126 ? -0.265 17.531 23.953 1 98.88 126 LYS B C 1
ATOM 2843 O O . LYS B 1 126 ? 0.761 16.859 23.938 1 98.88 126 LYS B O 1
ATOM 2848 N N . ILE B 1 127 ? -0.343 18.672 23.328 1 98.88 127 ILE B N 1
ATOM 2849 C CA . ILE B 1 127 ? 0.79 19.25 22.609 1 98.88 127 ILE B CA 1
ATOM 2850 C C . ILE B 1 127 ? 1.965 19.438 23.562 1 98.88 127 ILE B C 1
ATOM 2852 O O . ILE B 1 127 ? 3.1 19.078 23.25 1 98.88 127 ILE B O 1
ATOM 2856 N N . ALA B 1 128 ? 1.683 20.016 24.703 1 98.81 128 ALA B N 1
ATOM 2857 C CA . ALA B 1 128 ? 2.73 20.234 25.703 1 98.81 128 ALA B CA 1
ATOM 2858 C C . ALA B 1 128 ? 3.373 18.906 26.125 1 98.81 128 ALA B C 1
ATOM 2860 O O . ALA B 1 128 ? 4.594 18.828 26.266 1 98.81 128 ALA B O 1
ATOM 2861 N N . ALA B 1 129 ? 2.529 17.906 26.328 1 98.75 129 ALA B N 1
ATOM 2862 C CA . ALA B 1 129 ? 3.027 16.578 26.703 1 98.75 129 ALA B CA 1
ATOM 2863 C C . ALA B 1 129 ? 3.902 15.992 25.594 1 98.75 129 ALA B C 1
ATOM 2865 O O . ALA B 1 129 ? 4.93 15.367 25.875 1 98.75 129 ALA B O 1
ATOM 2866 N N . VAL B 1 130 ? 3.498 16.141 24.359 1 98.88 130 VAL B N 1
ATOM 2867 C CA . VAL B 1 130 ? 4.262 15.672 23.219 1 98.88 130 VAL B CA 1
ATOM 2868 C C . VAL B 1 130 ? 5.617 16.375 23.172 1 98.88 130 VAL B C 1
ATOM 2870 O O . VAL B 1 130 ? 6.648 15.727 22.969 1 98.88 130 VAL B O 1
ATOM 2873 N N . LYS B 1 131 ? 5.605 17.688 23.359 1 98.62 131 LYS B N 1
ATOM 2874 C CA . LYS B 1 131 ? 6.844 18.453 23.328 1 98.62 131 LYS B CA 1
ATOM 2875 C C . LYS B 1 131 ? 7.805 18.016 24.422 1 98.62 131 LYS B C 1
ATOM 2877 O O . LYS B 1 131 ? 9.008 17.875 24.188 1 98.62 131 LYS B O 1
ATOM 2882 N N . ALA B 1 132 ? 7.258 17.797 25.562 1 98.31 132 ALA B N 1
ATOM 2883 C CA . ALA B 1 132 ? 8.078 17.312 26.672 1 98.31 132 ALA B CA 1
ATOM 2884 C C . ALA B 1 132 ? 8.672 15.945 26.359 1 98.31 132 ALA B C 1
ATOM 2886 O O . ALA B 1 132 ? 9.859 15.719 26.578 1 98.31 132 ALA B O 1
ATOM 2887 N N . ALA B 1 133 ? 7.863 15.047 25.828 1 98.19 133 ALA B N 1
ATOM 2888 C CA . ALA B 1 133 ? 8.297 13.688 25.531 1 98.19 133 ALA B CA 1
ATOM 2889 C C . ALA B 1 133 ? 9.312 13.688 24.391 1 98.19 133 ALA B C 1
ATOM 2891 O O . ALA B 1 133 ? 10.234 12.867 24.375 1 98.19 133 ALA B O 1
ATOM 2892 N N . ALA B 1 134 ? 9.164 14.562 23.422 1 97.12 134 ALA B N 1
ATOM 2893 C CA . ALA B 1 134 ? 9.992 14.586 22.219 1 97.12 134 ALA B CA 1
ATOM 2894 C C . ALA B 1 134 ? 11.367 15.188 22.5 1 97.12 134 ALA B C 1
ATOM 2896 O O . ALA B 1 134 ? 12.344 14.867 21.828 1 97.12 134 ALA B O 1
ATOM 2897 N N . GLY B 1 135 ? 11.453 16.078 23.469 1 94 135 GLY B N 1
ATOM 2898 C CA . GLY B 1 135 ? 12.719 16.688 23.828 1 94 135 GLY B CA 1
ATOM 2899 C C . GLY B 1 135 ? 13.367 17.438 22.672 1 94 135 GLY B C 1
ATOM 2900 O O . GLY B 1 135 ? 14.578 17.328 22.469 1 94 135 GLY B O 1
ATOM 2901 N N . GLY B 1 136 ? 12.609 18.016 21.812 1 93.06 136 GLY B N 1
ATOM 2902 C CA . GLY B 1 136 ? 13.109 18.812 20.719 1 93.06 136 GLY B CA 1
ATOM 2903 C C . GLY B 1 136 ? 13.336 18.016 19.438 1 93.06 136 GLY B C 1
ATOM 2904 O O . GLY B 1 136 ? 13.742 18.562 18.422 1 93.06 136 GLY B O 1
ATOM 2905 N N . ARG B 1 137 ? 13.023 16.797 19.422 1 94.88 137 ARG B N 1
ATOM 2906 C CA . ARG B 1 137 ? 13.375 15.906 18.328 1 94.88 137 ARG B CA 1
ATOM 2907 C C . ARG B 1 137 ? 12.258 15.844 17.297 1 94.88 137 ARG B C 1
ATOM 2909 O O . ARG B 1 137 ? 12.422 15.242 16.234 1 94.88 137 ARG B O 1
ATOM 2916 N N . LEU B 1 138 ? 11.062 16.484 17.609 1 98.12 138 LEU B N 1
ATOM 2917 C CA . LEU B 1 138 ? 9.93 16.453 16.688 1 98.12 138 LEU B CA 1
ATOM 2918 C C . LEU B 1 138 ? 9.43 17.859 16.375 1 98.12 138 LEU B C 1
ATOM 2920 O O . LEU B 1 138 ? 9.281 18.672 17.281 1 98.12 138 LEU B O 1
ATOM 2924 N N . PHE B 1 139 ? 9.289 18.188 15.102 1 98.69 139 PHE B N 1
ATOM 2925 C CA . PHE B 1 139 ? 8.43 19.281 14.688 1 98.69 139 PHE B CA 1
ATOM 2926 C C . PHE B 1 139 ? 6.961 18.953 14.922 1 98.69 139 PHE B C 1
ATOM 2928 O O . PHE B 1 139 ? 6.422 18.031 14.297 1 98.69 139 PHE B O 1
ATOM 2935 N N . VAL B 1 140 ? 6.281 19.625 15.805 1 98.88 140 VAL B N 1
ATOM 2936 C CA . VAL B 1 140 ? 4.883 19.344 16.125 1 98.88 140 VAL B CA 1
ATOM 2937 C C . VAL B 1 140 ? 3.975 20.281 15.336 1 98.88 140 VAL B C 1
ATOM 2939 O O . VAL B 1 140 ? 3.9 21.484 15.633 1 98.88 140 VAL B O 1
ATOM 2942 N N . ASN B 1 141 ? 3.355 19.75 14.367 1 98.88 141 ASN B N 1
ATOM 2943 C CA . ASN B 1 141 ? 2.348 20.453 13.57 1 98.88 141 ASN B CA 1
ATOM 2944 C C . ASN B 1 141 ? 0.951 20.281 14.156 1 98.88 141 ASN B C 1
ATOM 2946 O O . ASN B 1 141 ? 0.302 19.25 13.922 1 98.88 141 ASN B O 1
ATOM 2950 N N . ALA B 1 142 ? 0.482 21.25 14.898 1 98.94 142 ALA B N 1
ATOM 2951 C CA . ALA B 1 142 ? -0.827 21.172 15.539 1 98.94 142 ALA B CA 1
ATOM 2952 C C . ALA B 1 142 ? -1.947 21.422 14.539 1 98.94 142 ALA B C 1
ATOM 2954 O O . ALA B 1 142 ? -2.01 22.5 13.922 1 98.94 142 ALA B O 1
ATOM 2955 N N . ARG B 1 143 ? -2.783 20.453 14.383 1 98.88 143 ARG B N 1
ATOM 2956 C CA . ARG B 1 143 ? -3.904 20.547 13.453 1 98.88 143 ARG B CA 1
ATOM 2957 C C . ARG B 1 143 ? -5.188 20.938 14.18 1 98.88 143 ARG B C 1
ATOM 2959 O O . ARG B 1 143 ? -5.469 20.438 15.266 1 98.88 143 ARG B O 1
ATOM 2966 N N . THR B 1 144 ? -5.895 21.844 13.641 1 98.88 144 THR B N 1
ATOM 2967 C CA . THR B 1 144 ? -7.238 22.141 14.125 1 98.88 144 THR B CA 1
ATOM 2968 C C . THR B 1 144 ? -8.281 21.844 13.055 1 98.88 144 THR B C 1
ATOM 2970 O O . THR B 1 144 ? -8.164 22.328 11.922 1 98.88 144 THR B O 1
ATOM 2973 N N . ASP B 1 145 ? -9.344 21.156 13.422 1 98.56 145 ASP B N 1
ATOM 2974 C CA . ASP B 1 145 ? -10.32 20.625 12.477 1 98.56 145 ASP B CA 1
ATOM 2975 C C . ASP B 1 145 ? -11.562 21.516 12.414 1 98.56 145 ASP B C 1
ATOM 2977 O O . ASP B 1 145 ? -12.617 21.078 11.961 1 98.56 145 ASP B O 1
ATOM 2981 N N . VAL B 1 146 ? -11.422 22.75 12.812 1 98.81 146 VAL B N 1
ATOM 2982 C CA . VAL B 1 146 ? -12.555 23.672 12.875 1 98.81 146 VAL B CA 1
ATOM 2983 C C . VAL B 1 146 ? -13.273 23.688 11.523 1 98.81 146 VAL B C 1
ATOM 2985 O O . VAL B 1 146 ? -14.484 23.453 11.453 1 98.81 146 VAL B O 1
ATOM 2988 N N . TYR B 1 147 ? -12.586 23.922 10.445 1 98.31 147 TYR B N 1
ATOM 2989 C CA . TYR B 1 147 ? -13.211 24.016 9.125 1 98.31 147 TYR B CA 1
ATOM 2990 C C . TYR B 1 147 ? -13.531 22.641 8.578 1 98.31 147 TYR B C 1
ATOM 2992 O O . TYR B 1 147 ? -14.625 22.406 8.055 1 98.31 147 TYR B O 1
ATOM 3000 N N . LEU B 1 148 ? -12.609 21.688 8.703 1 96.75 148 LEU B N 1
ATOM 3001 C CA . LEU B 1 148 ? -12.766 20.375 8.117 1 96.75 148 LEU B CA 1
ATOM 3002 C C . LEU B 1 148 ? -13.984 19.656 8.695 1 96.75 148 LEU B C 1
ATOM 3004 O O . LEU B 1 148 ? -14.719 18.984 7.965 1 96.75 148 LEU B O 1
ATOM 3008 N N . LYS B 1 149 ? -14.203 19.859 9.969 1 97.25 149 LYS B N 1
ATOM 3009 C CA . LYS B 1 149 ? -15.297 19.172 10.633 1 97.25 149 LYS B CA 1
ATOM 3010 C C . LYS B 1 149 ? -16.5 20.094 10.828 1 97.25 149 LYS B C 1
ATOM 3012 O O . LYS B 1 149 ? -17.5 19.703 11.438 1 97.25 149 LYS B O 1
ATOM 3017 N N . GLY B 1 150 ? -16.375 21.281 10.383 1 97.75 150 GLY B N 1
ATOM 3018 C CA . GLY B 1 150 ? -17.484 22.219 10.477 1 97.75 150 GLY B CA 1
ATOM 3019 C C . GLY B 1 150 ? -17.875 22.531 11.914 1 97.75 150 GLY B C 1
ATOM 3020 O O . GLY B 1 150 ? -19.047 22.547 12.258 1 97.75 150 GLY B O 1
ATOM 3021 N N . LEU B 1 151 ? -16.891 22.766 12.773 1 98 151 LEU B N 1
ATOM 3022 C CA . LEU B 1 151 ? -17.141 23.016 14.188 1 98 151 LEU B CA 1
ATOM 3023 C C . LEU B 1 151 ? -17.672 24.422 14.414 1 98 151 LEU B C 1
ATOM 3025 O O . LEU B 1 151 ? -18.203 24.734 15.484 1 98 151 LEU B O 1
ATOM 3029 N N . ALA B 1 152 ? -17.406 25.312 13.516 1 97.19 152 ALA B N 1
ATOM 3030 C CA . ALA B 1 152 ? -17.922 26.672 13.438 1 97.19 152 ALA B CA 1
ATOM 3031 C C . ALA B 1 152 ? -18 27.156 11.984 1 97.19 152 ALA B C 1
ATOM 3033 O O . ALA B 1 152 ? -17.516 26.469 11.078 1 97.19 152 ALA B O 1
ATOM 3034 N N . GLU B 1 153 ? -18.688 28.312 11.781 1 95.56 153 GLU B N 1
ATOM 3035 C CA . GLU B 1 153 ? -18.859 28.797 10.422 1 95.56 153 GLU B CA 1
ATOM 3036 C C . GLU B 1 153 ? -18.516 30.281 10.328 1 95.56 153 GLU B C 1
ATOM 3038 O O . GLU B 1 153 ? -18.484 30.984 11.344 1 95.56 153 GLU B O 1
ATOM 3043 N N . GLY B 1 154 ? -18.172 30.688 9.07 1 94 154 GLY B N 1
ATOM 3044 C CA . GLY B 1 154 ? -17.938 32.094 8.789 1 94 154 GLY B CA 1
ATOM 3045 C C . GLY B 1 154 ? -16.891 32.719 9.68 1 94 154 GLY B C 1
ATOM 3046 O O . GLY B 1 154 ? -15.797 32.188 9.844 1 94 154 GLY B O 1
ATOM 3047 N N . HIS B 1 155 ? -17.203 33.875 10.195 1 96.44 155 HIS B N 1
ATOM 3048 C CA . HIS B 1 155 ? -16.281 34.625 11.016 1 96.44 155 HIS B CA 1
ATOM 3049 C C . HIS B 1 155 ? -15.992 33.906 12.336 1 96.44 155 HIS B C 1
ATOM 3051 O O . HIS B 1 155 ? -14.875 34 12.852 1 96.44 155 HIS B O 1
ATOM 3057 N N . ALA B 1 156 ? -16.938 33.25 12.852 1 98.06 156 ALA B N 1
ATOM 3058 C CA . ALA B 1 156 ? -16.734 32.5 14.094 1 98.06 156 ALA B CA 1
ATOM 3059 C C . ALA B 1 156 ? -15.695 31.406 13.914 1 98.06 156 ALA B C 1
ATOM 3061 O O . ALA B 1 156 ? -14.922 31.125 14.836 1 98.06 156 ALA B O 1
ATOM 3062 N N . ALA B 1 157 ? -15.742 30.797 12.781 1 98.56 157 ALA B N 1
ATOM 3063 C CA . ALA B 1 157 ? -14.742 29.781 12.492 1 98.56 157 ALA B CA 1
ATOM 3064 C C . ALA B 1 157 ? -13.336 30.391 12.445 1 98.56 157 ALA B C 1
ATOM 3066 O O . ALA B 1 157 ? -12.398 29.828 13.016 1 98.56 157 ALA B O 1
ATOM 3067 N N . PHE B 1 158 ? -13.227 31.5 11.805 1 98.5 158 PHE B N 1
ATOM 3068 C CA . PHE B 1 158 ? -11.945 32.219 11.703 1 98.5 158 PHE B CA 1
ATOM 3069 C C . PHE B 1 158 ? -11.414 32.562 13.094 1 98.5 158 PHE B C 1
ATOM 3071 O O . PHE B 1 158 ? -10.258 32.25 13.406 1 98.5 158 PHE B O 1
ATOM 3078 N N . THR B 1 159 ? -12.227 33.094 13.906 1 98.56 159 THR B N 1
ATOM 3079 C CA . THR B 1 159 ? -11.852 33.5 15.258 1 98.56 159 THR B CA 1
ATOM 3080 C C . THR B 1 159 ? -11.453 32.281 16.094 1 98.56 159 THR B C 1
ATOM 3082 O O . THR B 1 159 ? -10.469 32.312 16.828 1 98.56 159 THR B O 1
ATOM 3085 N N . GLU B 1 160 ? -12.266 31.266 15.938 1 98.69 160 GLU B N 1
ATOM 3086 C CA . GLU B 1 160 ? -11.984 30.031 16.672 1 98.69 160 GLU B CA 1
ATOM 3087 C C . GLU B 1 160 ? -10.625 29.469 16.281 1 98.69 160 GLU B C 1
ATOM 3089 O O . GLU B 1 160 ? -9.859 29.031 17.156 1 98.69 160 GLU B O 1
ATOM 3094 N N . VAL B 1 161 ? -10.312 29.422 15.016 1 98.88 161 VAL B N 1
ATOM 3095 C CA . VAL B 1 161 ? -9.031 28.906 14.539 1 98.88 161 VAL B CA 1
ATOM 3096 C C . VAL B 1 161 ? -7.891 29.734 15.141 1 98.88 161 VAL B C 1
ATOM 3098 O O . VAL B 1 161 ? -6.898 29.172 15.617 1 98.88 161 VAL B O 1
ATOM 3101 N N . LEU B 1 162 ? -7.98 31.062 15.156 1 98.81 162 LEU B N 1
ATOM 3102 C CA . LEU B 1 162 ? -6.922 31.922 15.68 1 98.81 162 LEU B CA 1
ATOM 3103 C C . LEU B 1 162 ? -6.738 31.688 17.188 1 98.81 162 LEU B C 1
ATOM 3105 O O . LEU B 1 162 ? -5.609 31.672 17.672 1 98.81 162 LEU B O 1
ATOM 3109 N N . GLN B 1 163 ? -7.852 31.531 17.859 1 98.75 163 GLN B N 1
ATOM 3110 C CA . GLN B 1 163 ? -7.781 31.266 19.297 1 98.75 163 GLN B CA 1
ATOM 3111 C C . GLN B 1 163 ? -7.086 29.922 19.578 1 98.75 163 GLN B C 1
ATOM 3113 O O . GLN B 1 163 ? -6.227 29.844 20.453 1 98.75 163 GLN B O 1
ATOM 3118 N N . ARG B 1 164 ? -7.441 28.938 18.891 1 98.88 164 ARG B N 1
ATOM 3119 C CA . ARG B 1 164 ? -6.816 27.641 19.047 1 98.88 164 ARG B CA 1
ATOM 3120 C C . ARG B 1 164 ? -5.34 27.688 18.656 1 98.88 164 ARG B C 1
ATOM 3122 O O . ARG B 1 164 ? -4.492 27.125 19.359 1 98.88 164 ARG B O 1
ATOM 3129 N N . ALA B 1 165 ? -5.082 28.328 17.531 1 98.88 165 ALA B N 1
ATOM 3130 C CA . ALA B 1 165 ? -3.699 28.438 17.078 1 98.88 165 ALA B CA 1
ATOM 3131 C C . ALA B 1 165 ? -2.818 29.078 18.156 1 98.88 165 ALA B C 1
ATOM 3133 O O . ALA B 1 165 ? -1.699 28.609 18.391 1 98.88 165 ALA B O 1
ATOM 3134 N N . GLU B 1 166 ? -3.336 30.156 18.766 1 98.81 166 GLU B N 1
ATOM 3135 C CA . GLU B 1 166 ? -2.586 30.812 19.828 1 98.81 166 GLU B CA 1
ATOM 3136 C C . GLU B 1 166 ? -2.389 29.891 21.016 1 98.81 166 GLU B C 1
ATOM 3138 O O . GLU B 1 166 ? -1.296 29.828 21.578 1 98.81 166 GLU B O 1
ATOM 3143 N N . ARG B 1 167 ? -3.418 29.203 21.406 1 98.75 167 ARG B N 1
ATOM 3144 C CA . ARG B 1 167 ? -3.342 28.25 22.5 1 98.75 167 ARG B CA 1
ATOM 3145 C C . ARG B 1 167 ? -2.312 27.156 22.219 1 98.75 167 ARG B C 1
ATOM 3147 O O . ARG B 1 167 ? -1.55 26.766 23.094 1 98.75 167 ARG B O 1
ATOM 3154 N N . TYR B 1 168 ? -2.311 26.625 21.016 1 98.94 168 TYR B N 1
ATOM 3155 C CA . TYR B 1 168 ? -1.399 25.562 20.625 1 98.94 168 TYR B CA 1
ATOM 3156 C C . TYR B 1 168 ? 0.033 26.062 20.531 1 98.94 168 TYR B C 1
ATOM 3158 O O . TYR B 1 168 ? 0.975 25.359 20.891 1 98.94 168 TYR B O 1
ATOM 3166 N N . ARG B 1 169 ? 0.208 27.328 20.016 1 98.81 169 ARG B N 1
ATOM 3167 C CA . ARG B 1 169 ? 1.523 27.953 20.016 1 98.81 169 ARG B CA 1
ATOM 3168 C C . ARG B 1 169 ? 2.092 28.062 21.422 1 98.81 169 ARG B C 1
ATOM 3170 O O . ARG B 1 169 ? 3.252 27.719 21.656 1 98.81 169 ARG B O 1
ATOM 3177 N N . GLU B 1 170 ? 1.274 28.5 22.328 1 98.75 170 GLU B N 1
ATOM 3178 C CA . GLU B 1 170 ? 1.698 28.656 23.703 1 98.75 170 GLU B CA 1
ATOM 3179 C C . GLU B 1 170 ? 2.068 27.312 24.328 1 98.75 170 GLU B C 1
ATOM 3181 O O . GLU B 1 170 ? 2.951 27.234 25.188 1 98.75 170 GLU B O 1
ATOM 3186 N N . ALA B 1 171 ? 1.387 26.281 23.844 1 98.81 171 ALA B N 1
ATOM 3187 C CA . ALA B 1 171 ? 1.649 24.922 24.328 1 98.81 171 ALA B CA 1
ATOM 3188 C C . ALA B 1 171 ? 2.93 24.359 23.734 1 98.81 171 ALA B C 1
ATOM 3190 O O . ALA B 1 171 ? 3.416 23.312 24.156 1 98.81 171 ALA B O 1
ATOM 3191 N N . GLY B 1 172 ? 3.445 25 22.672 1 98.69 172 GLY B N 1
ATOM 3192 C CA . GLY B 1 172 ? 4.754 24.625 22.172 1 98.69 172 GLY B CA 1
ATOM 3193 C C . GLY B 1 172 ? 4.719 24.125 20.734 1 98.69 172 GLY B C 1
ATOM 3194 O O . GLY B 1 172 ? 5.73 23.672 20.203 1 98.69 172 GLY B O 1
ATOM 3195 N N . ALA B 1 173 ? 3.607 24.172 20.047 1 98.81 173 ALA B N 1
ATOM 3196 C CA . ALA B 1 173 ? 3.521 23.75 18.656 1 98.81 173 ALA B CA 1
ATOM 3197 C C . ALA B 1 173 ? 4.543 24.484 17.797 1 98.81 173 ALA B C 1
ATOM 3199 O O . ALA B 1 173 ? 4.891 25.641 18.094 1 98.81 173 ALA B O 1
ATOM 3200 N N . ASP B 1 174 ? 5.027 23.797 16.719 1 98.62 174 ASP B N 1
ATOM 3201 C CA . ASP B 1 174 ? 6.004 24.391 15.805 1 98.62 174 ASP B CA 1
ATOM 3202 C C . ASP B 1 174 ? 5.328 24.938 14.547 1 98.62 174 ASP B C 1
ATOM 3204 O O . ASP B 1 174 ? 5.906 25.75 13.836 1 98.62 174 ASP B O 1
ATOM 3208 N N . GLY B 1 175 ? 4.207 24.453 14.234 1 98.69 175 GLY B N 1
ATOM 3209 C CA . GLY B 1 175 ? 3.379 24.844 13.102 1 98.69 175 GLY B CA 1
ATOM 3210 C C . GLY B 1 175 ? 1.896 24.641 13.344 1 98.69 175 GLY B C 1
ATOM 3211 O O . GLY B 1 175 ? 1.508 23.953 14.289 1 98.69 175 GLY B O 1
ATOM 3212 N N . ILE B 1 176 ? 1.068 25.297 12.578 1 98.94 176 ILE B N 1
ATOM 3213 C CA . ILE B 1 176 ? -0.382 25.156 12.641 1 98.94 176 ILE B CA 1
ATOM 3214 C C . ILE B 1 176 ? -0.917 24.641 11.305 1 98.94 176 ILE B C 1
ATOM 3216 O O . ILE B 1 176 ? -0.592 25.188 10.25 1 98.94 176 ILE B O 1
ATOM 3220 N N . PHE B 1 177 ? -1.598 23.562 11.391 1 98.94 177 PHE B N 1
ATOM 3221 C CA . PHE B 1 177 ? -2.227 22.953 10.227 1 98.94 177 PHE B CA 1
ATOM 3222 C C . PHE B 1 177 ? -3.73 23.203 10.234 1 98.94 177 PHE B C 1
ATOM 3224 O O . PHE B 1 177 ? -4.434 22.766 11.148 1 98.94 177 PHE B O 1
ATOM 3231 N N . VAL B 1 178 ? -4.219 23.828 9.219 1 98.75 178 VAL B N 1
ATOM 3232 C CA . VAL B 1 178 ? -5.637 24.156 9.109 1 98.75 178 VAL B CA 1
ATOM 3233 C C . VAL B 1 178 ? -6.203 23.547 7.824 1 98.75 178 VAL B C 1
ATOM 3235 O O . VAL B 1 178 ? -6.242 24.203 6.781 1 98.75 178 VAL B O 1
ATOM 3238 N N . PRO B 1 179 ? -6.711 22.344 7.809 1 98.25 179 PRO B N 1
ATOM 3239 C CA . PRO B 1 179 ? -7.371 21.766 6.641 1 98.25 179 PRO B CA 1
ATOM 3240 C C . PRO B 1 179 ? -8.75 22.359 6.383 1 98.25 179 PRO B C 1
ATOM 3242 O O . PRO B 1 179 ? -9.469 22.703 7.328 1 98.25 179 PRO B O 1
ATOM 3245 N N . GLY B 1 180 ? -9.086 22.453 5.109 1 96.56 180 GLY B N 1
ATOM 3246 C CA . GLY B 1 180 ? -10.438 22.875 4.789 1 96.56 180 GLY B CA 1
ATOM 3247 C C . GLY B 1 180 ? -10.484 24.125 3.918 1 96.56 180 GLY B C 1
ATOM 3248 O O . GLY B 1 180 ? -11.109 24.125 2.857 1 96.56 180 GLY B O 1
ATOM 3249 N N . PRO B 1 181 ? -9.852 25.203 4.363 1 96.94 181 PRO B N 1
ATOM 3250 C CA . PRO B 1 181 ? -9.93 26.453 3.611 1 96.94 181 PRO B CA 1
ATOM 3251 C C . PRO B 1 181 ? -9.32 26.344 2.215 1 96.94 181 PRO B C 1
ATOM 3253 O O . PRO B 1 181 ? -8.242 25.766 2.051 1 96.94 181 PRO B O 1
ATOM 3256 N N . ALA B 1 182 ? -10 26.906 1.234 1 97.31 182 ALA B N 1
ATOM 3257 C CA . ALA B 1 182 ? -9.523 26.938 -0.145 1 97.31 182 ALA B CA 1
ATOM 3258 C C . ALA B 1 182 ? -9.516 28.375 -0.678 1 97.31 182 ALA B C 1
ATOM 3260 O O . ALA B 1 182 ? -8.812 28.688 -1.645 1 97.31 182 ALA B O 1
ATOM 3261 N N . ASP B 1 183 ? -10.234 29.266 -0.036 1 97.5 183 ASP B N 1
ATOM 3262 C CA . ASP B 1 183 ? -10.359 30.656 -0.457 1 97.5 183 ASP B CA 1
ATOM 3263 C C . ASP B 1 183 ? -9.07 31.438 -0.19 1 97.5 183 ASP B C 1
ATOM 3265 O O . ASP B 1 183 ? -8.641 31.547 0.959 1 97.5 183 ASP B O 1
ATOM 3269 N N . PRO B 1 184 ? -8.508 32.062 -1.222 1 98.31 184 PRO B N 1
ATOM 3270 C CA . PRO B 1 184 ? -7.242 32.781 -1.046 1 98.31 184 PRO B CA 1
ATOM 3271 C C . PRO B 1 184 ? -7.332 33.906 -0.008 1 98.31 184 PRO B C 1
ATOM 3273 O O . PRO B 1 184 ? -6.379 34.125 0.746 1 98.31 184 PRO B O 1
ATOM 3276 N N . ASP B 1 185 ? -8.398 34.594 0.034 1 98.12 185 ASP B N 1
ATOM 3277 C CA . ASP B 1 185 ? -8.547 35.656 1.002 1 98.12 185 ASP B CA 1
ATOM 3278 C C . ASP B 1 185 ? -8.531 35.125 2.432 1 98.12 185 ASP B C 1
ATOM 3280 O O . ASP B 1 185 ? -7.895 35.719 3.312 1 98.12 185 ASP B O 1
ATOM 3284 N N . LEU B 1 186 ? -9.297 34.094 2.594 1 98.5 186 LEU B N 1
ATOM 3285 C CA . LEU B 1 186 ? -9.305 33.469 3.912 1 98.5 186 LEU B CA 1
ATOM 3286 C C . LEU B 1 186 ? -7.918 32.969 4.281 1 98.5 186 LEU B C 1
ATOM 3288 O O . LEU B 1 186 ? -7.465 33.156 5.414 1 98.5 186 LEU B O 1
ATOM 3292 N N . ILE B 1 187 ? -7.238 32.312 3.375 1 98.62 187 ILE B N 1
ATOM 3293 C CA . ILE B 1 187 ? -5.906 31.766 3.607 1 98.62 187 ILE B CA 1
ATOM 3294 C C . ILE B 1 187 ? -4.941 32.906 3.984 1 98.62 187 ILE B C 1
ATOM 3296 O O . ILE B 1 187 ? -4.141 32.75 4.91 1 98.62 187 ILE B O 1
ATOM 3300 N N . THR B 1 188 ? -5.031 34.031 3.279 1 98.56 188 THR B N 1
ATOM 3301 C CA . THR B 1 188 ? -4.18 35.156 3.586 1 98.56 188 THR B CA 1
ATOM 3302 C C . THR B 1 188 ? -4.43 35.656 5.008 1 98.56 188 THR B C 1
ATOM 3304 O O . THR B 1 188 ? -3.482 35.938 5.754 1 98.56 188 THR B O 1
ATOM 3307 N N . ARG B 1 189 ? -5.672 35.75 5.375 1 98.5 189 ARG B N 1
ATOM 3308 C CA . ARG B 1 189 ? -6.016 36.219 6.715 1 98.5 189 ARG B CA 1
ATOM 3309 C C . ARG B 1 189 ? -5.523 35.25 7.781 1 98.5 189 ARG B C 1
ATOM 3311 O O . ARG B 1 189 ? -5.066 35.688 8.844 1 98.5 189 ARG B O 1
ATOM 3318 N N . LEU B 1 190 ? -5.68 34 7.516 1 98.75 190 LEU B N 1
ATOM 3319 C CA . LEU B 1 190 ? -5.172 33 8.445 1 98.75 190 LEU B CA 1
ATOM 3320 C C . LEU B 1 190 ? -3.654 33.094 8.57 1 98.75 190 LEU B C 1
ATOM 3322 O O . LEU B 1 190 ? -3.115 33.031 9.68 1 98.75 190 LEU B O 1
ATOM 3326 N N . ALA B 1 191 ? -2.963 33.219 7.449 1 98.38 191 ALA B N 1
ATOM 3327 C CA . ALA B 1 191 ? -1.505 33.312 7.449 1 98.38 191 ALA B CA 1
ATOM 3328 C C . ALA B 1 191 ? -1.037 34.531 8.266 1 98.38 191 ALA B C 1
ATOM 3330 O O . ALA B 1 191 ? -0.026 34.469 8.969 1 98.38 191 ALA B O 1
ATOM 3331 N N . ASP B 1 192 ? -1.757 35.562 8.172 1 97.94 192 ASP B N 1
ATOM 3332 C CA . ASP B 1 192 ? -1.422 36.812 8.883 1 97.94 192 ASP B CA 1
ATOM 3333 C C . ASP B 1 192 ? -1.707 36.688 10.375 1 97.94 192 ASP B C 1
ATOM 3335 O O . ASP B 1 192 ? -1.054 37.312 11.203 1 97.94 192 ASP B O 1
ATOM 3339 N N . GLY B 1 193 ? -2.693 35.906 10.656 1 98.06 193 GLY B N 1
ATOM 3340 C CA . GLY B 1 193 ? -3.172 35.844 12.031 1 98.06 193 GLY B CA 1
ATOM 3341 C C . GLY B 1 193 ? -2.459 34.781 12.867 1 98.06 193 GLY B C 1
ATOM 3342 O O . GLY B 1 193 ? -2.348 34.938 14.086 1 98.06 193 GLY B O 1
ATOM 3343 N N . VAL B 1 194 ? -2.064 33.719 12.234 1 97.25 194 VAL B N 1
ATOM 3344 C CA . VAL B 1 194 ? -1.377 32.625 12.914 1 97.25 194 VAL B CA 1
ATOM 3345 C C . VAL B 1 194 ? 0.093 32.969 13.117 1 97.25 194 VAL B C 1
ATOM 3347 O O . VAL B 1 194 ? 0.748 33.469 12.203 1 97.25 194 VAL B O 1
ATOM 3350 N N . ARG B 1 195 ? 0.707 32.938 14.227 1 96.75 195 ARG B N 1
ATOM 3351 C CA . ARG B 1 195 ? 2.049 33.406 14.562 1 96.75 195 ARG B CA 1
ATOM 3352 C C . ARG B 1 195 ? 3.068 32.281 14.43 1 96.75 195 ARG B C 1
ATOM 3354 O O . ARG B 1 195 ? 4.176 32.375 14.969 1 96.75 195 ARG B O 1
ATOM 3361 N N . LEU B 1 196 ? 2.691 31.203 13.852 1 98.25 196 LEU B N 1
ATOM 3362 C CA . LEU B 1 196 ? 3.52 30.062 13.469 1 98.25 196 LEU B CA 1
ATOM 3363 C C . LEU B 1 196 ? 3.373 29.75 11.977 1 98.25 196 LEU B C 1
ATOM 3365 O O . LEU B 1 196 ? 2.488 30.297 11.312 1 98.25 196 LEU B O 1
ATOM 3369 N N . PRO B 1 197 ? 4.375 29 11.383 1 98.5 197 PRO B N 1
ATOM 3370 C CA . PRO B 1 197 ? 4.16 28.578 9.992 1 98.5 197 PRO B CA 1
ATOM 3371 C C . PRO B 1 197 ? 2.773 27.984 9.766 1 98.5 197 PRO B C 1
ATOM 3373 O O . PRO B 1 197 ? 2.367 27.062 10.484 1 98.5 197 PRO B O 1
ATOM 3376 N N . LEU B 1 198 ? 2.035 28.5 8.766 1 98.75 198 LEU B N 1
ATOM 3377 C CA . LEU B 1 198 ? 0.726 27.969 8.406 1 98.75 198 LEU B CA 1
ATOM 3378 C C . LEU B 1 198 ? 0.861 26.859 7.371 1 98.75 198 LEU B C 1
ATOM 3380 O O . LEU B 1 198 ? 1.496 27.047 6.332 1 98.75 198 LEU B O 1
ATOM 3384 N N . ASN B 1 199 ? 0.303 25.75 7.656 1 98.75 199 ASN B N 1
ATOM 3385 C CA . ASN B 1 199 ? 0.251 24.578 6.785 1 98.75 199 ASN B CA 1
ATOM 3386 C C . ASN B 1 199 ? -1.171 24.297 6.309 1 98.75 199 ASN B C 1
ATOM 3388 O O . ASN B 1 199 ? -2.121 24.391 7.086 1 98.75 199 ASN B O 1
ATOM 3392 N N . VAL B 1 200 ? -1.314 23.984 5.047 1 98.69 200 VAL B N 1
ATOM 3393 C CA . VAL B 1 200 ? -2.652 23.766 4.508 1 98.69 200 VAL B CA 1
ATOM 3394 C C . VAL B 1 200 ? -2.709 22.406 3.805 1 98.69 200 VAL B C 1
ATOM 3396 O O . VAL B 1 200 ? -1.67 21.828 3.482 1 98.69 200 VAL B O 1
ATOM 3399 N N . MET B 1 201 ? -3.9 21.922 3.668 1 98.44 201 MET B N 1
ATOM 3400 C CA . MET B 1 201 ? -4.203 20.656 2.996 1 98.44 201 MET B CA 1
ATOM 3401 C C . MET B 1 201 ? -4.566 20.891 1.533 1 98.44 201 MET B C 1
ATOM 3403 O O . MET B 1 201 ? -5.441 21.703 1.23 1 98.44 201 MET B O 1
ATOM 3407 N N . GLY B 1 202 ? -3.867 20.219 0.661 1 97.75 202 GLY B N 1
ATOM 3408 C CA . GLY B 1 202 ? -4.191 20.312 -0.753 1 97.75 202 GLY B CA 1
ATOM 3409 C C . GLY B 1 202 ? -5.422 19.5 -1.134 1 97.75 202 GLY B C 1
ATOM 3410 O O . GLY B 1 202 ? -5.465 18.297 -0.933 1 97.75 202 GLY B O 1
ATOM 3411 N N . TRP B 1 203 ? -6.402 20.141 -1.7 1 94.75 203 TRP B N 1
ATOM 3412 C CA . TRP B 1 203 ? -7.586 19.516 -2.273 1 94.75 203 TRP B CA 1
ATOM 3413 C C . TRP B 1 203 ? -8.219 20.406 -3.338 1 94.75 203 TRP B C 1
ATOM 3415 O O . TRP B 1 203 ? -7.645 21.422 -3.719 1 94.75 203 TRP B O 1
ATOM 3425 N N . THR B 1 204 ? -9.281 19.984 -3.873 1 96.5 204 THR B N 1
ATOM 3426 C CA . THR B 1 204 ? -9.922 20.688 -4.973 1 96.5 204 THR B CA 1
ATOM 3427 C C . THR B 1 204 ? -10.195 22.141 -4.594 1 96.5 204 THR B C 1
ATOM 3429 O O . THR B 1 204 ? -10.766 22.406 -3.533 1 96.5 204 THR B O 1
ATOM 3432 N N . GLY B 1 205 ? -9.734 23.031 -5.387 1 97.62 205 GLY B N 1
ATOM 3433 C CA . GLY B 1 205 ? -10 24.453 -5.191 1 97.62 205 GLY B CA 1
ATOM 3434 C C . GLY B 1 205 ? -8.867 25.188 -4.5 1 97.62 205 GLY B C 1
ATOM 3435 O O . GLY B 1 205 ? -8.797 26.406 -4.535 1 97.62 205 GLY B O 1
ATOM 3436 N N . VAL B 1 206 ? -7.992 24.484 -3.783 1 98.38 206 VAL B N 1
ATOM 3437 C CA . VAL B 1 206 ? -6.859 25.109 -3.1 1 98.38 206 VAL B CA 1
ATOM 3438 C C . VAL B 1 206 ? -5.816 25.547 -4.125 1 98.38 206 VAL B C 1
ATOM 3440 O O . VAL B 1 206 ? -5.469 24.781 -5.035 1 98.38 206 VAL B O 1
ATOM 3443 N N . PRO B 1 207 ? -5.309 26.781 -4.004 1 98.31 207 PRO B N 1
ATOM 3444 C CA . PRO B 1 207 ? -4.316 27.281 -4.957 1 98.31 207 PRO B CA 1
ATOM 3445 C C . PRO B 1 207 ? -3.061 26.422 -5.02 1 98.31 207 PRO B C 1
ATOM 3447 O O . PRO B 1 207 ? -2.822 25.594 -4.121 1 98.31 207 PRO B O 1
ATOM 3450 N N . ASN B 1 208 ? -2.314 26.594 -6.098 1 98.5 208 ASN B N 1
ATOM 3451 C CA . ASN B 1 208 ? -1.062 25.844 -6.215 1 98.5 208 ASN B CA 1
ATOM 3452 C C . ASN B 1 208 ? 0.009 26.406 -5.281 1 98.5 208 ASN B C 1
ATOM 3454 O O . ASN B 1 208 ? -0.21 27.422 -4.613 1 98.5 208 ASN B O 1
ATOM 3458 N N . ALA B 1 209 ? 1.135 25.797 -5.258 1 98.62 209 ALA B N 1
ATOM 3459 C CA . ALA B 1 209 ? 2.191 26.078 -4.289 1 98.62 209 ALA B CA 1
ATOM 3460 C C . ALA B 1 209 ? 2.686 27.516 -4.414 1 98.62 209 ALA B C 1
ATOM 3462 O O . ALA B 1 209 ? 2.822 28.219 -3.408 1 98.62 209 ALA B O 1
ATOM 3463 N N . ALA B 1 210 ? 2.928 27.938 -5.605 1 98.31 210 ALA B N 1
ATOM 3464 C CA . ALA B 1 210 ? 3.451 29.297 -5.816 1 98.31 210 ALA B CA 1
ATOM 3465 C C . ALA B 1 210 ? 2.49 30.344 -5.27 1 98.31 210 ALA B C 1
ATOM 3467 O O . ALA B 1 210 ? 2.912 31.281 -4.598 1 98.31 210 ALA B O 1
ATOM 3468 N N . ARG B 1 211 ? 1.271 30.156 -5.594 1 98.56 211 ARG B N 1
ATOM 3469 C CA . ARG B 1 211 ? 0.261 31.094 -5.105 1 98.56 211 ARG B CA 1
ATOM 3470 C C . ARG B 1 211 ? 0.129 31.016 -3.588 1 98.56 211 ARG B C 1
ATOM 3472 O O . ARG B 1 211 ? 0.015 32.031 -2.916 1 98.56 211 ARG B O 1
ATOM 3479 N N . LEU B 1 212 ? 0.088 29.812 -3.045 1 98.75 212 LEU B N 1
ATOM 3480 C CA . LEU B 1 212 ? 0.001 29.641 -1.6 1 98.75 212 LEU B CA 1
ATOM 3481 C C . LEU B 1 212 ? 1.178 30.312 -0.896 1 98.75 212 LEU B C 1
ATOM 3483 O O . LEU B 1 212 ? 1.006 30.938 0.152 1 98.75 212 LEU B O 1
ATOM 3487 N N . GLN B 1 213 ? 2.338 30.125 -1.497 1 98.5 213 GLN B N 1
ATOM 3488 C CA . GLN B 1 213 ? 3.52 30.781 -0.952 1 98.5 213 GLN B CA 1
ATOM 3489 C C . GLN B 1 213 ? 3.322 32.281 -0.878 1 98.5 213 GLN B C 1
ATOM 3491 O O . GLN B 1 213 ? 3.641 32.906 0.136 1 98.5 213 GLN B O 1
ATOM 3496 N N . ALA B 1 214 ? 2.816 32.844 -1.92 1 98.31 214 ALA B N 1
ATOM 3497 C CA . ALA B 1 214 ? 2.568 34.281 -1.99 1 98.31 214 ALA B CA 1
ATOM 3498 C C . ALA B 1 214 ? 1.539 34.688 -0.95 1 98.31 214 ALA B C 1
ATOM 3500 O O . ALA B 1 214 ? 1.563 35.844 -0.479 1 98.31 214 ALA B O 1
ATOM 3501 N N . LEU B 1 215 ? 0.68 33.781 -0.591 1 98.38 215 LEU B N 1
ATOM 3502 C CA . LEU B 1 215 ? -0.371 34.094 0.375 1 98.38 215 LEU B CA 1
ATOM 3503 C C . LEU B 1 215 ? 0.138 33.906 1.803 1 98.38 215 LEU B C 1
ATOM 3505 O O . LEU B 1 215 ? -0.583 34.188 2.762 1 98.38 215 LEU B O 1
ATOM 3509 N N . GLY B 1 216 ? 1.325 33.406 1.971 1 98.12 216 GLY B N 1
ATOM 3510 C CA . GLY B 1 216 ? 1.931 33.312 3.291 1 98.12 216 GLY B CA 1
ATOM 3511 C C . GLY B 1 216 ? 1.949 31.906 3.85 1 98.12 216 GLY B C 1
ATOM 3512 O O . GLY B 1 216 ? 2.367 31.688 4.988 1 98.12 216 GLY B O 1
ATOM 3513 N N . VAL B 1 217 ? 1.498 30.922 3.094 1 98.69 217 VAL B N 1
ATOM 3514 C CA . VAL B 1 217 ? 1.499 29.531 3.512 1 98.69 217 VAL B CA 1
ATOM 3515 C C . VAL B 1 217 ? 2.922 28.969 3.461 1 98.69 217 VAL B C 1
ATOM 3517 O O . VAL B 1 217 ? 3.689 29.297 2.555 1 98.69 217 VAL B O 1
ATOM 3520 N N . ARG B 1 218 ? 3.229 28.062 4.398 1 98.69 218 ARG B N 1
ATOM 3521 C CA . ARG B 1 218 ? 4.602 27.578 4.496 1 98.69 218 ARG B CA 1
ATOM 3522 C C . ARG B 1 218 ? 4.684 26.094 4.133 1 98.69 218 ARG B C 1
ATOM 3524 O O . ARG B 1 218 ? 5.766 25.578 3.85 1 98.69 218 ARG B O 1
ATOM 3531 N N . ARG B 1 219 ? 3.633 25.375 4.152 1 98.75 219 ARG B N 1
ATOM 3532 C CA . ARG B 1 219 ? 3.594 23.969 3.803 1 98.75 219 ARG B CA 1
ATOM 3533 C C . ARG B 1 219 ? 2.262 23.594 3.156 1 98.75 219 ARG B C 1
ATOM 3535 O O . ARG B 1 219 ? 1.201 24.016 3.625 1 98.75 219 ARG B O 1
ATOM 3542 N N . LEU B 1 220 ? 2.336 22.938 2.021 1 98.88 220 LEU B N 1
ATOM 3543 C CA . LEU B 1 220 ? 1.211 22.328 1.321 1 98.88 220 LEU B CA 1
ATOM 3544 C C . LEU B 1 220 ? 1.302 20.797 1.368 1 98.88 220 LEU B C 1
ATOM 3546 O O . LEU B 1 220 ? 2.223 20.219 0.797 1 98.88 220 LEU B O 1
ATOM 3550 N N . SER B 1 221 ? 0.394 20.156 2.07 1 98.69 221 SER B N 1
ATOM 3551 C CA . SER B 1 221 ? 0.344 18.703 2.154 1 98.69 221 SER B CA 1
ATOM 3552 C C . SER B 1 221 ? -0.585 18.125 1.096 1 98.69 221 SER B C 1
ATOM 3554 O O . SER B 1 221 ? -1.657 18.672 0.833 1 98.69 221 SER B O 1
ATOM 3556 N N . SER B 1 222 ? -0.2 16.984 0.571 1 98.69 222 SER B N 1
ATOM 3557 C CA . SER B 1 222 ? -1.014 16.359 -0.465 1 98.69 222 SER B CA 1
ATOM 3558 C C . SER B 1 222 ? -2.182 15.586 0.14 1 98.69 222 SER B C 1
ATOM 3560 O O . SER B 1 222 ? -3.105 15.188 -0.573 1 98.69 222 SER B O 1
ATOM 3562 N N . ALA B 1 223 ? -2.123 15.367 1.401 1 97.19 223 ALA B N 1
ATOM 3563 C CA . ALA B 1 223 ? -3.156 14.617 2.111 1 97.19 223 ALA B CA 1
ATOM 3564 C C . ALA B 1 223 ? -3.336 13.227 1.514 1 97.19 223 ALA B C 1
ATOM 3566 O O . ALA B 1 223 ? -2.363 12.492 1.341 1 97.19 223 ALA B O 1
ATOM 3567 N N . THR B 1 224 ? -4.566 12.812 1.263 1 98.31 224 THR B N 1
ATOM 3568 C CA . THR B 1 224 ? -4.871 11.461 0.825 1 98.31 224 THR B CA 1
ATOM 3569 C C . THR B 1 224 ? -4.793 11.352 -0.695 1 98.31 224 THR B C 1
ATOM 3571 O O . THR B 1 224 ? -4.914 10.258 -1.252 1 98.31 224 THR B O 1
ATOM 3574 N N . ASN B 1 225 ? -4.539 12.422 -1.354 1 98.69 225 ASN B N 1
ATOM 3575 C CA . ASN B 1 225 ? -4.715 12.461 -2.803 1 98.69 225 ASN B CA 1
ATOM 3576 C C . ASN B 1 225 ? -3.771 11.492 -3.51 1 98.69 225 ASN B C 1
ATOM 3578 O O . ASN B 1 225 ? -4.168 10.812 -4.457 1 98.69 225 ASN B O 1
ATOM 3582 N N . PRO B 1 226 ? -2.492 11.414 -3.061 1 98.94 226 PRO B N 1
ATOM 3583 C CA . PRO B 1 226 ? -1.63 10.445 -3.74 1 98.94 226 PRO B CA 1
ATOM 3584 C C . PRO B 1 226 ? -2.18 9.016 -3.672 1 98.94 226 PRO B C 1
ATOM 3586 O O . PRO B 1 226 ? -2.127 8.281 -4.664 1 98.94 226 PRO B O 1
ATOM 3589 N N . PHE B 1 227 ? -2.686 8.602 -2.516 1 98.94 227 PHE B N 1
ATOM 3590 C CA . PHE B 1 227 ? -3.309 7.289 -2.365 1 98.94 227 PHE B CA 1
ATOM 3591 C C . PHE B 1 227 ? -4.508 7.152 -3.295 1 98.94 227 PHE B C 1
ATOM 3593 O O . PHE B 1 227 ? -4.668 6.129 -3.965 1 98.94 227 PHE B O 1
ATOM 3600 N N . ARG B 1 228 ? -5.293 8.172 -3.367 1 98.88 228 ARG B N 1
ATOM 3601 C CA . ARG B 1 228 ? -6.473 8.164 -4.227 1 98.88 228 ARG B CA 1
ATOM 3602 C C . ARG B 1 228 ? -6.082 8.016 -5.691 1 98.88 228 ARG B C 1
ATOM 3604 O O . ARG B 1 228 ? -6.762 7.332 -6.453 1 98.88 228 ARG B O 1
ATOM 3611 N N . VAL B 1 229 ? -5.023 8.695 -6.105 1 98.94 229 VAL B N 1
ATOM 3612 C CA . VAL B 1 229 ? -4.535 8.586 -7.477 1 98.94 229 VAL B CA 1
ATOM 3613 C C . VAL B 1 229 ? -4.191 7.129 -7.789 1 98.94 229 VAL B C 1
ATOM 3615 O O . VAL B 1 229 ? -4.664 6.57 -8.781 1 98.94 229 VAL B O 1
ATOM 3618 N N . ALA B 1 230 ? -3.414 6.48 -6.957 1 98.94 230 ALA B N 1
ATOM 3619 C CA . ALA B 1 230 ? -2.924 5.121 -7.18 1 98.94 230 ALA B CA 1
ATOM 3620 C C . ALA B 1 230 ? -4.074 4.121 -7.191 1 98.94 230 ALA B C 1
ATOM 3622 O O . ALA B 1 230 ? -4.188 3.305 -8.109 1 98.94 230 ALA B O 1
ATOM 3623 N N . TYR B 1 231 ? -4.973 4.23 -6.258 1 98.94 231 TYR B N 1
ATOM 3624 C CA . TYR B 1 231 ? -5.969 3.182 -6.07 1 98.94 231 TYR B CA 1
ATOM 3625 C C . TYR B 1 231 ? -7.191 3.428 -6.949 1 98.94 231 TYR B C 1
ATOM 3627 O O . TYR B 1 231 ? -7.973 2.51 -7.211 1 98.94 231 TYR B O 1
ATOM 3635 N N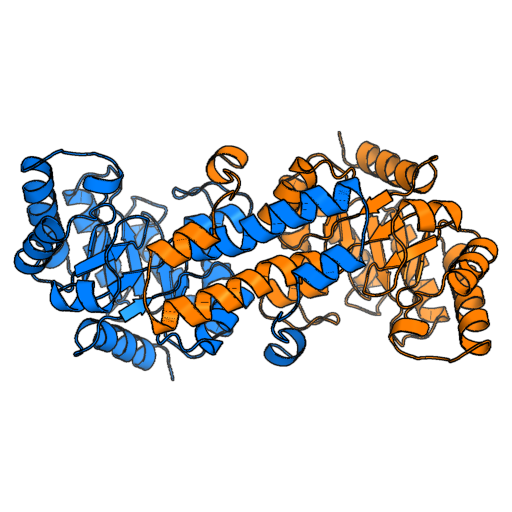 . ALA B 1 232 ? -7.367 4.672 -7.387 1 98.88 232 ALA B N 1
ATOM 3636 C CA . ALA B 1 232 ? -8.336 4.891 -8.453 1 98.88 232 ALA B CA 1
ATOM 3637 C C . ALA B 1 232 ? -7.895 4.211 -9.75 1 98.88 232 ALA B C 1
ATOM 3639 O O . ALA B 1 232 ? -8.711 3.604 -10.445 1 98.88 232 ALA B O 1
ATOM 3640 N N . ALA B 1 233 ? -6.613 4.355 -10.062 1 98.88 233 ALA B N 1
ATOM 3641 C CA . ALA B 1 233 ? -6.07 3.672 -11.234 1 98.88 233 ALA B CA 1
ATOM 3642 C C . ALA B 1 233 ? -6.223 2.158 -11.102 1 98.88 233 ALA B C 1
ATOM 3644 O O . ALA B 1 233 ? -6.598 1.481 -12.062 1 98.88 233 ALA B O 1
ATOM 3645 N N . LEU B 1 234 ? -5.98 1.64 -9.961 1 98.94 234 LEU B N 1
ATOM 3646 C CA . LEU B 1 234 ? -6.152 0.215 -9.695 1 98.94 234 LEU B CA 1
ATOM 3647 C C . LEU B 1 234 ? -7.598 -0.209 -9.914 1 98.94 234 LEU B C 1
ATOM 3649 O O . LEU B 1 234 ? -7.863 -1.212 -10.586 1 98.94 234 LEU B O 1
ATOM 3653 N N . ALA B 1 235 ? -8.516 0.539 -9.344 1 98.88 235 ALA B N 1
ATOM 3654 C CA . ALA B 1 235 ? -9.93 0.19 -9.414 1 98.88 235 ALA B CA 1
ATOM 3655 C C . ALA B 1 235 ? -10.398 0.086 -10.867 1 98.88 235 ALA B C 1
ATOM 3657 O O . ALA B 1 235 ? -11.062 -0.884 -11.242 1 98.88 235 ALA B O 1
ATOM 3658 N N . ARG B 1 236 ? -9.992 1.051 -11.641 1 98.56 236 ARG B N 1
ATOM 3659 C CA . ARG B 1 236 ? -10.367 1.047 -13.055 1 98.56 236 ARG B CA 1
ATOM 3660 C C . ARG B 1 236 ? -9.781 -0.166 -13.773 1 98.56 236 ARG B C 1
ATOM 3662 O O . ARG B 1 236 ? -10.484 -0.847 -14.523 1 98.56 236 ARG B O 1
ATOM 3669 N N . ALA B 1 237 ? -8.562 -0.442 -13.523 1 98.75 237 ALA B N 1
ATOM 3670 C CA . ALA B 1 237 ? -7.883 -1.549 -14.195 1 98.75 237 ALA B CA 1
ATOM 3671 C C . ALA B 1 237 ? -8.461 -2.891 -13.758 1 98.75 237 ALA B C 1
ATOM 3673 O O . ALA B 1 237 ? -8.57 -3.82 -14.562 1 98.75 237 ALA B O 1
ATOM 3674 N N . MET B 1 238 ? -8.836 -2.99 -12.461 1 98.69 238 MET B N 1
ATOM 3675 C CA . MET B 1 238 ? -9.312 -4.27 -11.945 1 98.69 238 MET B CA 1
ATOM 3676 C C . MET B 1 238 ? -10.719 -4.566 -12.453 1 98.69 238 MET B C 1
ATOM 3678 O O . MET B 1 238 ? -11.062 -5.727 -12.703 1 98.69 238 MET B O 1
ATOM 3682 N N . GLU B 1 239 ? -11.531 -3.541 -12.617 1 98.44 239 GLU B N 1
ATOM 3683 C CA . GLU B 1 239 ? -12.844 -3.758 -13.219 1 98.44 239 GLU B CA 1
ATOM 3684 C C . GLU B 1 239 ? -12.719 -4.414 -14.594 1 98.44 239 GLU B C 1
ATOM 3686 O O . GLU B 1 239 ? -13.398 -5.398 -14.875 1 98.44 239 GLU B O 1
ATOM 3691 N N . ALA B 1 240 ? -11.852 -3.885 -15.391 1 98.38 240 ALA B N 1
ATOM 3692 C CA . ALA B 1 240 ? -11.641 -4.41 -16.734 1 98.38 240 ALA B CA 1
ATOM 3693 C C . ALA B 1 240 ? -10.992 -5.789 -16.688 1 98.38 240 ALA B C 1
ATOM 3695 O O . ALA B 1 240 ? -11.414 -6.707 -17.391 1 98.38 240 ALA B O 1
ATOM 3696 N N . PHE B 1 241 ? -10 -5.988 -15.875 1 98.81 241 PHE B N 1
ATOM 3697 C CA . PHE B 1 241 ? -9.234 -7.23 -15.859 1 98.81 241 PHE B CA 1
ATOM 3698 C C . PHE B 1 241 ? -10.086 -8.383 -15.352 1 98.81 241 PHE B C 1
ATOM 3700 O O . PHE B 1 241 ? -10.023 -9.492 -15.898 1 98.81 241 PHE B O 1
ATOM 3707 N N . VAL B 1 242 ? -10.812 -8.133 -14.289 1 98.56 242 VAL B N 1
ATOM 3708 C CA . VAL B 1 242 ? -11.641 -9.188 -13.719 1 98.56 242 VAL B CA 1
ATOM 3709 C C . VAL B 1 242 ? -12.703 -9.617 -14.734 1 98.56 242 VAL B C 1
ATOM 3711 O O . VAL B 1 242 ? -13.039 -10.797 -14.828 1 98.56 242 VAL B O 1
ATOM 3714 N N . ARG B 1 243 ? -13.156 -8.68 -15.547 1 97.25 243 ARG B N 1
ATOM 3715 C CA . ARG B 1 243 ? -14.188 -8.945 -16.547 1 97.25 243 ARG B CA 1
ATOM 3716 C C . ARG B 1 243 ? -13.602 -9.664 -17.75 1 97.25 243 ARG B C 1
ATOM 3718 O O . ARG B 1 243 ? -14.148 -10.672 -18.203 1 97.25 243 ARG B O 1
ATOM 3725 N N . ASP B 1 244 ? -12.406 -9.195 -18.219 1 97.19 244 ASP B N 1
ATOM 3726 C CA . ASP B 1 244 ? -11.938 -9.602 -19.547 1 97.19 244 ASP B CA 1
ATOM 3727 C C . ASP B 1 244 ? -10.719 -10.523 -19.438 1 97.19 244 ASP B C 1
ATOM 3729 O O . ASP B 1 244 ? -10.375 -11.211 -20.391 1 97.19 244 ASP B O 1
ATOM 3733 N N . GLY B 1 245 ? -10.062 -10.461 -18.281 1 98.56 245 GLY B N 1
ATOM 3734 C CA . GLY B 1 245 ? -8.805 -11.195 -18.156 1 98.56 245 GLY B CA 1
ATOM 3735 C C . GLY B 1 245 ? -7.832 -10.883 -19.281 1 98.56 245 GLY B C 1
ATOM 3736 O O . GLY B 1 245 ? -7.293 -11.797 -19.906 1 98.56 245 GLY B O 1
ATOM 3737 N N . ASP B 1 246 ? -7.574 -9.594 -19.531 1 98.5 246 ASP B N 1
ATOM 3738 C CA . ASP B 1 246 ? -6.703 -9.156 -20.609 1 98.5 246 ASP B CA 1
ATOM 3739 C C . ASP B 1 246 ? -5.352 -8.68 -20.078 1 98.5 246 ASP B C 1
ATOM 3741 O O . ASP B 1 246 ? -5.203 -7.52 -19.703 1 98.5 246 ASP B O 1
ATOM 3745 N N . PRO B 1 247 ? -4.332 -9.539 -20.125 1 98.38 247 PRO B N 1
ATOM 3746 C CA . PRO B 1 247 ? -3.021 -9.188 -19.562 1 98.38 247 PRO B CA 1
ATOM 3747 C C . PRO B 1 247 ? -2.373 -8.016 -20.297 1 98.38 247 PRO B C 1
ATOM 3749 O O . PRO B 1 247 ? -1.671 -7.211 -19.688 1 98.38 247 PRO B O 1
ATOM 3752 N N . ASP B 1 248 ? -2.596 -7.895 -21.594 1 98.25 248 ASP B N 1
ATOM 3753 C CA . ASP B 1 248 ? -1.993 -6.812 -22.359 1 98.25 248 ASP B CA 1
ATOM 3754 C C . ASP B 1 248 ? -2.523 -5.453 -21.922 1 98.25 248 ASP B C 1
ATOM 3756 O O . ASP B 1 248 ? -1.753 -4.508 -21.734 1 98.25 248 ASP B O 1
ATOM 3760 N N . ALA B 1 249 ? -3.818 -5.375 -21.781 1 98.19 249 ALA B N 1
ATOM 3761 C CA . ALA B 1 249 ? -4.422 -4.125 -21.312 1 98.19 249 ALA B CA 1
ATOM 3762 C C . ALA B 1 249 ? -3.896 -3.742 -19.938 1 98.19 249 ALA B C 1
ATOM 3764 O O . ALA B 1 249 ? -3.592 -2.576 -19.688 1 98.19 249 ALA B O 1
ATOM 3765 N N . LEU B 1 250 ? -3.803 -4.719 -19.078 1 98.44 250 LEU B N 1
ATOM 3766 C CA . LEU B 1 250 ? -3.334 -4.469 -17.719 1 98.44 250 LEU B CA 1
ATOM 3767 C C . LEU B 1 250 ? -1.87 -4.039 -17.719 1 98.44 250 LEU B C 1
ATOM 3769 O O . LEU B 1 250 ? -1.496 -3.092 -17.031 1 98.44 250 LEU B O 1
ATOM 3773 N N . ALA B 1 251 ? -1.062 -4.691 -18.484 1 98.25 251 ALA B N 1
ATOM 3774 C CA . ALA B 1 251 ? 0.347 -4.336 -18.609 1 98.25 251 ALA B CA 1
ATOM 3775 C C . ALA B 1 251 ? 0.507 -2.918 -19.156 1 98.25 251 ALA B C 1
ATOM 3777 O O . ALA B 1 251 ? 1.343 -2.15 -18.672 1 98.25 251 ALA B O 1
ATOM 3778 N N . ALA B 1 252 ? -0.261 -2.605 -20.156 1 98.25 252 ALA B N 1
ATOM 3779 C CA . ALA B 1 252 ? -0.207 -1.274 -20.75 1 98.25 252 ALA B CA 1
ATOM 3780 C C . ALA B 1 252 ? -0.565 -0.199 -19.734 1 98.25 252 ALA B C 1
ATOM 3782 O O . ALA B 1 252 ? 0.057 0.865 -19.703 1 98.25 252 ALA B O 1
ATOM 3783 N N . ALA B 1 253 ? -1.5 -0.469 -18.859 1 97.94 253 ALA B N 1
ATOM 3784 C CA . ALA B 1 253 ? -1.937 0.483 -17.844 1 97.94 253 ALA B CA 1
ATOM 3785 C C . ALA B 1 253 ? -0.833 0.735 -16.812 1 97.94 253 ALA B C 1
ATOM 3787 O O . ALA B 1 253 ? -0.806 1.784 -16.172 1 97.94 253 ALA B O 1
ATOM 3788 N N . GLY B 1 254 ? 0.057 -0.225 -16.625 1 98.31 254 GLY B N 1
ATOM 3789 C CA . GLY B 1 254 ? 1.131 -0.098 -15.648 1 98.31 254 GLY B CA 1
ATOM 3790 C C . GLY B 1 254 ? 2.43 0.396 -16.25 1 98.31 254 GLY B C 1
ATOM 3791 O O . GLY B 1 254 ? 3.475 0.371 -15.602 1 98.31 254 GLY B O 1
ATOM 3792 N N . ALA B 1 255 ? 2.336 0.814 -17.531 1 97.62 255 ALA B N 1
ATOM 3793 C CA . ALA B 1 255 ? 3.537 1.305 -18.203 1 97.62 255 ALA B CA 1
ATOM 3794 C C . ALA B 1 255 ? 4.141 2.488 -17.453 1 97.62 255 ALA B C 1
ATOM 3796 O O . ALA B 1 255 ? 3.412 3.336 -16.922 1 97.62 255 ALA B O 1
ATOM 3797 N N . GLY B 1 256 ? 5.504 2.611 -17.375 1 96.88 256 GLY B N 1
ATOM 3798 C CA . GLY B 1 256 ? 6.203 3.699 -16.719 1 96.88 256 GLY B CA 1
ATOM 3799 C C . GLY B 1 256 ? 6.438 3.445 -15.242 1 96.88 256 GLY B C 1
ATOM 3800 O O . GLY B 1 256 ? 6.945 4.312 -14.523 1 96.88 256 GLY B O 1
ATOM 3801 N N . PHE B 1 257 ? 6.047 2.254 -14.781 1 98.06 257 PHE B N 1
ATOM 3802 C CA . PHE B 1 257 ? 6.293 1.866 -13.398 1 98.06 257 PHE B CA 1
ATOM 3803 C C . PHE B 1 257 ? 7.781 1.93 -13.07 1 98.06 257 PHE B C 1
ATOM 3805 O O . PHE B 1 257 ? 8.609 1.451 -13.852 1 98.06 257 PHE B O 1
ATOM 3812 N N . PRO B 1 258 ? 8.156 2.494 -11.922 1 97.69 258 PRO B N 1
ATOM 3813 C CA . PRO B 1 258 ? 9.57 2.537 -11.555 1 97.69 258 PRO B CA 1
ATOM 3814 C C . PRO B 1 258 ? 10.117 1.169 -11.156 1 97.69 258 PRO B C 1
ATOM 3816 O O . PRO B 1 258 ? 9.367 0.321 -10.664 1 97.69 258 PRO B O 1
ATOM 3819 N N . ASN B 1 259 ? 11.422 0.943 -11.297 1 97.75 259 ASN B N 1
ATOM 3820 C CA . ASN B 1 259 ? 12.055 -0.325 -10.953 1 97.75 259 ASN B CA 1
ATOM 3821 C C . ASN B 1 259 ? 12.312 -0.441 -9.453 1 97.75 259 ASN B C 1
ATOM 3823 O O . ASN B 1 259 ? 13.453 -0.304 -9.008 1 97.75 259 ASN B O 1
ATOM 3827 N N . LEU B 1 260 ? 11.336 -0.779 -8.703 1 98.19 260 LEU B N 1
ATOM 3828 C CA . LEU B 1 260 ? 11.422 -0.853 -7.246 1 98.19 260 LEU B CA 1
ATOM 3829 C C . LEU B 1 260 ? 12.266 -2.049 -6.816 1 98.19 260 LEU B C 1
ATOM 3831 O O . LEU B 1 260 ? 12.836 -2.051 -5.719 1 98.19 260 LEU B O 1
ATOM 3835 N N . GLN B 1 261 ? 12.266 -3.113 -7.684 1 97.94 261 GLN B N 1
ATOM 3836 C CA . GLN B 1 261 ? 13.148 -4.238 -7.398 1 97.94 261 GLN B CA 1
ATOM 3837 C C . GLN B 1 261 ? 14.594 -3.783 -7.27 1 97.94 261 GLN B C 1
ATOM 3839 O O . GLN B 1 261 ? 15.297 -4.172 -6.332 1 97.94 261 GLN B O 1
ATOM 3844 N N . LYS B 1 262 ? 15 -2.988 -8.188 1 97.31 262 LYS B N 1
ATOM 3845 C CA . LYS B 1 262 ? 16.359 -2.449 -8.156 1 97.31 262 LYS B CA 1
ATOM 3846 C C . LYS B 1 262 ? 16.531 -1.446 -7.02 1 97.31 262 LYS B C 1
ATOM 3848 O O . LYS B 1 262 ? 17.562 -1.436 -6.344 1 97.31 262 LYS B O 1
ATOM 3853 N N . ARG B 1 263 ? 15.539 -0.621 -6.793 1 97.19 263 ARG B N 1
ATOM 3854 C CA . ARG B 1 263 ? 15.609 0.425 -5.777 1 97.19 263 ARG B CA 1
ATOM 3855 C C . ARG B 1 263 ? 15.844 -0.171 -4.395 1 97.19 263 ARG B C 1
ATOM 3857 O O . ARG B 1 263 ? 16.578 0.395 -3.586 1 97.19 263 ARG B O 1
ATOM 3864 N N . PHE B 1 264 ? 15.203 -1.324 -4.078 1 97.81 264 PHE B N 1
ATOM 3865 C CA . PHE B 1 264 ? 15.25 -1.889 -2.734 1 97.81 264 PHE B CA 1
ATOM 3866 C C . PHE B 1 264 ? 16.297 -2.996 -2.645 1 97.81 264 PHE B C 1
ATOM 3868 O O . PHE B 1 264 ? 16.562 -3.512 -1.559 1 97.81 264 PHE B O 1
ATOM 3875 N N . GLY B 1 265 ? 16.75 -3.551 -3.777 1 92.12 265 GLY B N 1
ATOM 3876 C CA . GLY B 1 265 ? 17.703 -4.641 -3.803 1 92.12 265 GLY B CA 1
ATOM 3877 C C . GLY B 1 265 ? 19.141 -4.164 -3.908 1 92.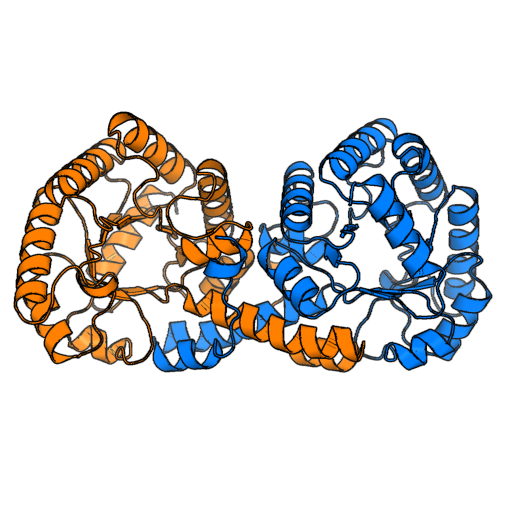12 265 GLY B C 1
ATOM 3878 O O . GLY B 1 265 ? 19.391 -2.977 -4.133 1 92.12 265 GLY B O 1
#

Radius of gyration: 24.96 Å; Cα contacts (8 Å, |Δi|>4): 1238; chains: 2; bounding box: 41×74×59 Å